Protein AF-0000000080279990 (afdb_homodimer)

Secondary structure (DSSP, 8-state):
--EEEEESS--SGGG-EEEE-------TTEEEEEEEEEEE-HHHHHHHHTSS--PSSEE--SEEEEEEEEE-TT--S--TT-EEEEES-S--SBSEEEEEGGG-EEPPTT--HHHHHHHHHHHHHHHHIIIIIS---TT-EEEESSTTBHHHHHHHHHHHHTT-EEEEEESSHHHHHHHHHHT-SEEEETTTS-HHHHHHHHTTTS-EEEEEESS-TTTHHHHHHTEEEEEEEEE---TT-PPPPB-HHHHHHTTS-EEE---GGGG--SHHHHHHHHHHHHHHHHHTSS---EEEEEEGGGHHHHHHHHHTT---BEEEEE-/--EEEEESS--SGGG-EEEE-------TTEEEEEEEEEEE-HHHHHHHHTSS--PSSEE--SEEEEEEEEE-TT--S--TT-EEEEES-S--SBSEEEEEGGG-EEPPTT--HHHHHHHHHHHHHHHHIIIIIS---TT-EEEESSTTBHHHHHHHHHHHHTT-EEEEEESSHHHHHHHHHHT-SEEEETTTS-HHHHHHHHTTTS-EEEEEESS-TTTHHHHHHTEEEEEEEEE---TT-PPPPB-HHHHHHTTS-EEE---GGGG--SHHHHHHHHHHHHHHHHHTSS---EEEEEEGGGHHHHHHHHHTT---BEEEEE-

Sequence (646 aa):
MPTAVQIRRTGGPEVLELAQVEVGEPGSGELLVDVAAAGVNYIDTYHREGIYPVDTPFILGMEGAGTVAAVGEDVTGFAVGDRVAWQGSLGSYAQRRLLPASIAVKIPDGVTEETAAATMLQGVTAHALIASTYEVKAGDDVLVHAAAGGMGLLLVQLAKARGARVIGTVSTDEKAELAKQAGADDVIRYDQVDFAKAVRELTGGKGVAVVYDGVGKSTVDGSLASLKIRGLLALYGAASGPVPPIDPQLLNRSGSVYLTRPTSAHYVLTREELEWRVNELFAAVQDGSLNIRIGGRYPLADARQAHEDLQGRRTTGKLLLIPMPTAVQIRRTGGPEVLELAQVEVGEPGSGELLVDVAAAGVNYIDTYHREGIYPVDTPFILGMEGAGTVAAVGEDVTGFAVGDRVAWQGSLGSYAQRRLLPASIAVKIPDGVTEETAAATMLQGVTAHALIASTYEVKAGDDVLVHAAAGGMGLLLVQLAKARGARVIGTVSTDEKAELAKQAGADDVIRYDQVDFAKAVRELTGGKGVAVVYDGVGKSTVDGSLASLKIRGLLALYGAASGPVPPIDPQLLNRSGSVYLTRPTSAHYVLTREELEWRVNELFAAVQDGSLNIRIGGRYPLADARQAHEDLQGRRTTGKLLLIP

pLDDT: mean 97.51, std 2.05, range [82.25, 98.94]

Foldseek 3Di:
DWKFWKAQDADALVRTDIDDDDADAEAAQKFKWQFFKFWDDPVQNCDRNCVPPDHPTFTAGFWTKGFTCDDYPPDPDDDGGFIKIFGGDGHNLIRMHMDGSLGIDTADPPADRHNRRLCAFLQLVLLCVCPPVPVQAAPFEEEEEQLQAANNLNNLLVSVVRRYAYEYEHQDPVSQVNSVVSPHPHYHNVVVDPVLVVLCVVVVNQAGQEYEDQQAQVCVVSRLSRHGAQHEYEHAHHLPHHHDDDDVVSCVVSRVYYYDHDHSCVQPVDSVSSCVSSVVRSVCVNVVSDDQDAFEEAESRCVSVVSVCVSVSNTGGIYMYGD/DWKFWKAQDADALVRTDIDDDDADAEAAQKFKWQFFKFWDDPVQNCDRNCVPPDHPTFTAGFWTKGFTCHDYPPDPDDDGGFIKIFGGDGHNLIRMHMDGSLGIDTADPPADRHNRRLCAFLLLVLLCVCPPVPVQAAPFEEEEEQLQAANNLNNLLVSVVRRYAYEYEHQDPVSQVNSVVSPHPHYDNVVVDPVLVVLCVVVVNQAGQEYEDQQAQVCVVSRLSRHGAQHEYEHAHHLVHHHDDDDVVSCVVSRVYYYDHDHSCVQPVDSVSSCVSSVVRSVCVNVVSDDQDAFEEAESRCVSVVSVCVSVSNTGGIYMYGD

Radius of gyration: 28.58 Å; Cα contacts (8 Å, |Δi|>4): 1643; chains: 2; bounding box: 53×86×63 Å

Solvent-accessible surface area (backbone atoms only — not comparable to full-atom values): 31725 Å² total; per-residue (Å²): 118,46,48,30,34,30,30,72,53,64,41,63,52,82,40,58,35,80,39,74,45,89,71,80,79,42,50,75,39,18,27,22,29,40,35,56,20,13,26,60,51,74,67,46,52,32,44,38,49,45,75,48,77,69,77,66,65,44,42,43,25,38,14,16,11,24,32,29,69,40,72,14,52,89,52,73,97,73,50,66,66,40,44,33,25,30,40,86,47,73,34,31,38,23,33,50,36,68,45,56,49,84,51,50,41,75,55,55,89,93,56,50,49,61,58,43,9,58,36,35,49,54,42,46,35,36,47,39,44,41,62,59,77,44,66,62,37,68,75,36,36,34,36,32,45,52,15,34,26,42,54,18,34,48,38,36,28,56,40,39,75,42,45,28,46,31,37,24,29,27,80,47,70,71,38,37,51,50,23,42,73,38,52,30,73,41,72,41,52,50,82,78,42,64,52,30,62,50,42,20,59,78,44,77,65,49,30,19,50,32,32,45,31,41,41,21,43,84,41,48,70,42,49,49,65,22,29,12,71,62,10,36,40,40,38,65,39,39,76,64,32,72,52,68,56,42,48,50,65,54,29,30,78,41,31,28,18,36,39,33,18,51,53,53,70,76,59,41,79,43,69,67,43,40,48,54,47,49,50,53,50,50,51,28,43,72,74,58,72,38,81,84,52,73,57,41,81,33,50,46,88,39,52,37,58,52,49,48,40,58,79,62,70,71,60,39,30,26,38,34,29,36,85,116,46,49,28,35,31,29,72,56,64,43,63,52,83,40,59,35,80,39,75,45,88,69,79,78,43,48,77,38,18,27,22,29,42,34,56,19,15,26,60,52,73,68,46,53,33,44,39,48,44,77,48,77,68,78,66,65,43,43,42,25,39,14,16,9,24,31,28,68,37,73,13,52,90,52,75,97,73,52,68,68,40,46,32,25,29,40,85,48,73,36,29,36,22,33,48,36,68,45,56,49,82,52,50,42,75,57,56,88,92,56,50,50,60,58,43,10,56,36,35,49,52,42,44,32,36,46,38,43,41,62,59,77,46,65,62,37,67,75,36,36,35,36,32,45,52,14,34,27,43,54,19,34,48,38,38,27,56,40,37,76,41,45,27,45,32,36,25,28,28,82,46,71,71,37,38,52,50,24,41,74,40,50,30,72,40,72,39,52,49,80,77,43,63,52,29,61,52,42,20,60,76,44,76,64,51,30,19,50,33,31,44,31,42,41,19,42,84,41,48,70,42,50,50,66,23,29,13,70,61,9,36,41,39,37,64,40,39,76,65,32,73,51,70,56,44,46,49,65,53,28,30,77,42,32,29,18,36,39,33,17,50,51,52,70,76,60,42,79,43,67,65,43,41,48,56,48,49,50,53,51,52,51,27,43,73,73,58,74,39,80,84,52,71,59,42,80,33,51,45,87,40,50,38,57,52,49,50,38,56,79,62,70,70,60,38,31,28,38,34,30,36,84

Organism: Amycolatopsis orientalis (NCBI:txid31958)

Structure (mmCIF, N/CA/C/O backbone):
data_AF-0000000080279990-model_v1
#
loop_
_entity.id
_entity.type
_entity.pdbx_description
1 polymer 'NADPH:quinone reductase'
#
loop_
_atom_site.group_PDB
_atom_site.id
_atom_site.type_symbol
_atom_site.label_atom_id
_atom_site.label_alt_id
_atom_site.label_comp_id
_atom_site.label_asym_id
_atom_site.label_entity_id
_atom_site.label_seq_id
_atom_site.pdbx_PDB_ins_code
_atom_site.Cartn_x
_atom_site.Cartn_y
_atom_site.Cartn_z
_atom_site.occupancy
_atom_site.B_iso_or_equiv
_atom_site.auth_seq_id
_atom_site.auth_comp_id
_atom_site.auth_asym_id
_atom_site.auth_atom_id
_atom_site.pdbx_PDB_model_num
ATOM 1 N N . MET A 1 1 ? -11.68 -46.031 -14.055 1 91 1 MET A N 1
ATOM 2 C CA . MET A 1 1 ? -11.805 -44.75 -13.359 1 91 1 MET A CA 1
ATOM 3 C C . MET A 1 1 ? -10.445 -44.062 -13.25 1 91 1 MET A C 1
ATOM 5 O O . MET A 1 1 ? -9.438 -44.688 -12.961 1 91 1 MET A O 1
ATOM 9 N N . PRO A 1 2 ? -10.5 -42.719 -13.5 1 95.25 2 PRO A N 1
ATOM 10 C CA . PRO A 1 2 ? -9.203 -42.031 -13.453 1 95.25 2 PRO A CA 1
ATOM 11 C C . PRO A 1 2 ? -8.641 -41.938 -12.031 1 95.25 2 PRO A C 1
ATOM 13 O O . PRO A 1 2 ? -9.406 -41.969 -11.062 1 95.25 2 PRO A O 1
ATOM 16 N N . THR A 1 3 ? -7.367 -41.875 -11.977 1 97.25 3 THR A N 1
ATOM 17 C CA . THR A 1 3 ? -6.664 -41.719 -10.711 1 97.25 3 THR A CA 1
ATOM 18 C C . THR A 1 3 ? -6.504 -40.25 -10.344 1 97.25 3 THR A C 1
ATOM 20 O O . THR A 1 3 ? -6.352 -39.406 -11.219 1 97.25 3 THR A O 1
ATOM 23 N N . ALA A 1 4 ? -6.598 -39.938 -9.031 1 98.31 4 ALA A N 1
ATOM 24 C CA . ALA A 1 4 ? -6.359 -38.625 -8.492 1 98.31 4 ALA A CA 1
ATOM 25 C C . ALA A 1 4 ? -5.691 -38.688 -7.121 1 98.31 4 ALA A C 1
ATOM 27 O O . ALA A 1 4 ? -5.645 -39.75 -6.5 1 98.31 4 ALA A O 1
ATOM 28 N N . VAL A 1 5 ? -5.09 -37.625 -6.727 1 98.38 5 VAL A N 1
ATOM 29 C CA . VAL A 1 5 ? -4.527 -37.5 -5.383 1 98.38 5 VAL A CA 1
ATOM 30 C C . VAL A 1 5 ? -5.492 -36.719 -4.488 1 98.38 5 VAL A C 1
ATOM 32 O O . VAL A 1 5 ? -5.746 -35.531 -4.719 1 98.38 5 VAL A O 1
ATOM 35 N N . GLN A 1 6 ? -5.984 -37.344 -3.467 1 97.19 6 GLN A N 1
ATOM 36 C CA . GLN A 1 6 ? -6.969 -36.719 -2.57 1 97.19 6 GLN A CA 1
ATOM 37 C C . GLN A 1 6 ? -6.492 -36.781 -1.122 1 97.19 6 GLN A C 1
ATOM 39 O O . GLN A 1 6 ? -5.59 -37.531 -0.781 1 97.19 6 GLN A O 1
ATOM 44 N N . ILE A 1 7 ? -7.008 -35.844 -0.363 1 97.38 7 ILE A N 1
ATOM 45 C CA . ILE A 1 7 ? -6.816 -35.969 1.08 1 97.38 7 ILE A CA 1
ATOM 46 C C . ILE A 1 7 ? -8.172 -36.125 1.77 1 97.38 7 ILE A C 1
ATOM 48 O O . ILE A 1 7 ? -9.172 -35.562 1.323 1 97.38 7 ILE A O 1
ATOM 52 N N . ARG A 1 8 ? -8.18 -36.844 2.846 1 97.25 8 ARG A N 1
ATOM 53 C CA . ARG A 1 8 ? -9.383 -37.094 3.639 1 97.25 8 ARG A CA 1
ATOM 54 C C . ARG A 1 8 ? -9.289 -36.375 4.988 1 97.25 8 ARG A C 1
ATOM 56 O O . ARG A 1 8 ? -10.289 -36.25 5.703 1 97.25 8 ARG A O 1
ATOM 63 N N . ARG A 1 9 ? -8.164 -35.969 5.309 1 97.5 9 ARG A N 1
ATOM 64 C CA . ARG A 1 9 ? -7.855 -35.156 6.48 1 97.5 9 ARG A CA 1
ATOM 65 C C . ARG A 1 9 ? -6.648 -34.25 6.227 1 97.5 9 ARG A C 1
ATOM 67 O O . ARG A 1 9 ? -5.82 -34.562 5.359 1 97.5 9 ARG A O 1
ATOM 74 N N . THR A 1 10 ? -6.598 -33.188 6.922 1 97.94 10 THR A N 1
ATOM 75 C CA . THR A 1 10 ? -5.449 -32.281 6.777 1 97.94 10 THR A CA 1
ATOM 76 C C . THR A 1 10 ? -4.23 -32.844 7.492 1 97.94 10 THR A C 1
ATOM 78 O O . THR A 1 10 ? -4.359 -33.688 8.383 1 97.94 10 THR A O 1
ATOM 81 N N . GLY A 1 11 ? -3.061 -32.5 7.098 1 97.31 11 GLY A N 1
ATOM 82 C CA . GLY A 1 11 ? -1.826 -32.969 7.703 1 97.31 11 GLY A CA 1
ATOM 83 C C . GLY A 1 11 ? -0.607 -32.719 6.828 1 97.31 11 GLY A C 1
ATOM 84 O O . GLY A 1 11 ? -0.616 -31.859 5.957 1 97.31 11 GLY A O 1
ATOM 85 N N . GLY A 1 12 ? 0.466 -33.438 7.168 1 97.25 12 GLY A N 1
ATOM 86 C CA . GLY A 1 12 ? 1.683 -33.406 6.375 1 97.25 12 GLY A CA 1
ATOM 87 C C . GLY A 1 12 ? 1.562 -34.125 5.055 1 97.25 12 GLY A C 1
ATOM 88 O O . GLY A 1 12 ? 0.461 -34.5 4.648 1 97.25 12 GLY A O 1
ATOM 89 N N . PRO A 1 13 ? 2.652 -34.281 4.328 1 97.75 13 PRO A N 1
ATOM 90 C CA . PRO A 1 13 ? 2.623 -34.938 3.018 1 97.75 13 PRO A CA 1
ATOM 91 C C . PRO A 1 13 ? 2.068 -36.375 3.076 1 97.75 13 PRO A C 1
ATOM 93 O O . PRO A 1 13 ? 1.616 -36.906 2.061 1 97.75 13 PRO A O 1
ATOM 96 N N . GLU A 1 14 ? 2.064 -36.969 4.234 1 97 14 GLU A N 1
ATOM 97 C CA . GLU A 1 14 ? 1.625 -38.344 4.402 1 97 14 GLU A CA 1
ATOM 98 C C . GLU A 1 14 ? 0.126 -38.469 4.152 1 97 14 GLU A C 1
ATOM 100 O O . GLU A 1 14 ? -0.376 -39.594 3.941 1 97 14 GLU A O 1
ATOM 105 N N . VAL A 1 15 ? -0.626 -37.375 4.137 1 98.19 15 VAL A N 1
ATOM 106 C CA . VAL A 1 15 ? -2.078 -37.469 4.016 1 98.19 15 VAL A CA 1
ATOM 107 C C . VAL A 1 15 ? -2.471 -37.531 2.543 1 98.19 15 VAL A C 1
ATOM 109 O O . VAL A 1 15 ? -3.643 -37.75 2.215 1 98.19 15 VAL A O 1
ATOM 112 N N . LEU A 1 16 ? -1.485 -37.344 1.606 1 98.19 16 LEU A N 1
ATOM 113 C CA . LEU A 1 16 ? -1.748 -37.438 0.176 1 98.19 16 LEU A CA 1
ATOM 114 C C . LEU A 1 16 ? -1.954 -38.906 -0.232 1 98.19 16 LEU A C 1
ATOM 116 O O . LEU A 1 16 ? -1.062 -39.719 -0.051 1 98.19 16 LEU A O 1
ATOM 120 N N . GLU A 1 17 ? -3.123 -39.156 -0.79 1 96.44 17 GLU A N 1
ATOM 121 C CA . GLU A 1 17 ? -3.469 -40.531 -1.136 1 96.44 17 GLU A CA 1
ATOM 122 C C . GLU A 1 17 ? -3.945 -40.625 -2.582 1 96.44 17 GLU A C 1
ATOM 124 O O . GLU A 1 17 ? -4.68 -39.781 -3.061 1 96.44 17 GLU A O 1
ATOM 129 N N . LEU A 1 18 ? -3.516 -41.688 -3.244 1 96.56 18 LEU A N 1
ATOM 130 C CA . LEU A 1 18 ? -4.066 -42 -4.555 1 96.56 18 LEU A CA 1
ATOM 131 C C . LEU A 1 18 ? -5.449 -42.656 -4.426 1 96.56 18 LEU A C 1
ATOM 133 O O . LEU A 1 18 ? -5.676 -43.469 -3.539 1 96.56 18 LEU A O 1
ATOM 137 N N . ALA A 1 19 ? -6.289 -42.188 -5.25 1 95.88 19 ALA A N 1
ATOM 138 C CA . ALA A 1 19 ? -7.637 -42.75 -5.246 1 95.88 19 ALA A CA 1
ATOM 139 C C . ALA A 1 19 ? -8.219 -42.781 -6.656 1 95.88 19 ALA A C 1
ATOM 141 O O . ALA A 1 19 ? -7.852 -41.969 -7.512 1 95.88 19 ALA A O 1
ATOM 142 N N . GLN A 1 20 ? -9.031 -43.781 -6.824 1 96.31 20 GLN A N 1
ATOM 143 C CA . GLN A 1 20 ? -9.875 -43.781 -8.016 1 96.31 20 GLN A CA 1
ATOM 144 C C . GLN A 1 20 ? -11.117 -42.906 -7.801 1 96.31 20 GLN A C 1
ATOM 146 O O . GLN A 1 20 ? -11.82 -43.062 -6.797 1 96.31 20 GLN A O 1
ATOM 151 N N . VAL A 1 21 ? -11.305 -41.969 -8.734 1 95.12 21 VAL A N 1
ATOM 152 C CA . VAL A 1 21 ? -12.398 -41.031 -8.508 1 95.12 21 VAL A CA 1
ATOM 153 C C . VAL A 1 21 ? -13.352 -41.062 -9.695 1 95.12 21 VAL A C 1
ATOM 155 O O . VAL A 1 21 ? -12.945 -41.375 -10.82 1 95.12 21 VAL A O 1
ATOM 158 N N . GLU A 1 22 ? -14.602 -40.75 -9.414 1 94.31 22 GLU A N 1
ATOM 159 C CA . GLU A 1 22 ? -15.594 -40.562 -10.469 1 94.31 22 GLU A CA 1
ATOM 160 C C . GLU A 1 22 ? -15.617 -39.094 -10.93 1 94.31 22 GLU A C 1
ATOM 162 O O . GLU A 1 22 ? -15.766 -38.188 -10.109 1 94.31 22 GLU A O 1
ATOM 167 N N . VAL A 1 23 ? -15.445 -38.656 -12.141 1 94.56 23 VAL A N 1
ATOM 168 C CA . VAL A 1 23 ? -15.391 -37.281 -12.625 1 94.56 23 VAL A CA 1
ATOM 169 C C . VAL A 1 23 ? -16.703 -36.938 -13.32 1 94.56 23 VAL A C 1
ATOM 171 O O . VAL A 1 23 ? -17.219 -35.812 -13.156 1 94.56 23 VAL A O 1
ATOM 174 N N . GLY A 1 24 ? -17.422 -37.812 -13.938 1 94.25 24 GLY A N 1
ATOM 175 C CA . GLY A 1 24 ? -18.672 -37.594 -14.633 1 94.25 24 GLY A CA 1
ATOM 176 C C . GLY A 1 24 ? -18.516 -36.75 -15.891 1 94.25 24 GLY A C 1
ATOM 177 O O . GLY A 1 24 ? -17.391 -36.5 -16.328 1 94.25 24 GLY A O 1
ATOM 178 N N . GLU A 1 25 ? -19.625 -36.438 -16.516 1 97 25 GLU A N 1
ATOM 179 C CA . GLU A 1 25 ? -19.672 -35.562 -17.703 1 97 25 GLU A CA 1
ATOM 180 C C . GLU A 1 25 ? -19.672 -34.094 -17.312 1 97 25 GLU A C 1
ATOM 182 O O . GLU A 1 25 ? -20.125 -33.719 -16.234 1 97 25 GLU A O 1
ATOM 187 N N . PRO A 1 26 ? -19.141 -33.219 -18.188 1 98.25 26 PRO A N 1
ATOM 188 C CA . PRO A 1 26 ? -19.156 -31.812 -17.859 1 98.25 26 PRO A CA 1
ATOM 189 C C . PRO A 1 26 ? -20.562 -31.203 -17.891 1 98.25 26 PRO A C 1
ATOM 191 O O . PRO A 1 26 ? -21.344 -31.484 -18.797 1 98.25 26 PRO A O 1
ATOM 194 N N . GLY A 1 27 ? -20.859 -30.453 -16.875 1 97.62 27 GLY A N 1
ATOM 195 C CA . GLY A 1 27 ? -22.094 -29.672 -16.859 1 97.62 27 GLY A CA 1
ATOM 196 C C . GLY A 1 27 ? -21.984 -28.375 -17.625 1 97.62 27 GLY A C 1
ATOM 197 O O . GLY A 1 27 ? -21 -28.141 -18.328 1 97.62 27 GLY A O 1
ATOM 198 N N . SER A 1 28 ? -23.078 -27.516 -17.5 1 97.69 28 SER A N 1
ATOM 199 C CA . SER A 1 28 ? -23.078 -26.219 -18.141 1 97.69 28 SER A CA 1
ATOM 200 C C . SER A 1 28 ? -21.875 -25.375 -17.734 1 97.69 28 SER A C 1
ATOM 202 O O . SER A 1 28 ? -21.562 -25.281 -16.547 1 97.69 28 SER A O 1
ATOM 204 N N . GLY A 1 29 ? -21.125 -24.875 -18.781 1 97.94 29 GLY A N 1
ATOM 205 C CA . GLY A 1 29 ? -20 -24 -18.531 1 97.94 29 GLY A CA 1
ATOM 206 C C . GLY A 1 29 ? -18.734 -24.734 -18.125 1 97.94 29 GLY A C 1
ATOM 207 O O . GLY A 1 29 ? -17.766 -24.109 -17.719 1 97.94 29 GLY A O 1
ATOM 208 N N . GLU A 1 30 ? -18.703 -26.078 -18.281 1 98.5 30 GLU A N 1
ATOM 209 C CA . GLU A 1 30 ? -17.562 -26.844 -17.797 1 98.5 30 GLU A CA 1
ATOM 210 C C . GLU A 1 30 ? -16.859 -27.562 -18.953 1 98.5 30 GLU A C 1
ATOM 212 O O . GLU A 1 30 ? -17.453 -27.797 -20 1 98.5 30 GLU A O 1
ATOM 217 N N . LEU A 1 31 ? -15.641 -27.875 -18.75 1 98.69 31 LEU A N 1
ATOM 218 C CA . LEU A 1 31 ? -14.828 -28.734 -19.609 1 98.69 31 LEU A CA 1
ATOM 219 C C . LEU A 1 31 ? -14.391 -29.984 -18.875 1 98.69 31 LEU A C 1
ATOM 221 O O . LEU A 1 31 ? -14.109 -29.938 -17.672 1 98.69 31 LEU A O 1
ATOM 225 N N . LEU A 1 32 ? -14.43 -31.031 -19.562 1 98.75 32 LEU A N 1
ATOM 226 C CA . LEU A 1 32 ? -13.711 -32.219 -19.125 1 98.75 32 LEU A CA 1
ATOM 227 C C . LEU A 1 32 ? -12.336 -32.312 -19.781 1 98.75 32 LEU A C 1
ATOM 229 O O . LEU A 1 32 ? -12.219 -32.188 -21 1 98.75 32 LEU A O 1
ATOM 233 N N . VAL A 1 33 ? -11.359 -32.438 -18.984 1 98.81 33 VAL A N 1
ATOM 234 C CA . VAL A 1 33 ? -10.008 -32.344 -19.531 1 98.81 33 VAL A CA 1
ATOM 235 C C . VAL A 1 33 ? -9.211 -33.594 -19.094 1 98.81 33 VAL A C 1
ATOM 237 O O . VAL A 1 33 ? -9.266 -34 -17.938 1 98.81 33 VAL A O 1
ATOM 240 N N . ASP A 1 34 ? -8.578 -34.219 -20.062 1 98.81 34 ASP A N 1
ATOM 241 C CA . ASP A 1 34 ? -7.523 -35.156 -19.75 1 98.81 34 ASP A CA 1
ATOM 242 C C . ASP A 1 34 ? -6.219 -34.469 -19.391 1 98.81 34 ASP A C 1
ATOM 244 O O . ASP A 1 34 ? -5.578 -33.844 -20.25 1 98.81 34 ASP A O 1
ATOM 248 N N . VAL A 1 35 ? -5.848 -34.562 -18.109 1 98.88 35 VAL A N 1
ATOM 249 C CA . VAL A 1 35 ? -4.73 -33.781 -17.594 1 98.88 35 VAL A CA 1
ATOM 250 C C . VAL A 1 35 ? -3.412 -34.375 -18.094 1 98.88 35 VAL A C 1
ATOM 252 O O . VAL A 1 35 ? -3.178 -35.562 -17.984 1 98.88 35 VAL A O 1
ATOM 255 N N . ALA A 1 36 ? -2.619 -33.531 -18.656 1 98.81 36 ALA A N 1
ATOM 256 C CA . ALA A 1 36 ? -1.297 -33.938 -19.125 1 98.81 36 ALA A CA 1
ATOM 257 C C . ALA A 1 36 ? -0.232 -33.656 -18.062 1 98.81 36 ALA A C 1
ATOM 259 O O . ALA A 1 36 ? 0.728 -34.406 -17.938 1 98.81 36 ALA A O 1
ATOM 260 N N . ALA A 1 37 ? -0.366 -32.594 -17.344 1 98.81 37 ALA A N 1
ATOM 261 C CA . ALA A 1 37 ? 0.553 -32.188 -16.297 1 98.81 37 ALA A CA 1
ATOM 262 C C . ALA A 1 37 ? -0.142 -31.266 -15.297 1 98.81 37 ALA A C 1
ATOM 264 O O . ALA A 1 37 ? -0.979 -30.438 -15.68 1 98.81 37 ALA A O 1
ATOM 265 N N . ALA A 1 38 ? 0.123 -31.438 -14.023 1 98.81 38 ALA A N 1
ATOM 266 C CA . ALA A 1 38 ? -0.352 -30.562 -12.953 1 98.81 38 ALA A CA 1
ATOM 267 C C . ALA A 1 38 ? 0.813 -29.875 -12.25 1 98.81 38 ALA A C 1
ATOM 269 O O . ALA A 1 38 ? 1.832 -30.516 -11.961 1 98.81 38 ALA A O 1
ATOM 270 N N . GLY A 1 39 ? 0.69 -28.609 -12.07 1 98.31 39 GLY A N 1
ATOM 271 C CA . GLY A 1 39 ? 1.725 -27.891 -11.336 1 98.31 39 GLY A CA 1
ATOM 272 C C . GLY A 1 39 ? 1.638 -28.094 -9.836 1 98.31 39 GLY A C 1
ATOM 273 O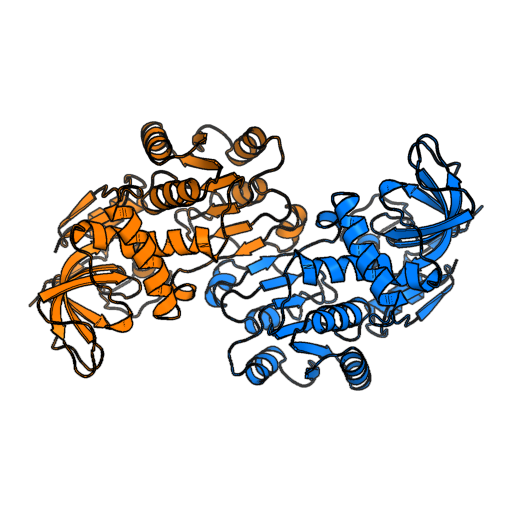 O . GLY A 1 39 ? 0.542 -28.188 -9.273 1 98.31 39 GLY A O 1
ATOM 274 N N . VAL A 1 40 ? 2.777 -28.203 -9.188 1 98 40 VAL A N 1
ATOM 275 C CA . VAL A 1 40 ? 2.863 -28.25 -7.73 1 98 40 VAL A CA 1
ATOM 276 C C . VAL A 1 40 ? 3.227 -26.875 -7.188 1 98 40 VAL A C 1
ATOM 278 O O . VAL A 1 40 ? 4.238 -26.281 -7.586 1 98 40 VAL A O 1
ATOM 281 N N . ASN A 1 41 ? 2.387 -26.312 -6.359 1 96.5 41 ASN A N 1
ATOM 282 C CA . ASN A 1 41 ? 2.572 -24.984 -5.793 1 96.5 41 ASN A CA 1
ATOM 283 C C . ASN A 1 41 ? 2.582 -25.016 -4.27 1 96.5 41 ASN A C 1
ATOM 285 O O . ASN A 1 41 ? 1.97 -25.906 -3.658 1 96.5 41 ASN A O 1
ATOM 289 N N . TYR A 1 42 ? 3.244 -24.094 -3.719 1 95.56 42 TYR A N 1
ATOM 290 C CA . TYR A 1 42 ? 3.266 -24.031 -2.262 1 95.56 42 TYR A CA 1
ATOM 291 C C . TYR A 1 42 ? 1.854 -23.891 -1.7 1 95.56 42 TYR A C 1
ATOM 293 O O . TYR A 1 42 ? 1.561 -24.391 -0.614 1 95.56 42 TYR A O 1
ATOM 301 N N . ILE A 1 43 ? 0.951 -23.203 -2.379 1 95.31 43 ILE A N 1
ATOM 302 C CA . ILE A 1 43 ? -0.421 -23.016 -1.916 1 95.31 43 ILE A CA 1
ATOM 303 C C . ILE A 1 43 ? -1.092 -24.391 -1.757 1 95.31 43 ILE A C 1
ATOM 305 O O . ILE A 1 43 ? -1.994 -24.547 -0.932 1 95.31 43 ILE A O 1
ATOM 309 N N . ASP A 1 44 ? -0.671 -25.391 -2.484 1 97.25 44 ASP A N 1
ATOM 310 C CA . ASP A 1 44 ? -1.195 -26.75 -2.318 1 97.25 44 ASP A CA 1
ATOM 311 C C . ASP A 1 44 ? -0.915 -27.281 -0.914 1 97.25 44 ASP A C 1
ATOM 313 O O . ASP A 1 44 ? -1.724 -28.016 -0.351 1 97.25 44 ASP A O 1
ATOM 317 N N . THR A 1 45 ? 0.219 -26.906 -0.391 1 96.44 45 THR A N 1
ATOM 318 C CA . THR A 1 45 ? 0.576 -27.344 0.955 1 96.44 45 THR A CA 1
ATOM 319 C C . THR A 1 45 ? -0.314 -26.672 1.996 1 96.44 45 THR A C 1
ATOM 321 O O . THR A 1 45 ? -0.647 -27.266 3.018 1 96.44 45 THR A O 1
ATOM 324 N N . TYR A 1 46 ? -0.7 -25.406 1.736 1 94.44 46 TYR A N 1
ATOM 325 C CA . TYR A 1 46 ? -1.607 -24.719 2.645 1 94.44 46 TYR A CA 1
ATOM 326 C C . TYR A 1 46 ? -2.967 -25.406 2.688 1 94.44 46 TYR A C 1
ATOM 328 O O . TYR A 1 46 ? -3.557 -25.562 3.758 1 94.44 46 TYR A O 1
ATOM 336 N N . HIS A 1 47 ? -3.43 -25.766 1.547 1 95.88 47 HIS A N 1
ATOM 337 C CA . HIS A 1 47 ? -4.68 -26.516 1.486 1 95.88 47 HIS A CA 1
ATOM 338 C C . HIS A 1 47 ? -4.559 -27.844 2.207 1 95.88 47 HIS A C 1
ATOM 340 O O . HIS A 1 47 ? -5.43 -28.203 3 1 95.88 47 HIS A O 1
ATOM 346 N N . ARG A 1 48 ? -3.5 -28.5 1.964 1 97.62 48 ARG A N 1
ATOM 347 C CA . ARG A 1 48 ? -3.266 -29.812 2.549 1 97.62 48 ARG A CA 1
ATOM 348 C C . ARG A 1 48 ? -3.203 -29.734 4.07 1 97.62 48 ARG A C 1
ATOM 350 O O . ARG A 1 48 ? -3.781 -30.578 4.766 1 97.62 48 ARG A O 1
ATOM 357 N N . GLU A 1 49 ? -2.564 -28.672 4.527 1 96.25 49 GLU A N 1
ATOM 358 C CA . GLU A 1 49 ? -2.324 -28.5 5.961 1 96.25 49 GLU A CA 1
ATOM 359 C C . GLU A 1 49 ? -3.539 -27.906 6.66 1 96.25 49 GLU A C 1
ATOM 361 O O . GLU A 1 49 ? -3.613 -27.906 7.891 1 96.25 49 GLU A O 1
ATOM 366 N N . GLY A 1 50 ? -4.461 -27.375 5.949 1 94.06 50 GLY A N 1
ATOM 367 C CA . GLY A 1 50 ? -5.66 -26.797 6.527 1 94.06 50 GLY A CA 1
ATOM 368 C C . GLY A 1 50 ? -5.508 -25.328 6.867 1 94.06 50 GLY A C 1
ATOM 369 O O . GLY A 1 50 ? -6.383 -24.734 7.5 1 94.06 50 GLY A O 1
ATOM 370 N N . ILE A 1 51 ? -4.418 -24.734 6.445 1 88.81 51 ILE A N 1
ATOM 371 C CA . ILE A 1 51 ? -4.23 -23.297 6.621 1 88.81 51 ILE A CA 1
ATOM 372 C C . ILE A 1 51 ? -5.266 -22.547 5.801 1 88.81 51 ILE A C 1
ATOM 374 O O . ILE A 1 51 ? -5.828 -21.547 6.266 1 88.81 51 ILE A O 1
ATOM 378 N N . TYR A 1 52 ? -5.512 -22.922 4.598 1 90.81 52 TYR A N 1
ATOM 379 C CA . TYR A 1 52 ? -6.66 -22.5 3.791 1 90.81 52 TYR A CA 1
ATOM 380 C C . TYR A 1 52 ? -7.754 -23.562 3.818 1 90.81 52 TYR A C 1
ATOM 382 O O . TYR A 1 52 ? -7.68 -24.562 3.096 1 90.81 52 TYR A O 1
ATOM 390 N N . PRO A 1 53 ? -8.711 -23.422 4.633 1 91.69 53 PRO A N 1
ATOM 391 C CA . PRO A 1 53 ? -9.68 -24.484 4.891 1 91.69 53 PRO A CA 1
ATOM 392 C C . PRO A 1 53 ? -10.484 -24.859 3.648 1 91.69 53 PRO A C 1
ATOM 394 O O . PRO A 1 53 ? -10.945 -23.984 2.916 1 91.69 53 PRO A O 1
ATOM 397 N N . VAL A 1 54 ? -10.547 -26.141 3.357 1 94.12 54 VAL A N 1
ATOM 398 C CA . VAL A 1 54 ? -11.352 -26.781 2.324 1 94.12 54 VAL A CA 1
ATOM 399 C C . VAL A 1 54 ? -12.023 -28.031 2.898 1 94.12 54 VAL A C 1
ATOM 401 O O . VAL A 1 54 ? -11.414 -28.766 3.666 1 94.12 54 VAL A O 1
ATOM 404 N N . ASP A 1 55 ? -13.219 -28.219 2.611 1 96.31 55 ASP A N 1
ATOM 405 C CA . ASP A 1 55 ? -13.914 -29.406 3.098 1 96.31 55 ASP A CA 1
ATOM 406 C C . ASP A 1 55 ? -13.297 -30.672 2.521 1 96.31 55 ASP A C 1
ATOM 408 O O . ASP A 1 55 ? -13.094 -30.781 1.312 1 96.31 55 ASP A O 1
ATOM 412 N N . THR A 1 56 ? -13.055 -31.656 3.359 1 95.62 56 THR A N 1
ATOM 413 C CA . THR A 1 56 ? -12.508 -32.938 2.924 1 95.62 56 THR A CA 1
ATOM 414 C C . THR A 1 56 ? -13.625 -33.969 2.717 1 95.62 56 THR A C 1
ATOM 416 O O . THR A 1 56 ? -14.672 -33.875 3.355 1 95.62 56 THR A O 1
ATOM 419 N N . PRO A 1 57 ? -13.445 -34.969 1.851 1 96.38 57 PRO A N 1
ATOM 420 C CA . PRO A 1 57 ? -12.25 -35.156 1.025 1 96.38 57 PRO A CA 1
ATOM 421 C C . PRO A 1 57 ? -12.211 -34.219 -0.181 1 96.38 57 PRO A C 1
ATOM 423 O O . PRO A 1 57 ? -13.258 -33.781 -0.665 1 96.38 57 PRO A O 1
ATOM 426 N N . PHE A 1 58 ? -11.062 -33.844 -0.657 1 96.88 58 PHE A N 1
ATOM 427 C CA . PHE A 1 58 ? -10.93 -33.094 -1.896 1 96.88 58 PHE A CA 1
ATOM 428 C C . PHE A 1 58 ? -9.625 -33.438 -2.605 1 96.88 58 PHE A C 1
ATOM 430 O O . PHE A 1 58 ? -8.727 -34 -2.006 1 96.88 58 PHE A O 1
ATOM 437 N N . ILE A 1 59 ? -9.609 -33.188 -3.926 1 98 59 ILE A N 1
ATOM 438 C CA . ILE A 1 59 ? -8.43 -33.406 -4.766 1 98 59 ILE A CA 1
ATOM 439 C C . ILE A 1 59 ? -7.605 -32.125 -4.824 1 98 59 ILE A C 1
ATOM 441 O O . ILE A 1 59 ? -8.148 -31.031 -5.02 1 98 59 ILE A O 1
ATOM 445 N N . LEU A 1 60 ? -6.281 -32.219 -4.648 1 97.94 60 LEU A N 1
ATOM 446 C CA . LEU A 1 60 ? -5.387 -31.078 -4.582 1 97.94 60 LEU A CA 1
ATOM 447 C C . LEU A 1 60 ? -5.008 -30.594 -5.984 1 97.94 60 LEU A C 1
ATOM 449 O O . LEU A 1 60 ? -5.336 -31.25 -6.977 1 97.94 60 LEU A O 1
ATOM 453 N N . GLY A 1 61 ? -4.336 -29.5 -5.961 1 98.12 61 GLY A N 1
ATOM 454 C CA . GLY A 1 61 ? -3.783 -28.953 -7.188 1 98.12 61 GLY A CA 1
ATOM 455 C C . GLY A 1 61 ? -4.594 -27.797 -7.746 1 98.12 61 GLY A C 1
ATOM 456 O O . GLY A 1 61 ? -5.793 -27.938 -7.992 1 98.12 61 GLY A O 1
ATOM 457 N N . MET A 1 62 ? -3.895 -26.719 -8.078 1 97.88 62 MET A N 1
ATOM 458 C CA . MET A 1 62 ? -4.59 -25.5 -8.461 1 97.88 62 MET A CA 1
ATOM 459 C C . MET A 1 62 ? -4.32 -25.141 -9.922 1 97.88 62 MET A C 1
ATOM 461 O O . MET A 1 62 ? -4.859 -24.156 -10.438 1 97.88 62 MET A O 1
ATOM 465 N N . GLU A 1 63 ? -3.471 -25.938 -10.594 1 97.88 63 GLU A N 1
ATOM 466 C CA . GLU A 1 63 ? -3.059 -25.594 -11.953 1 97.88 63 GLU A CA 1
ATOM 467 C C . GLU A 1 63 ? -2.746 -26.844 -12.773 1 97.88 63 GLU A C 1
ATOM 469 O O . GLU A 1 63 ? -2.445 -27.891 -12.219 1 97.88 63 GLU A O 1
ATOM 474 N N . GLY A 1 64 ? -2.885 -26.641 -14.062 1 98.62 64 GLY A N 1
ATOM 475 C CA . GLY A 1 64 ? -2.547 -27.75 -14.953 1 98.62 64 GLY A CA 1
ATOM 476 C C . GLY A 1 64 ? -2.758 -27.406 -16.422 1 98.62 64 GLY A C 1
ATOM 477 O O . GLY A 1 64 ? -3.023 -26.266 -16.766 1 98.62 64 GLY A O 1
ATOM 478 N N . ALA A 1 65 ? -2.514 -28.406 -17.234 1 98.88 65 ALA A N 1
ATOM 479 C CA . ALA A 1 65 ? -2.746 -28.391 -18.672 1 98.88 65 ALA A CA 1
ATOM 480 C C . ALA A 1 65 ? -3.143 -29.766 -19.188 1 98.88 65 ALA A C 1
ATOM 482 O O . ALA A 1 65 ? -2.82 -30.781 -18.578 1 98.88 65 ALA A O 1
ATOM 483 N N . GLY A 1 66 ? -3.828 -29.734 -20.25 1 98.81 66 GLY A N 1
ATOM 484 C CA . GLY A 1 66 ? -4.273 -30.984 -20.844 1 98.81 66 GLY A CA 1
ATOM 485 C C . GLY A 1 66 ? -5.09 -30.797 -22.109 1 98.81 66 GLY A C 1
ATOM 486 O O . GLY A 1 66 ? -4.977 -29.766 -22.766 1 98.81 66 GLY A O 1
ATOM 487 N N . THR A 1 67 ? -5.805 -31.844 -22.422 1 98.81 67 THR A N 1
ATOM 488 C CA . THR A 1 67 ? -6.605 -31.844 -23.641 1 98.81 67 THR A CA 1
ATOM 489 C C . THR A 1 67 ? -8.094 -31.969 -23.312 1 98.81 67 THR A C 1
ATOM 491 O O . THR A 1 67 ? -8.484 -32.812 -22.5 1 98.81 67 THR A O 1
ATOM 494 N N . VAL A 1 68 ? -8.875 -31.141 -23.969 1 98.88 68 VAL A N 1
ATOM 495 C CA . VAL A 1 68 ? -10.32 -31.172 -23.766 1 98.88 68 VAL A CA 1
ATOM 496 C C . VAL A 1 68 ? -10.883 -32.5 -24.266 1 98.88 68 VAL A C 1
ATOM 498 O O . VAL A 1 68 ? -10.727 -32.844 -25.453 1 98.88 68 VAL A O 1
ATOM 501 N N . ALA A 1 69 ? -11.508 -33.219 -23.406 1 98.75 69 ALA A N 1
ATOM 502 C CA . ALA A 1 69 ? -12.102 -34.531 -23.734 1 98.75 69 ALA A CA 1
ATOM 503 C C . ALA A 1 69 ? -13.594 -34.375 -24.047 1 98.75 69 ALA A C 1
ATOM 505 O O . ALA A 1 69 ? -14.148 -35.156 -24.828 1 98.75 69 ALA A O 1
ATOM 506 N N . ALA A 1 70 ? -14.242 -33.438 -23.375 1 98.62 70 ALA A N 1
ATOM 507 C CA . ALA A 1 70 ? -15.656 -33.125 -23.594 1 98.62 70 ALA A CA 1
ATOM 508 C C . ALA A 1 70 ? -15.977 -31.688 -23.219 1 98.62 70 ALA A C 1
ATOM 510 O O . ALA A 1 70 ? -15.266 -31.078 -22.422 1 98.62 70 ALA A O 1
ATOM 511 N N . VAL A 1 71 ? -17.016 -31.141 -23.828 1 98.56 71 VAL A N 1
ATOM 512 C CA . VAL A 1 71 ? -17.438 -29.766 -23.625 1 98.56 71 VAL A CA 1
ATOM 513 C C . VAL A 1 71 ? -18.891 -29.734 -23.141 1 98.56 71 VAL A C 1
ATOM 515 O O . VAL A 1 71 ? -19.75 -30.375 -23.734 1 98.56 71 VAL A O 1
ATOM 518 N N . GLY A 1 72 ? -19.062 -29.078 -22 1 98.06 72 GLY A N 1
ATOM 519 C CA . GLY A 1 72 ? -20.406 -28.953 -21.484 1 98.06 72 GLY A CA 1
ATOM 520 C C . GLY A 1 72 ? -21.266 -27.969 -22.266 1 98.06 72 GLY A C 1
ATOM 521 O O . GLY A 1 72 ? -20.766 -27.281 -23.156 1 98.06 72 GLY A O 1
ATOM 522 N N . GLU A 1 73 ? -22.562 -27.938 -21.828 1 96.44 73 GLU A N 1
ATOM 523 C CA . GLU A 1 73 ? -23.5 -27.016 -22.453 1 96.44 73 GLU A CA 1
ATOM 524 C C . GLU A 1 73 ? -23.078 -25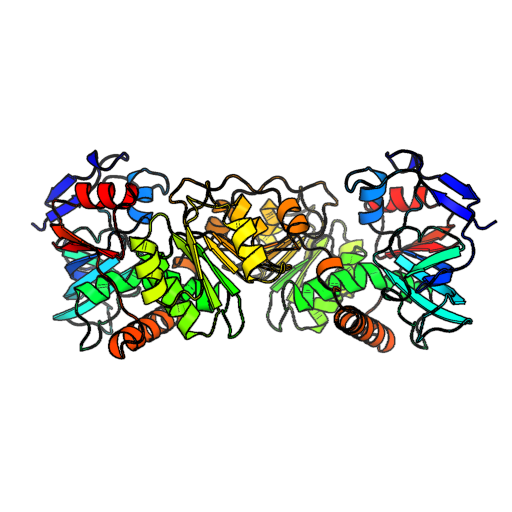.562 -22.25 1 96.44 73 GLU A C 1
ATOM 526 O O . GLU A 1 73 ? -22.438 -25.234 -21.25 1 96.44 73 GLU A O 1
ATOM 531 N N . ASP A 1 74 ? -23.266 -24.719 -23.172 1 94.88 74 ASP A N 1
ATOM 532 C CA . ASP A 1 74 ? -23.141 -23.266 -23.109 1 94.88 74 ASP A CA 1
ATOM 533 C C . ASP A 1 74 ? -21.672 -22.844 -23.109 1 94.88 74 ASP A C 1
ATOM 535 O O . ASP A 1 74 ? -21.359 -21.672 -22.891 1 94.88 74 ASP A O 1
ATOM 539 N N . VAL A 1 75 ? -20.781 -23.828 -23.219 1 97.19 75 VAL A N 1
ATOM 540 C CA . VAL A 1 75 ? -19.375 -23.469 -23.359 1 97.19 75 VAL A CA 1
ATOM 541 C C . VAL A 1 75 ? -19.078 -23.031 -24.781 1 97.19 75 VAL A C 1
ATOM 543 O O . VAL A 1 75 ? -19.469 -23.719 -25.734 1 97.19 75 VAL A O 1
ATOM 546 N N . THR A 1 76 ? -18.562 -21.875 -24.922 1 95.12 76 THR A N 1
ATOM 547 C CA . THR A 1 76 ? -18.125 -21.359 -26.219 1 95.12 76 THR A CA 1
ATOM 548 C C . THR A 1 76 ? -16.625 -21.156 -26.234 1 95.12 76 THR A C 1
ATOM 550 O O . THR A 1 76 ? -15.992 -21 -25.188 1 95.12 76 THR A O 1
ATOM 553 N N . GLY A 1 77 ? -15.953 -21.328 -27.375 1 95.69 77 GLY A N 1
ATOM 554 C CA . GLY A 1 77 ? -14.547 -20.984 -27.531 1 95.69 77 GLY A CA 1
ATOM 555 C C . GLY A 1 77 ? -13.625 -22.172 -27.359 1 95.69 77 GLY A C 1
ATOM 556 O O . GLY A 1 77 ? -12.406 -22.047 -27.5 1 95.69 77 GLY A O 1
ATOM 557 N N . PHE A 1 78 ? -14.18 -23.375 -26.953 1 98.44 78 PHE A N 1
ATOM 558 C CA . PHE A 1 78 ? -13.391 -24.578 -26.781 1 98.44 78 PHE A CA 1
ATOM 559 C C . PHE A 1 78 ? -14.031 -25.75 -27.516 1 98.44 78 PHE A C 1
ATOM 561 O O . PHE A 1 78 ? -15.258 -25.812 -27.672 1 98.44 78 PHE A O 1
ATOM 568 N N . ALA A 1 79 ? -13.195 -26.688 -27.953 1 98.31 79 ALA A N 1
ATOM 569 C CA . ALA A 1 79 ? -13.641 -27.906 -28.609 1 98.31 79 ALA A CA 1
ATOM 570 C C . ALA A 1 79 ? -12.844 -29.109 -28.141 1 98.31 79 ALA A C 1
ATOM 572 O O . ALA A 1 79 ? -11.742 -28.969 -27.609 1 98.31 79 ALA A O 1
ATOM 573 N N . VAL A 1 80 ? -13.461 -30.234 -28.312 1 98.56 80 VAL A N 1
ATOM 574 C CA . VAL A 1 80 ? -12.758 -31.484 -28.031 1 98.56 80 VAL A CA 1
ATOM 575 C C . VAL A 1 80 ? -11.445 -31.516 -28.812 1 98.56 80 VAL A C 1
ATOM 577 O O . VAL A 1 80 ? -11.414 -31.188 -30 1 98.56 80 VAL A O 1
ATOM 580 N N . GLY A 1 81 ? -10.422 -31.797 -28.125 1 98.56 81 GLY A N 1
ATOM 581 C CA . GLY A 1 81 ? -9.125 -31.859 -28.766 1 98.56 81 GLY A CA 1
ATOM 582 C C . GLY A 1 81 ? -8.273 -30.641 -28.516 1 98.56 81 GLY A C 1
ATOM 583 O O . GLY A 1 81 ? -7.055 -30.656 -28.719 1 98.56 81 GLY A O 1
ATOM 584 N N . ASP A 1 82 ? -8.875 -29.547 -28.062 1 98.69 82 ASP A N 1
ATOM 585 C CA . ASP A 1 82 ? -8.117 -28.344 -27.734 1 98.69 82 ASP A CA 1
ATOM 586 C C . ASP A 1 82 ? -7.152 -28.594 -26.578 1 98.69 82 ASP A C 1
ATOM 588 O O . ASP A 1 82 ? -7.508 -29.25 -25.594 1 98.69 82 ASP A O 1
ATOM 592 N N . ARG A 1 83 ? -5.918 -28.109 -26.688 1 98.81 83 ARG A N 1
ATOM 593 C CA . ARG A 1 83 ? -4.988 -28.062 -25.562 1 98.81 83 ARG A CA 1
ATOM 594 C C . ARG A 1 83 ? -5.242 -26.828 -24.688 1 98.81 83 ARG A C 1
ATOM 596 O O . ARG A 1 83 ? -5.223 -25.703 -25.188 1 98.81 83 ARG A O 1
ATOM 603 N N . VAL A 1 84 ? -5.508 -27.078 -23.391 1 98.88 84 VAL A N 1
ATOM 604 C CA . VAL A 1 84 ? -5.867 -25.969 -22.516 1 98.88 84 VAL A CA 1
ATOM 605 C C . VAL A 1 84 ? -5.008 -26 -21.266 1 98.88 84 VAL A C 1
ATOM 607 O O . VAL A 1 84 ? -4.48 -27.047 -20.891 1 98.88 84 VAL A O 1
ATOM 610 N N . ALA A 1 85 ? -4.77 -24.891 -20.688 1 98.88 85 ALA A N 1
ATOM 611 C CA . ALA A 1 85 ? -4.129 -24.703 -19.375 1 98.88 85 ALA A CA 1
ATOM 612 C C . ALA A 1 85 ? -5.02 -23.891 -18.453 1 98.88 85 ALA A C 1
ATOM 614 O O . ALA A 1 85 ? -5.93 -23.188 -18.891 1 98.88 85 ALA A O 1
ATOM 615 N N . TRP A 1 86 ? -4.844 -24.047 -17.156 1 98.75 86 TRP A N 1
ATOM 616 C CA . TRP A 1 86 ? -5.695 -23.359 -16.188 1 98.75 86 TRP A CA 1
ATOM 617 C C . TRP A 1 86 ? -4.953 -23.141 -14.875 1 98.75 86 TRP A C 1
ATOM 619 O O . TRP A 1 86 ? -3.9 -23.734 -14.633 1 98.75 86 TRP A O 1
ATOM 629 N N . GLN A 1 87 ? -5.406 -22.25 -14.047 1 98.44 87 GLN A N 1
ATOM 630 C CA . GLN A 1 87 ? -5.035 -22.031 -12.656 1 98.44 87 GLN A CA 1
ATOM 631 C C . GLN A 1 87 ? -6.23 -21.578 -11.828 1 98.44 87 GLN A C 1
ATOM 633 O O . GLN A 1 87 ? -7.246 -21.141 -12.383 1 98.44 87 GLN A O 1
ATOM 638 N N . GLY A 1 88 ? -6.133 -21.719 -10.555 1 96.5 88 GLY A N 1
ATOM 639 C CA . GLY A 1 88 ? -7.062 -21.062 -9.641 1 96.5 88 GLY A CA 1
ATOM 640 C C . GLY A 1 88 ? -8.25 -21.938 -9.281 1 96.5 88 GLY A C 1
ATOM 641 O O . GLY A 1 88 ? -9.297 -21.438 -8.875 1 96.5 88 GLY A O 1
ATOM 642 N N . SER A 1 89 ? -8.156 -23.234 -9.523 1 95.5 89 SER A N 1
ATOM 643 C CA . SER A 1 89 ? -9.227 -24.172 -9.188 1 95.5 89 SER A CA 1
ATOM 644 C C . SER A 1 89 ? -8.664 -25.5 -8.688 1 95.5 89 SER A C 1
ATOM 646 O O . SER A 1 89 ? -7.777 -26.078 -9.312 1 95.5 89 SER A O 1
ATOM 648 N N . LEU A 1 90 ? -9.195 -25.969 -7.582 1 96.75 90 LEU A N 1
ATOM 649 C CA . LEU A 1 90 ? -8.742 -27.203 -6.965 1 96.75 90 LEU A CA 1
ATOM 650 C C . LEU A 1 90 ? -9.078 -28.406 -7.844 1 96.75 90 LEU A C 1
ATOM 652 O O . LEU A 1 90 ? -10.102 -28.406 -8.531 1 96.75 90 LEU A O 1
ATOM 656 N N . GLY A 1 91 ? -8.164 -29.422 -7.848 1 97.69 91 GLY A N 1
ATOM 657 C CA . GLY A 1 91 ? -8.531 -30.688 -8.461 1 97.69 91 GLY A CA 1
ATOM 658 C C . GLY A 1 91 ? -7.574 -31.125 -9.555 1 97.69 91 GLY A C 1
ATOM 659 O O . GLY A 1 91 ? -7.82 -32.125 -10.242 1 97.69 91 GLY A O 1
ATOM 660 N N . SER A 1 92 ? -6.457 -30.484 -9.688 1 98.44 92 SER A N 1
ATOM 661 C CA . SER A 1 92 ? -5.602 -30.719 -10.844 1 98.44 92 SER A CA 1
ATOM 662 C C . SER A 1 92 ? -4.73 -31.953 -10.641 1 98.44 92 SER A C 1
ATOM 664 O O . SER A 1 92 ? -4.16 -32.469 -11.602 1 98.44 92 SER A O 1
ATOM 666 N N . TYR A 1 93 ? -4.543 -32.375 -9.367 1 98.69 93 TYR A N 1
ATOM 667 C CA . TYR A 1 93 ? -3.795 -33.594 -9.125 1 98.69 93 TYR A CA 1
ATOM 668 C C . TYR A 1 93 ? -4.602 -34.812 -9.555 1 98.69 93 TYR A C 1
ATOM 670 O O . TYR A 1 93 ? -4.961 -35.656 -8.719 1 98.69 93 TYR A O 1
ATOM 678 N N . ALA A 1 94 ? -4.879 -34.969 -10.875 1 98.62 94 ALA A N 1
ATOM 679 C CA . ALA A 1 94 ? -5.758 -36.031 -11.391 1 98.62 94 ALA A CA 1
ATOM 680 C C . ALA A 1 94 ? -5.43 -36.344 -12.844 1 98.62 94 ALA A C 1
ATOM 682 O O . ALA A 1 94 ? -4.793 -35.562 -13.539 1 98.62 94 ALA A O 1
ATOM 683 N N . GLN A 1 95 ? -5.805 -37.5 -13.258 1 98.69 95 GLN A N 1
ATOM 684 C CA . GLN A 1 95 ? -5.668 -37.906 -14.656 1 98.69 95 GLN A CA 1
ATOM 685 C C . GLN A 1 95 ? -6.707 -37.188 -15.531 1 98.69 95 GLN A C 1
ATOM 687 O O . GLN A 1 95 ? -6.473 -36.969 -16.719 1 98.69 95 GLN A O 1
ATOM 692 N N . ARG A 1 96 ? -7.883 -36.938 -14.969 1 98.38 96 ARG A N 1
ATOM 693 C CA . ARG A 1 96 ? -9.016 -36.281 -15.617 1 98.38 96 ARG A CA 1
ATOM 694 C C . ARG A 1 96 ? -9.781 -35.406 -14.633 1 98.38 96 ARG A C 1
ATOM 696 O O . ARG A 1 96 ? -9.945 -35.781 -13.469 1 98.38 96 ARG A O 1
ATOM 703 N N . ARG A 1 97 ? -10.234 -34.25 -15.078 1 97.81 97 ARG A N 1
ATOM 704 C CA . ARG A 1 97 ? -10.977 -33.406 -14.156 1 97.81 97 ARG A CA 1
ATOM 705 C C . ARG A 1 97 ? -11.977 -32.531 -14.906 1 97.81 97 ARG A C 1
ATOM 707 O O . ARG A 1 97 ? -11.828 -32.312 -16.109 1 97.81 97 ARG A O 1
ATOM 714 N N . LEU A 1 98 ? -12.992 -32.125 -14.188 1 98.19 98 LEU A N 1
ATOM 715 C CA . LEU A 1 98 ? -13.898 -31.078 -14.617 1 98.19 98 LEU A CA 1
ATOM 716 C C . LEU A 1 98 ? -13.383 -29.719 -14.188 1 98.19 98 LEU A C 1
ATOM 718 O O . LEU A 1 98 ? -12.859 -29.562 -13.086 1 98.19 98 LEU A O 1
ATOM 722 N N . LEU A 1 99 ? -13.406 -28.703 -15.016 1 96.88 99 LEU A N 1
ATOM 723 C CA . LEU A 1 99 ? -13.094 -27.344 -14.602 1 96.88 99 LEU A CA 1
ATOM 724 C C . LEU A 1 99 ? -13.977 -26.344 -15.336 1 96.88 99 LEU A C 1
ATOM 726 O O . LEU A 1 99 ? -14.445 -26.609 -16.438 1 96.88 99 LEU A O 1
ATOM 730 N N . PRO A 1 100 ? -14.211 -25.188 -14.711 1 97.31 100 PRO A N 1
ATOM 731 C CA . PRO A 1 100 ? -14.945 -24.125 -15.414 1 97.31 100 PRO A CA 1
ATOM 732 C C . PRO A 1 100 ? -14.227 -23.641 -16.672 1 97.31 100 PRO A C 1
ATOM 734 O O . PRO A 1 100 ? -13.023 -23.391 -16.641 1 97.31 100 PRO A O 1
ATOM 737 N N . ALA A 1 101 ? -14.977 -23.516 -17.75 1 98.06 101 ALA A N 1
ATOM 738 C CA . ALA A 1 101 ? -14.414 -23 -18.984 1 98.06 101 ALA A CA 1
ATOM 739 C C . ALA A 1 101 ? -13.867 -21.594 -18.797 1 98.06 101 ALA A C 1
ATOM 741 O O . ALA A 1 101 ? -12.93 -21.188 -19.484 1 98.06 101 ALA A O 1
ATOM 742 N N . SER A 1 102 ? -14.367 -20.875 -17.797 1 97.19 102 SER A N 1
ATOM 743 C CA . SER A 1 102 ? -14.039 -19.484 -17.578 1 97.19 102 SER A CA 1
ATOM 744 C C . SER A 1 102 ? -12.594 -19.312 -17.125 1 97.19 102 SER A C 1
ATOM 746 O O . SER A 1 102 ? -12.023 -18.219 -17.234 1 97.19 102 SER A O 1
ATOM 748 N N . ILE A 1 103 ? -11.938 -20.359 -16.641 1 97.69 103 ILE A N 1
ATOM 749 C CA . ILE A 1 103 ? -10.57 -20.203 -16.156 1 97.69 103 ILE A CA 1
ATOM 750 C C . ILE A 1 103 ? -9.602 -20.891 -17.109 1 97.69 103 ILE A C 1
ATOM 752 O O . ILE A 1 103 ? -8.391 -20.859 -16.906 1 97.69 103 ILE A O 1
ATOM 756 N N . ALA A 1 104 ? -10.109 -21.531 -18.141 1 98.44 104 ALA A N 1
ATOM 757 C CA . ALA A 1 104 ? -9.281 -22.25 -19.109 1 98.44 104 ALA A CA 1
ATOM 758 C C . ALA A 1 104 ? -8.766 -21.297 -20.188 1 98.44 104 ALA A C 1
ATOM 760 O O . ALA A 1 104 ? -9.469 -20.375 -20.609 1 98.44 104 ALA A O 1
ATOM 761 N N . VAL A 1 105 ? -7.547 -21.531 -20.641 1 98.69 105 VAL A N 1
ATOM 762 C CA . VAL A 1 105 ? -6.977 -20.812 -21.781 1 98.69 105 VAL A CA 1
ATOM 763 C C . VAL A 1 105 ? -6.395 -21.812 -22.781 1 98.69 105 VAL A C 1
ATOM 765 O O . VAL A 1 105 ? -5.883 -22.859 -22.391 1 98.69 105 VAL A O 1
ATOM 768 N N . LYS A 1 106 ? -6.461 -21.5 -24.031 1 98.56 106 LYS A N 1
ATOM 769 C CA . LYS A 1 106 ? -5.852 -22.359 -25.047 1 98.56 106 LYS A CA 1
ATOM 770 C C . LYS A 1 106 ? -4.332 -22.219 -25.031 1 98.56 106 LYS A C 1
ATOM 772 O O . LYS A 1 106 ? -3.803 -21.125 -24.875 1 98.56 106 LYS A O 1
ATOM 777 N N . ILE A 1 107 ? -3.666 -23.281 -25.125 1 98.62 107 ILE A N 1
ATOM 778 C CA . ILE A 1 107 ? -2.209 -23.297 -25.219 1 98.62 107 ILE A CA 1
ATOM 779 C C . ILE A 1 107 ? -1.774 -22.953 -26.641 1 98.62 107 ILE A C 1
ATOM 781 O O . ILE A 1 107 ? -2.197 -23.609 -27.594 1 98.62 107 ILE A O 1
ATOM 785 N N . PRO A 1 108 ? -0.969 -21.938 -26.812 1 98.25 108 PRO A N 1
ATOM 786 C CA . PRO A 1 108 ? -0.515 -21.594 -28.172 1 98.25 108 PRO A CA 1
ATOM 787 C C . PRO A 1 108 ? 0.321 -22.703 -28.812 1 98.25 108 PRO A C 1
ATOM 789 O O . PRO A 1 108 ? 0.918 -23.516 -28.094 1 98.25 108 PRO A O 1
ATOM 792 N N . ASP A 1 109 ? 0.37 -22.609 -30.125 1 96.44 109 ASP A N 1
ATOM 793 C CA . ASP A 1 109 ? 1.243 -23.516 -30.859 1 96.44 109 ASP A CA 1
ATOM 794 C C . ASP A 1 109 ? 2.699 -23.344 -30.438 1 96.44 109 ASP A C 1
ATOM 796 O O . ASP A 1 109 ? 3.15 -22.219 -30.203 1 96.44 109 ASP A O 1
ATOM 800 N N . GLY A 1 110 ? 3.357 -24.391 -30.266 1 96.25 110 GLY A N 1
ATOM 801 C CA . GLY A 1 110 ? 4.77 -24.312 -29.938 1 96.25 110 GLY A CA 1
ATOM 802 C C . GLY A 1 110 ? 5.027 -24.406 -28.438 1 96.25 110 GLY A C 1
ATOM 803 O O . GLY A 1 110 ? 6.168 -24.594 -28.016 1 96.25 110 GLY A O 1
ATOM 804 N N . VAL A 1 111 ? 3.992 -24.25 -27.641 1 98.12 111 VAL A N 1
ATOM 805 C CA . VAL A 1 111 ? 4.133 -24.406 -26.188 1 98.12 111 VAL A CA 1
ATOM 806 C C . VAL A 1 111 ? 3.652 -25.797 -25.766 1 98.12 111 VAL A C 1
ATOM 808 O O . VAL A 1 111 ? 2.525 -26.188 -26.078 1 98.12 111 VAL A O 1
ATOM 811 N N . THR A 1 112 ? 4.492 -26.516 -25.109 1 98.31 112 THR A N 1
ATOM 812 C CA . THR A 1 112 ? 4.113 -27.859 -24.672 1 98.31 112 THR A CA 1
ATOM 813 C C . THR A 1 112 ? 3.121 -27.781 -23.516 1 98.31 112 THR A C 1
ATOM 815 O O . THR A 1 112 ? 3.023 -26.75 -22.828 1 98.31 112 THR A O 1
ATOM 818 N N . GLU A 1 113 ? 2.402 -28.812 -23.281 1 98.38 113 GLU A N 1
ATOM 819 C CA . GLU A 1 113 ? 1.471 -28.859 -22.172 1 98.38 113 GLU A CA 1
ATOM 820 C C . GLU A 1 113 ? 2.203 -28.75 -20.828 1 98.38 113 GLU A C 1
ATOM 822 O O . GLU A 1 113 ? 1.705 -28.109 -19.906 1 98.38 113 GLU A O 1
ATOM 827 N N . GLU A 1 114 ? 3.398 -29.344 -20.766 1 98.44 114 GLU A N 1
ATOM 828 C CA . GLU A 1 114 ? 4.18 -29.234 -19.531 1 98.44 114 GLU A CA 1
ATOM 829 C C . GLU A 1 114 ? 4.578 -27.797 -19.25 1 98.44 114 GLU A C 1
ATOM 831 O O . GLU A 1 114 ? 4.422 -27.312 -18.141 1 98.44 114 GLU A O 1
ATOM 836 N N . THR A 1 115 ? 5.02 -27.094 -20.281 1 98.5 115 THR A N 1
ATOM 837 C CA . THR A 1 115 ? 5.395 -25.703 -20.125 1 98.5 115 THR A CA 1
ATOM 838 C C . THR A 1 115 ? 4.184 -24.844 -19.75 1 98.5 115 THR A C 1
ATOM 840 O O . THR A 1 115 ? 4.27 -23.984 -18.875 1 98.5 115 THR A O 1
ATOM 843 N N . ALA A 1 116 ? 3.076 -25.141 -20.391 1 98.75 116 ALA A N 1
ATOM 844 C CA . ALA A 1 116 ? 1.854 -24.406 -20.094 1 98.75 116 ALA A CA 1
ATOM 845 C C . ALA A 1 116 ? 1.41 -24.609 -18.656 1 98.75 116 ALA A C 1
ATOM 847 O O . ALA A 1 116 ? 1.1 -23.656 -17.938 1 98.75 116 ALA A O 1
ATOM 848 N N . ALA A 1 117 ? 1.44 -25.875 -18.188 1 98.56 117 ALA A N 1
ATOM 849 C CA . ALA A 1 117 ? 1.073 -26.188 -16.812 1 98.56 117 ALA A CA 1
ATOM 850 C C . ALA A 1 117 ? 1.994 -25.484 -15.828 1 98.56 117 ALA A C 1
ATOM 852 O O . ALA A 1 117 ? 1.55 -25.031 -14.766 1 98.56 117 ALA A O 1
ATOM 853 N N . ALA A 1 118 ? 3.268 -25.375 -16.219 1 98.25 118 ALA A N 1
ATOM 854 C CA . ALA A 1 118 ? 4.281 -24.781 -15.352 1 98.25 118 ALA A CA 1
ATOM 855 C C . ALA A 1 118 ? 4.184 -23.25 -15.359 1 98.25 118 ALA A C 1
ATOM 857 O O . ALA A 1 118 ? 4.793 -22.594 -14.516 1 98.25 118 ALA A O 1
ATOM 858 N N . THR A 1 119 ? 3.373 -22.656 -16.234 1 98.19 119 THR A N 1
ATOM 859 C CA . THR A 1 119 ? 3.359 -21.219 -16.453 1 98.19 119 THR A CA 1
ATOM 860 C C . THR A 1 119 ? 2.191 -20.562 -15.711 1 98.19 119 THR A C 1
ATOM 862 O O . THR A 1 119 ? 2.297 -19.438 -15.25 1 98.19 119 THR A O 1
ATOM 865 N N . MET A 1 120 ? 1.106 -21.234 -15.555 1 98.12 120 MET A N 1
ATOM 866 C CA . MET A 1 120 ? -0.193 -20.625 -15.289 1 98.12 120 MET A CA 1
ATOM 867 C C . MET A 1 120 ? -0.219 -19.984 -13.906 1 98.12 120 MET A C 1
ATOM 869 O O . MET A 1 120 ? -0.17 -18.75 -13.789 1 98.12 120 MET A O 1
ATOM 873 N N . LEU A 1 121 ? -0.194 -20.734 -12.836 1 98.25 121 LEU A N 1
ATOM 874 C CA . LEU A 1 121 ? -0.422 -20.156 -11.523 1 98.25 121 LEU A CA 1
ATOM 875 C C . LEU A 1 121 ? 0.742 -19.25 -11.117 1 98.25 121 LEU A C 1
ATOM 877 O O . LEU A 1 121 ? 0.542 -18.078 -10.789 1 98.25 121 LEU A O 1
ATOM 881 N N . GLN A 1 122 ? 1.96 -19.75 -11.18 1 98.12 122 GLN A N 1
ATOM 882 C CA . GLN A 1 122 ? 3.117 -18.953 -10.789 1 98.12 122 GLN A CA 1
ATOM 883 C C . GLN A 1 122 ? 3.34 -17.812 -11.766 1 98.12 122 GLN A C 1
ATOM 885 O O . GLN A 1 122 ? 3.693 -16.703 -11.359 1 98.12 122 GLN A O 1
ATOM 890 N N . GLY A 1 123 ? 3.107 -18.094 -13.07 1 98.56 123 GLY A N 1
ATOM 891 C CA . GLY A 1 123 ? 3.252 -17.047 -14.07 1 98.56 123 GLY A CA 1
ATOM 892 C C . GLY A 1 123 ? 2.262 -15.906 -13.883 1 98.56 123 GLY A C 1
ATOM 893 O O . GLY A 1 123 ? 2.648 -14.734 -13.875 1 98.56 123 GLY A O 1
ATOM 894 N N . VAL A 1 124 ? 1.013 -16.297 -13.719 1 98.75 124 VAL A N 1
ATOM 895 C CA . VAL A 1 124 ? -0.035 -15.297 -13.531 1 98.75 124 VAL A CA 1
ATOM 896 C C . VAL A 1 124 ? 0.226 -14.508 -12.25 1 98.75 124 VAL A C 1
ATOM 898 O O . VAL A 1 124 ? 0.073 -13.281 -12.227 1 98.75 124 VAL A O 1
ATOM 901 N N . THR A 1 125 ? 0.652 -15.18 -11.219 1 98.56 125 THR A N 1
ATOM 902 C CA . THR A 1 125 ? 0.987 -14.516 -9.961 1 98.56 125 THR A CA 1
ATOM 903 C C . THR A 1 125 ? 2.145 -13.539 -10.164 1 98.56 125 THR A C 1
ATOM 905 O O . THR A 1 125 ? 2.057 -12.375 -9.773 1 98.56 125 THR A O 1
ATOM 908 N N . ALA A 1 126 ? 3.207 -13.984 -10.773 1 98.75 126 ALA A N 1
ATOM 909 C CA . ALA A 1 126 ? 4.379 -13.141 -11.008 1 98.75 126 ALA A CA 1
ATOM 910 C C . ALA A 1 126 ? 4.02 -11.922 -11.859 1 98.75 126 ALA A C 1
ATOM 912 O O . ALA A 1 126 ? 4.43 -10.805 -11.555 1 98.75 126 ALA A O 1
ATOM 913 N N . HIS A 1 127 ? 3.268 -12.211 -12.914 1 98.81 127 HIS A N 1
ATOM 914 C CA . HIS A 1 127 ? 2.832 -11.133 -13.789 1 98.81 127 HIS A CA 1
ATOM 915 C C . HIS A 1 127 ? 2 -10.102 -13.023 1 98.81 127 HIS A C 1
ATOM 917 O O . HIS A 1 127 ? 2.209 -8.898 -13.172 1 98.81 127 HIS A O 1
ATOM 923 N N . ALA A 1 128 ? 1.032 -10.609 -12.219 1 98.81 128 ALA A N 1
ATOM 924 C CA . ALA A 1 128 ? 0.187 -9.719 -11.422 1 98.81 128 ALA A CA 1
ATOM 925 C C . ALA A 1 128 ? 1.027 -8.859 -10.484 1 98.81 128 ALA A C 1
ATOM 927 O O . ALA A 1 128 ? 0.761 -7.664 -10.32 1 98.81 128 ALA A O 1
ATOM 928 N N . LEU A 1 129 ? 2.043 -9.391 -9.891 1 98.88 129 LEU A N 1
ATOM 929 C CA . LEU A 1 129 ? 2.889 -8.688 -8.93 1 98.88 129 LEU A CA 1
ATOM 930 C C . LEU A 1 129 ? 3.676 -7.574 -9.609 1 98.88 129 LEU A C 1
ATOM 932 O O . LEU A 1 129 ? 3.701 -6.441 -9.125 1 98.88 129 LEU A O 1
ATOM 936 N N . ILE A 1 130 ? 4.25 -7.805 -10.82 1 98.62 130 ILE A N 1
ATOM 937 C CA . ILE A 1 130 ? 5.184 -6.863 -11.43 1 98.62 130 ILE A CA 1
ATOM 938 C C . ILE A 1 130 ? 4.422 -5.855 -12.281 1 98.62 130 ILE A C 1
ATOM 940 O O . ILE A 1 130 ? 4.914 -4.754 -12.539 1 98.62 130 ILE A O 1
ATOM 944 N N . ALA A 1 131 ? 3.166 -6.223 -12.68 1 98.56 131 ALA A N 1
ATOM 945 C CA . ALA A 1 131 ? 2.477 -5.371 -13.648 1 98.56 131 ALA A CA 1
ATOM 946 C C . ALA A 1 131 ? 1.328 -4.613 -12.984 1 98.56 131 ALA A C 1
ATOM 948 O O . ALA A 1 131 ? 0.823 -3.633 -13.539 1 98.56 131 ALA A O 1
ATOM 949 N N . SER A 1 132 ? 0.872 -5.102 -11.82 1 98.69 132 SER A N 1
ATOM 950 C CA . SER A 1 132 ? -0.333 -4.5 -11.258 1 98.69 132 SER A CA 1
ATOM 951 C C . SER A 1 132 ? -0.146 -4.164 -9.781 1 98.69 132 SER A C 1
ATOM 953 O O . SER A 1 132 ? -0.368 -3.023 -9.367 1 98.69 132 SER A O 1
ATOM 955 N N . THR A 1 133 ? 0.287 -5.148 -8.93 1 98.75 133 THR A N 1
ATOM 956 C CA . THR A 1 133 ? 0.507 -4.863 -7.516 1 98.75 133 THR A CA 1
ATOM 957 C C . THR A 1 133 ? 1.489 -3.707 -7.344 1 98.75 133 THR A C 1
ATOM 959 O O . THR A 1 133 ? 1.219 -2.762 -6.602 1 98.75 133 THR A O 1
ATOM 962 N N . TYR A 1 134 ? 2.592 -3.838 -7.988 1 98.81 134 TYR A N 1
ATOM 963 C CA . TYR A 1 134 ? 3.545 -2.756 -8.203 1 98.81 134 TYR A CA 1
ATOM 964 C C . TYR A 1 134 ? 3.996 -2.707 -9.656 1 98.81 134 TYR A C 1
ATOM 966 O O . TYR A 1 134 ? 4.668 -3.623 -10.133 1 98.81 134 TYR A O 1
ATOM 974 N N . GLU A 1 135 ? 3.57 -1.659 -10.398 1 98.56 135 GLU A N 1
ATOM 975 C CA . GLU A 1 135 ? 3.963 -1.545 -11.805 1 98.56 135 GLU A CA 1
ATOM 976 C C . GLU A 1 135 ? 5.449 -1.217 -11.938 1 98.56 135 GLU A C 1
ATOM 978 O O . GLU A 1 135 ? 5.832 -0.045 -11.938 1 98.56 135 GLU A O 1
ATOM 983 N N . VAL A 1 136 ? 6.246 -2.271 -12.047 1 98.69 136 VAL A N 1
ATOM 984 C CA . VAL A 1 136 ? 7.695 -2.143 -12.156 1 98.69 136 VAL A CA 1
ATOM 985 C C . VAL A 1 136 ? 8.055 -1.342 -13.398 1 98.69 136 VAL A C 1
ATOM 987 O O . VAL A 1 136 ? 7.473 -1.548 -14.469 1 98.69 136 VAL A O 1
ATOM 990 N N . LYS A 1 137 ? 8.953 -0.407 -13.234 1 98 137 LYS A N 1
ATOM 991 C CA . LYS A 1 137 ? 9.438 0.432 -14.328 1 98 137 LYS A CA 1
ATOM 992 C C . LYS A 1 137 ? 10.961 0.419 -14.406 1 98 137 LYS A C 1
ATOM 994 O O . LYS A 1 137 ? 11.633 -0.017 -13.469 1 98 137 LYS A O 1
ATOM 999 N N . ALA A 1 138 ? 11.406 0.893 -15.609 1 98.06 138 ALA A N 1
ATOM 1000 C CA . ALA A 1 138 ? 12.852 1.045 -15.758 1 98.06 138 ALA A CA 1
ATOM 1001 C C . ALA A 1 138 ? 13.43 1.934 -14.664 1 98.06 138 ALA A C 1
ATOM 1003 O O . ALA A 1 138 ? 12.875 2.996 -14.359 1 98.06 138 ALA A O 1
ATOM 1004 N N . GLY A 1 139 ? 14.453 1.434 -14.008 1 95.06 139 GLY A N 1
ATOM 1005 C CA . GLY A 1 139 ? 15.109 2.209 -12.969 1 95.06 139 GLY A CA 1
ATOM 1006 C C . GLY A 1 139 ? 14.727 1.767 -11.562 1 95.06 139 GLY A C 1
ATOM 1007 O O . GLY A 1 139 ? 15.398 2.127 -10.594 1 95.06 139 GLY A O 1
ATOM 1008 N N . ASP A 1 140 ? 13.688 1.006 -11.406 1 98.5 140 ASP A N 1
ATOM 1009 C CA . ASP A 1 140 ? 13.305 0.482 -10.102 1 98.5 140 ASP A CA 1
ATOM 1010 C C . ASP A 1 140 ? 14.32 -0.542 -9.602 1 98.5 140 ASP A C 1
ATOM 1012 O O . ASP A 1 140 ? 14.75 -1.421 -10.352 1 98.5 140 ASP A O 1
ATOM 1016 N N . ASP A 1 141 ? 14.773 -0.4 -8.375 1 98.88 141 ASP A N 1
ATOM 1017 C CA . ASP A 1 141 ? 15.422 -1.502 -7.668 1 98.88 141 ASP A CA 1
ATOM 1018 C C . ASP A 1 141 ? 14.383 -2.418 -7.02 1 98.88 141 ASP A C 1
ATOM 1020 O O . ASP A 1 141 ? 13.531 -1.957 -6.258 1 98.88 141 ASP A O 1
ATOM 1024 N N . VAL A 1 142 ? 14.516 -3.689 -7.289 1 98.88 142 VAL A N 1
ATOM 1025 C CA . VAL A 1 142 ? 13.547 -4.68 -6.836 1 98.88 142 VAL A CA 1
ATOM 1026 C C . VAL A 1 142 ? 14.258 -5.781 -6.059 1 98.88 142 VAL A C 1
ATOM 1028 O O . VAL A 1 142 ? 15.312 -6.262 -6.477 1 98.88 142 VAL A O 1
ATOM 1031 N N . LEU A 1 143 ? 13.703 -6.133 -4.895 1 98.94 143 LEU A N 1
ATOM 1032 C CA . LEU A 1 143 ? 14.211 -7.273 -4.137 1 98.94 143 LEU A CA 1
ATOM 1033 C C . LEU A 1 143 ? 13.281 -8.477 -4.273 1 98.94 143 LEU A C 1
ATOM 1035 O O . LEU A 1 143 ? 12.078 -8.375 -4.008 1 98.94 143 LEU A O 1
ATOM 1039 N N . VAL A 1 144 ? 13.797 -9.586 -4.711 1 98.94 144 VAL A N 1
ATOM 1040 C CA . VAL A 1 144 ? 13.062 -10.836 -4.859 1 98.94 144 VAL A CA 1
ATOM 1041 C C . VAL A 1 144 ? 13.633 -11.891 -3.914 1 98.94 144 VAL A C 1
ATOM 1043 O O . VAL A 1 144 ? 14.781 -12.312 -4.066 1 98.94 144 VAL A O 1
ATOM 1046 N N . HIS A 1 145 ? 12.836 -12.297 -2.967 1 98.62 145 HIS A N 1
ATOM 1047 C CA . HIS A 1 145 ? 13.266 -13.383 -2.1 1 98.62 145 HIS A CA 1
ATOM 1048 C C . HIS A 1 145 ? 13.117 -14.734 -2.795 1 98.62 145 HIS A C 1
ATOM 1050 O O . HIS A 1 145 ? 12.242 -14.906 -3.641 1 98.62 145 HIS A O 1
ATOM 1056 N N . ALA A 1 146 ? 13.992 -15.742 -2.377 1 97.25 146 ALA A N 1
ATOM 1057 C CA . ALA A 1 146 ? 13.977 -17.078 -2.961 1 97.25 146 ALA A CA 1
ATOM 1058 C C . ALA A 1 146 ? 14.023 -17.016 -4.484 1 97.25 146 ALA A C 1
ATOM 1060 O O . ALA A 1 146 ? 13.195 -17.625 -5.164 1 97.25 146 ALA A O 1
ATOM 1061 N N . ALA A 1 147 ? 15.078 -16.312 -5 1 97.94 147 ALA A N 1
ATOM 1062 C CA . ALA A 1 147 ? 15.141 -15.875 -6.391 1 97.94 147 ALA A CA 1
ATOM 1063 C C . ALA A 1 147 ? 15.367 -17.047 -7.332 1 97.94 147 ALA A C 1
ATOM 1065 O O . ALA A 1 147 ? 15.203 -16.922 -8.547 1 97.94 147 ALA A O 1
ATOM 1066 N N . ALA A 1 148 ? 15.703 -18.219 -6.781 1 95.88 148 ALA A N 1
ATOM 1067 C CA . ALA A 1 148 ? 16 -19.359 -7.641 1 95.88 148 ALA A CA 1
ATOM 1068 C C . ALA A 1 148 ? 14.859 -20.359 -7.637 1 95.88 148 ALA A C 1
ATOM 1070 O O . ALA A 1 148 ? 14.906 -21.375 -8.336 1 95.88 148 ALA A O 1
ATOM 1071 N N . GLY A 1 149 ? 13.844 -20.062 -6.863 1 93.81 149 GLY A N 1
ATOM 1072 C CA . GLY A 1 149 ? 12.688 -20.938 -6.844 1 93.81 149 GLY A CA 1
ATOM 1073 C C . GLY A 1 149 ? 11.789 -20.766 -8.055 1 93.81 149 GLY A C 1
ATOM 1074 O O . GLY A 1 149 ? 12.117 -20.016 -8.977 1 93.81 149 GLY A O 1
ATOM 1075 N N . GLY A 1 150 ? 10.695 -21.578 -8.078 1 92.56 150 GLY A N 1
ATOM 1076 C CA . GLY A 1 150 ? 9.75 -21.516 -9.18 1 92.56 150 GLY A CA 1
ATOM 1077 C C . GLY A 1 150 ? 9.195 -20.125 -9.406 1 92.56 150 GLY A C 1
ATOM 1078 O O . GLY A 1 150 ? 9.211 -19.625 -10.531 1 92.56 150 GLY A O 1
ATOM 1079 N N . MET A 1 151 ? 8.758 -19.516 -8.359 1 95.5 151 MET A N 1
ATOM 1080 C CA . MET A 1 151 ? 8.234 -18.156 -8.414 1 95.5 151 MET A CA 1
ATOM 1081 C C . MET A 1 151 ? 9.352 -17.141 -8.609 1 95.5 151 MET A C 1
ATOM 1083 O O . MET A 1 151 ? 9.234 -16.219 -9.43 1 95.5 151 MET A O 1
ATOM 1087 N N . GLY A 1 152 ? 10.414 -17.312 -7.879 1 97.5 152 GLY A N 1
ATOM 1088 C CA . GLY A 1 152 ? 11.523 -16.375 -7.891 1 97.5 152 GLY A CA 1
ATOM 1089 C C . GLY A 1 152 ? 12.133 -16.188 -9.273 1 97.5 152 GLY A C 1
ATOM 1090 O O . GLY A 1 152 ? 12.367 -15.055 -9.703 1 97.5 152 GLY A O 1
ATOM 1091 N N . LEU A 1 153 ? 12.375 -17.266 -9.953 1 98.19 153 LEU A N 1
ATOM 1092 C CA . LEU A 1 153 ? 12.961 -17.203 -11.289 1 98.19 153 LEU A CA 1
ATOM 1093 C C . LEU A 1 153 ? 12.062 -16.422 -12.242 1 98.19 153 LEU A C 1
ATOM 1095 O O . LEU A 1 153 ? 12.555 -15.656 -13.07 1 98.19 153 LEU A O 1
ATOM 1099 N N . LEU A 1 154 ? 10.75 -16.625 -12.117 1 98.44 154 LEU A N 1
ATOM 1100 C CA . LEU A 1 154 ? 9.805 -15.914 -12.969 1 98.44 154 LEU A CA 1
ATOM 1101 C C . LEU A 1 154 ? 9.797 -14.422 -12.641 1 98.44 154 LEU A C 1
ATOM 1103 O O . LEU A 1 154 ? 9.828 -13.586 -13.547 1 98.44 154 LEU A O 1
ATOM 1107 N N . LEU A 1 155 ? 9.789 -14.055 -11.391 1 98.69 155 LEU A N 1
ATOM 1108 C CA . LEU A 1 155 ? 9.781 -12.656 -10.961 1 98.69 155 LEU A CA 1
ATOM 1109 C C . LEU A 1 155 ? 11.031 -11.938 -11.453 1 98.69 155 LEU A C 1
ATOM 1111 O O . LEU A 1 155 ? 10.945 -10.805 -11.938 1 98.69 155 LEU A O 1
ATOM 1115 N N . VAL A 1 156 ? 12.195 -12.617 -11.328 1 98.81 156 VAL A N 1
ATOM 1116 C CA . VAL A 1 156 ? 13.453 -12.016 -11.758 1 98.81 156 VAL A CA 1
ATOM 1117 C C . VAL A 1 156 ? 13.398 -11.711 -13.25 1 98.81 156 VAL A C 1
ATOM 1119 O O . VAL A 1 156 ? 13.656 -10.578 -13.672 1 98.81 156 VAL A O 1
ATOM 1122 N N . GLN A 1 157 ? 12.992 -12.688 -14.031 1 98.88 157 GLN A N 1
ATOM 1123 C CA . GLN A 1 157 ? 12.969 -12.523 -15.484 1 98.88 157 GLN A CA 1
ATOM 1124 C C . GLN A 1 157 ? 11.984 -11.438 -15.898 1 98.88 157 GLN A C 1
ATOM 1126 O O . GLN A 1 157 ? 12.312 -10.578 -16.719 1 98.88 157 GLN A O 1
ATOM 1131 N N . LEU A 1 158 ? 10.789 -11.469 -15.312 1 98.81 158 LEU A N 1
ATOM 1132 C CA . LEU A 1 158 ? 9.734 -10.539 -15.703 1 98.81 158 LEU A CA 1
ATOM 1133 C C . LEU A 1 158 ? 10.07 -9.117 -15.266 1 98.81 158 LEU A C 1
ATOM 1135 O O . LEU A 1 158 ? 9.805 -8.156 -15.984 1 98.81 158 LEU A O 1
ATOM 1139 N N . ALA A 1 159 ? 10.633 -8.945 -14.062 1 98.75 159 ALA A N 1
ATOM 1140 C CA . ALA A 1 159 ? 11.062 -7.625 -13.602 1 98.75 159 ALA A CA 1
ATOM 1141 C C . ALA A 1 159 ? 12.172 -7.07 -14.484 1 98.75 159 ALA A C 1
ATOM 1143 O O . ALA A 1 159 ? 12.172 -5.887 -14.836 1 98.75 159 ALA A O 1
ATOM 1144 N N . LYS A 1 160 ? 13.117 -7.957 -14.875 1 98.56 160 LYS A N 1
ATOM 1145 C CA . LYS A 1 160 ? 14.203 -7.551 -15.758 1 98.56 160 LYS A CA 1
ATOM 1146 C C . LYS A 1 160 ? 13.68 -7.109 -17.109 1 98.56 160 LYS A C 1
ATOM 1148 O O . LYS A 1 160 ? 14.148 -6.117 -17.672 1 98.56 160 LYS A O 1
ATOM 1153 N N . ALA A 1 161 ? 12.75 -7.824 -17.594 1 98.12 161 ALA A N 1
ATOM 1154 C CA . ALA A 1 161 ? 12.164 -7.508 -18.891 1 98.12 161 ALA A CA 1
ATOM 1155 C C . ALA A 1 161 ? 11.523 -6.125 -18.875 1 98.12 161 ALA A C 1
ATOM 1157 O O . ALA A 1 161 ? 11.391 -5.488 -19.922 1 98.12 161 ALA A O 1
ATOM 1158 N N . ARG A 1 162 ? 11.188 -5.621 -17.734 1 97.88 162 ARG A N 1
ATOM 1159 C CA . ARG A 1 162 ? 10.562 -4.309 -17.594 1 97.88 162 ARG A CA 1
ATOM 1160 C C . ARG A 1 162 ? 11.609 -3.236 -17.297 1 97.88 162 ARG A C 1
ATOM 1162 O O . ARG A 1 162 ? 11.258 -2.076 -17.047 1 97.88 162 ARG A O 1
ATOM 1169 N N . GLY A 1 163 ? 12.883 -3.656 -17.188 1 98.06 163 GLY A N 1
ATOM 1170 C CA . GLY A 1 163 ? 13.977 -2.707 -17.078 1 98.06 163 GLY A CA 1
ATOM 1171 C C . GLY A 1 163 ? 14.445 -2.486 -15.656 1 98.06 163 GLY A C 1
ATOM 1172 O O . GLY A 1 163 ? 15.289 -1.626 -15.398 1 98.06 163 GLY A O 1
ATOM 1173 N N . ALA A 1 164 ? 13.961 -3.234 -14.719 1 98.62 164 ALA A N 1
ATOM 1174 C CA . ALA A 1 164 ? 14.328 -3.055 -13.32 1 98.62 164 ALA A CA 1
ATOM 1175 C C . ALA A 1 164 ? 15.727 -3.6 -13.039 1 98.62 164 ALA A C 1
ATOM 1177 O O . ALA A 1 164 ? 16.234 -4.445 -13.789 1 98.62 164 ALA A O 1
ATOM 1178 N N . ARG A 1 165 ? 16.391 -3.057 -12.047 1 98.75 165 ARG A N 1
ATOM 1179 C CA . ARG A 1 165 ? 17.516 -3.715 -11.398 1 98.75 165 ARG A CA 1
ATOM 1180 C C . ARG A 1 165 ? 17.047 -4.691 -10.328 1 98.75 165 ARG A C 1
ATOM 1182 O O . ARG A 1 165 ? 16.375 -4.293 -9.375 1 98.75 165 ARG A O 1
ATOM 1189 N N . VAL A 1 166 ? 17.375 -5.953 -10.469 1 98.94 166 VAL A N 1
ATOM 1190 C CA . VAL A 1 166 ? 16.828 -6.984 -9.594 1 98.94 166 VAL A CA 1
ATOM 1191 C C . VAL A 1 166 ? 17.906 -7.492 -8.641 1 98.94 166 VAL A C 1
ATOM 1193 O O . VAL A 1 166 ? 18.984 -7.898 -9.078 1 98.94 166 VAL A O 1
ATOM 1196 N N . ILE A 1 167 ? 17.641 -7.41 -7.375 1 98.94 167 ILE A N 1
ATOM 1197 C CA . ILE A 1 167 ? 18.422 -8.031 -6.312 1 98.94 167 ILE A CA 1
ATOM 1198 C C . ILE A 1 167 ? 17.703 -9.281 -5.809 1 98.94 167 ILE A C 1
ATOM 1200 O O . ILE A 1 167 ? 16.562 -9.211 -5.359 1 98.94 167 ILE A O 1
ATOM 1204 N N . GLY A 1 168 ? 18.344 -10.461 -5.934 1 98.88 168 GLY A N 1
ATOM 1205 C CA . GLY A 1 168 ? 17.766 -11.711 -5.469 1 98.88 168 GLY A CA 1
ATOM 1206 C C . GLY A 1 168 ? 18.453 -12.273 -4.246 1 98.88 168 GLY A C 1
ATOM 1207 O O . GLY A 1 168 ? 19.672 -12.117 -4.082 1 98.88 168 GLY A O 1
ATOM 1208 N N . THR A 1 169 ? 17.672 -12.883 -3.361 1 98.75 169 THR A N 1
ATOM 1209 C CA . THR A 1 169 ? 18.281 -13.625 -2.264 1 98.75 169 THR A CA 1
ATOM 1210 C C . THR A 1 169 ? 18.203 -15.125 -2.518 1 98.75 169 THR A C 1
ATOM 1212 O O . THR A 1 169 ? 17.219 -15.617 -3.066 1 98.75 169 THR A O 1
ATOM 1215 N N . VAL A 1 170 ? 19.266 -15.836 -2.16 1 97.88 170 VAL A N 1
ATOM 1216 C CA . VAL A 1 170 ? 19.328 -17.281 -2.326 1 97.88 170 VAL A CA 1
ATOM 1217 C C . VAL A 1 170 ? 20.062 -17.906 -1.138 1 97.88 170 VAL A C 1
ATOM 1219 O O . VAL A 1 170 ? 20.625 -17.188 -0.305 1 97.88 170 VAL A O 1
ATOM 1222 N N . SER A 1 171 ? 20.031 -19.219 -1.123 1 95.69 171 SER A N 1
ATOM 1223 C CA . SER A 1 171 ? 20.594 -19.906 0.036 1 95.69 171 SER A CA 1
ATOM 1224 C C . SER A 1 171 ? 21.875 -20.641 -0.329 1 95.69 171 SER A C 1
ATOM 1226 O O . SER A 1 171 ? 22.609 -21.109 0.552 1 95.69 171 SER A O 1
ATOM 1228 N N . THR A 1 172 ? 22.203 -20.875 -1.643 1 96.81 172 THR A N 1
ATOM 1229 C CA . THR A 1 172 ? 23.391 -21.594 -2.074 1 96.81 172 THR A CA 1
ATOM 1230 C C . THR A 1 172 ? 24.031 -20.922 -3.287 1 96.81 172 THR A C 1
ATOM 1232 O O . THR A 1 172 ? 23.391 -20.094 -3.951 1 96.81 172 THR A O 1
ATOM 1235 N N . ASP A 1 173 ? 25.234 -21.344 -3.547 1 97.19 173 ASP A N 1
ATOM 1236 C CA . ASP A 1 173 ? 25.953 -20.797 -4.703 1 97.19 173 ASP A CA 1
ATOM 1237 C C . ASP A 1 173 ? 25.312 -21.281 -6.008 1 97.19 173 ASP A C 1
ATOM 1239 O O . ASP A 1 173 ? 25.266 -20.531 -6.988 1 97.19 173 ASP A O 1
ATOM 1243 N N . GLU A 1 174 ? 24.891 -22.5 -5.984 1 96.88 174 GLU A N 1
ATOM 1244 C CA . GLU A 1 174 ? 24.219 -23.047 -7.16 1 96.88 174 GLU A CA 1
ATOM 1245 C C . GLU A 1 174 ? 22.953 -22.25 -7.488 1 96.88 174 GLU A C 1
ATOM 1247 O O . GLU A 1 174 ? 22.703 -21.938 -8.648 1 96.88 174 GLU A O 1
ATOM 1252 N N . LYS A 1 175 ? 22.234 -21.891 -6.508 1 96.88 175 LYS A N 1
ATOM 1253 C CA . LYS A 1 175 ? 21.016 -21.094 -6.688 1 96.88 175 LYS A CA 1
ATOM 1254 C C . LYS A 1 175 ? 21.344 -19.672 -7.117 1 96.88 175 LYS A C 1
ATOM 1256 O O . LYS A 1 175 ? 20.594 -19.062 -7.875 1 96.88 175 LYS A O 1
ATOM 1261 N N . ALA A 1 176 ? 22.469 -19.188 -6.613 1 98.06 176 ALA A N 1
ATOM 1262 C CA . ALA A 1 176 ? 22.922 -17.859 -7.027 1 98.06 176 ALA A CA 1
ATOM 1263 C C . ALA A 1 176 ? 23.156 -17.812 -8.531 1 98.06 176 ALA A C 1
ATOM 1265 O O . ALA A 1 176 ? 22.75 -16.859 -9.203 1 98.06 176 ALA A O 1
ATOM 1266 N N . GLU A 1 177 ? 23.781 -18.844 -8.984 1 98 177 GLU A N 1
ATOM 1267 C CA . GLU A 1 177 ? 24.062 -18.922 -10.422 1 98 177 GLU A CA 1
ATOM 1268 C C . GLU A 1 177 ? 22.766 -18.953 -11.234 1 98 177 GLU A C 1
ATOM 1270 O O . GLU A 1 177 ? 22.672 -18.328 -12.281 1 98 177 GLU A O 1
ATOM 1275 N N . LEU A 1 178 ? 21.812 -19.688 -10.75 1 97.06 178 LEU A N 1
ATOM 1276 C CA . LEU A 1 178 ? 20.531 -19.766 -11.422 1 97.06 178 LEU A CA 1
ATOM 1277 C C . LEU A 1 178 ? 19.828 -18.406 -11.469 1 97.06 178 LEU A C 1
ATOM 1279 O O . LEU A 1 178 ? 19.297 -18.016 -12.5 1 97.06 178 LEU A O 1
ATOM 1283 N N . ALA A 1 179 ? 19.859 -17.688 -10.352 1 98.31 179 ALA A N 1
ATOM 1284 C CA . ALA A 1 179 ? 19.234 -16.375 -10.281 1 98.31 179 ALA A CA 1
ATOM 1285 C C . ALA A 1 179 ? 19.906 -15.391 -11.234 1 98.31 179 ALA A C 1
ATOM 1287 O O . ALA A 1 179 ? 19.25 -14.609 -11.906 1 98.31 179 ALA A O 1
ATOM 1288 N N . LYS A 1 180 ? 21.219 -15.484 -11.297 1 98.56 180 LYS A N 1
ATOM 1289 C CA . LYS A 1 180 ? 21.984 -14.625 -12.203 1 98.56 180 LYS A CA 1
ATOM 1290 C C . LYS A 1 180 ? 21.641 -14.938 -13.656 1 98.56 180 LYS A C 1
ATOM 1292 O O . LYS A 1 180 ? 21.453 -14.031 -14.469 1 98.56 180 LYS A O 1
ATOM 1297 N N . GLN A 1 181 ? 21.547 -16.234 -13.922 1 97.81 181 GLN A N 1
ATOM 1298 C CA . GLN A 1 181 ? 21.188 -16.656 -15.273 1 97.81 181 GLN A CA 1
ATOM 1299 C C . GLN A 1 181 ? 19.797 -16.156 -15.656 1 97.81 181 GLN A C 1
ATOM 1301 O O . GLN A 1 181 ? 19.547 -15.852 -16.828 1 97.81 181 GLN A O 1
ATOM 1306 N N . ALA A 1 182 ? 18.969 -16.031 -14.648 1 98.06 182 ALA A N 1
ATOM 1307 C CA . ALA A 1 182 ? 17.609 -15.547 -14.883 1 98.06 182 ALA A CA 1
ATOM 1308 C C . ALA A 1 182 ? 17.578 -14.031 -15.102 1 98.06 182 ALA A C 1
ATOM 1310 O O . ALA A 1 182 ? 16.578 -13.477 -15.547 1 98.06 182 ALA A O 1
ATOM 1311 N N . GLY A 1 183 ? 18.656 -13.305 -14.742 1 98.44 183 GLY A N 1
ATOM 1312 C CA . GLY A 1 183 ? 18.766 -11.891 -15.047 1 98.44 183 GLY A CA 1
ATOM 1313 C C . GLY A 1 183 ? 19.016 -11.031 -13.82 1 98.44 183 GLY A C 1
ATOM 1314 O O . GLY A 1 183 ? 19.141 -9.812 -13.93 1 98.44 183 GLY A O 1
ATOM 1315 N N . ALA A 1 184 ? 19.125 -11.641 -12.641 1 98.75 184 ALA A N 1
ATOM 1316 C CA . ALA A 1 184 ? 19.375 -10.852 -11.438 1 98.75 184 ALA A CA 1
ATOM 1317 C C . ALA A 1 184 ? 20.688 -10.062 -11.562 1 98.75 184 ALA A C 1
ATOM 1319 O O . ALA A 1 184 ? 21.703 -10.602 -11.984 1 98.75 184 ALA A O 1
ATOM 1320 N N . ASP A 1 185 ? 20.641 -8.812 -11.234 1 98.88 185 ASP A N 1
ATOM 1321 C CA . ASP A 1 185 ? 21.828 -7.957 -11.297 1 98.88 185 ASP A CA 1
ATOM 1322 C C . ASP A 1 185 ? 22.75 -8.211 -10.109 1 98.88 185 ASP A C 1
ATOM 1324 O O . ASP A 1 185 ? 23.969 -8.18 -10.242 1 98.88 185 ASP A O 1
ATOM 1328 N N . ASP A 1 186 ? 22.141 -8.398 -8.977 1 98.81 186 ASP A N 1
ATOM 1329 C CA . ASP A 1 186 ? 22.844 -8.75 -7.75 1 98.81 186 ASP A CA 1
ATOM 1330 C C . ASP A 1 186 ? 22.172 -9.922 -7.047 1 98.81 186 ASP A C 1
ATOM 1332 O O . ASP A 1 186 ? 20.953 -10.07 -7.113 1 98.81 186 ASP A O 1
ATOM 1336 N N . VAL A 1 187 ? 22.969 -10.781 -6.473 1 98.81 187 VAL A N 1
ATOM 1337 C CA . VAL A 1 187 ? 22.453 -11.914 -5.723 1 98.81 187 VAL A CA 1
ATOM 1338 C C . VAL A 1 187 ? 23.062 -11.945 -4.328 1 98.81 187 VAL A C 1
ATOM 1340 O O . VAL A 1 187 ? 24.281 -11.82 -4.18 1 98.81 187 VAL A O 1
ATOM 1343 N N . ILE A 1 188 ? 22.25 -12.055 -3.324 1 98.81 188 ILE A N 1
ATOM 1344 C CA . ILE A 1 188 ? 22.672 -12.055 -1.932 1 98.81 188 ILE A CA 1
ATOM 1345 C C . ILE A 1 188 ? 22.516 -13.453 -1.342 1 98.81 188 ILE A C 1
ATOM 1347 O O . ILE A 1 188 ? 21.422 -14.031 -1.402 1 98.81 188 ILE A O 1
ATOM 1351 N N . ARG A 1 189 ? 23.625 -14.008 -0.837 1 98.31 189 ARG A N 1
ATOM 1352 C CA . ARG A 1 189 ? 23.578 -15.195 0.017 1 98.31 189 ARG A CA 1
ATOM 1353 C C . ARG A 1 189 ? 23.109 -14.836 1.421 1 98.31 189 ARG A C 1
ATOM 1355 O O . ARG A 1 189 ? 23.906 -14.469 2.281 1 98.31 189 ARG A O 1
ATOM 1362 N N . TYR A 1 190 ? 21.781 -15.047 1.601 1 96.19 190 TYR A N 1
ATOM 1363 C CA . TYR A 1 190 ? 21.203 -14.531 2.836 1 96.19 190 TYR A CA 1
ATOM 1364 C C . TYR A 1 190 ? 21.672 -15.344 4.039 1 96.19 190 TYR A C 1
ATOM 1366 O O . TYR A 1 190 ? 21.484 -14.938 5.184 1 96.19 190 TYR A O 1
ATOM 1374 N N . ASP A 1 191 ? 22.266 -16.547 3.791 1 94.69 191 ASP A N 1
ATOM 1375 C CA . ASP A 1 191 ? 22.797 -17.391 4.859 1 94.69 191 ASP A CA 1
ATOM 1376 C C . ASP A 1 191 ? 24.156 -16.891 5.32 1 94.69 191 ASP A C 1
ATOM 1378 O O . ASP A 1 191 ? 24.656 -17.312 6.375 1 94.69 191 ASP A O 1
ATOM 1382 N N . GLN A 1 192 ? 24.719 -15.992 4.566 1 96.94 192 GLN A N 1
ATOM 1383 C CA . GLN A 1 192 ? 26.094 -15.547 4.844 1 96.94 192 GLN A CA 1
ATOM 1384 C C . GLN A 1 192 ? 26.109 -14.125 5.379 1 96.94 192 GLN A C 1
ATOM 1386 O O . GLN A 1 192 ? 27.016 -13.742 6.129 1 96.94 192 GLN A O 1
ATOM 1391 N N . VAL A 1 193 ? 25.156 -13.32 4.969 1 97.69 193 VAL A N 1
ATOM 1392 C CA . VAL A 1 193 ? 25.125 -11.922 5.391 1 97.69 193 VAL A CA 1
ATOM 1393 C C . VAL A 1 193 ? 23.703 -11.508 5.695 1 97.69 193 VAL A C 1
ATOM 1395 O O . VAL A 1 193 ? 22.75 -12.188 5.293 1 97.69 193 VAL A O 1
ATOM 1398 N N . ASP A 1 194 ? 23.547 -10.406 6.422 1 98.25 194 ASP A N 1
ATOM 1399 C CA . ASP A 1 194 ? 22.25 -9.773 6.609 1 98.25 194 ASP A CA 1
ATOM 1400 C C . ASP A 1 194 ? 21.75 -9.141 5.312 1 98.25 194 ASP A C 1
ATOM 1402 O O . ASP A 1 194 ? 22.312 -8.148 4.848 1 98.25 194 ASP A O 1
ATOM 1406 N N . PHE A 1 195 ? 20.766 -9.664 4.719 1 98.62 195 PHE A N 1
ATOM 1407 C CA . PHE A 1 195 ? 20.391 -9.25 3.375 1 98.62 195 PHE A CA 1
ATOM 1408 C C . PHE A 1 195 ? 19.875 -7.812 3.373 1 98.62 195 PHE A C 1
ATOM 1410 O O . PHE A 1 195 ? 20 -7.109 2.369 1 98.62 195 PHE A O 1
ATOM 1417 N N . ALA A 1 196 ? 19.25 -7.363 4.484 1 98.81 196 ALA A N 1
ATOM 1418 C CA . ALA A 1 196 ? 18.75 -5.988 4.527 1 98.81 196 ALA A CA 1
ATOM 1419 C C . ALA A 1 196 ? 19.906 -4.992 4.441 1 98.81 196 ALA A C 1
ATOM 1421 O O . ALA A 1 196 ? 19.828 -4.004 3.709 1 98.81 196 ALA A O 1
ATOM 1422 N N . LYS A 1 197 ? 20.938 -5.199 5.203 1 98.62 197 LYS A N 1
ATOM 1423 C CA . LYS A 1 197 ? 22.141 -4.355 5.145 1 98.62 197 LYS A CA 1
ATOM 1424 C C . LYS A 1 197 ? 22.766 -4.387 3.754 1 98.62 197 LYS A C 1
ATOM 1426 O O . LYS A 1 197 ? 23.156 -3.35 3.227 1 98.62 197 LYS A O 1
ATOM 1431 N N . ALA A 1 198 ? 22.859 -5.629 3.168 1 98.81 198 ALA A N 1
ATOM 1432 C CA . ALA A 1 198 ? 23.422 -5.781 1.831 1 98.81 198 ALA A CA 1
ATOM 1433 C C . ALA A 1 198 ? 22.625 -4.992 0.801 1 98.81 198 ALA A C 1
ATOM 1435 O O . ALA A 1 198 ? 23.188 -4.34 -0.074 1 98.81 198 ALA A O 1
ATOM 1436 N N . VAL A 1 199 ? 21.297 -5.035 0.898 1 98.88 199 VAL A N 1
ATOM 1437 C CA . VAL A 1 199 ? 20.438 -4.305 -0.016 1 98.88 199 VAL A CA 1
ATOM 1438 C C . VAL A 1 199 ? 20.703 -2.805 0.104 1 98.88 199 VAL A C 1
ATOM 1440 O O . VAL A 1 199 ? 20.812 -2.105 -0.905 1 98.88 199 VAL A O 1
ATOM 1443 N N . ARG A 1 200 ? 20.766 -2.262 1.353 1 98.75 200 ARG A N 1
ATOM 1444 C CA . ARG A 1 200 ? 21.047 -0.847 1.578 1 98.75 200 ARG A CA 1
ATOM 1445 C C . ARG A 1 200 ? 22.375 -0.447 0.961 1 98.75 200 ARG A C 1
ATOM 1447 O O . ARG A 1 200 ? 22.484 0.594 0.308 1 98.75 200 ARG A O 1
ATOM 1454 N N . GLU A 1 201 ? 23.344 -1.312 1.094 1 98.62 201 GLU A N 1
ATOM 1455 C CA . GLU A 1 201 ? 24.641 -1.039 0.511 1 98.62 201 GLU A CA 1
ATOM 1456 C C . GLU A 1 201 ? 24.578 -1.012 -1.013 1 98.62 201 GLU A C 1
ATOM 1458 O O . GLU A 1 201 ? 25.109 -0.094 -1.646 1 98.62 201 GLU A O 1
ATOM 1463 N N . LEU A 1 202 ? 23.922 -1.975 -1.591 1 98.69 202 LEU A N 1
ATOM 1464 C CA . LEU A 1 202 ? 23.828 -2.105 -3.041 1 98.69 202 LEU A CA 1
ATOM 1465 C C . LEU A 1 202 ? 23.062 -0.938 -3.646 1 98.69 202 LEU A C 1
ATOM 1467 O O . LEU A 1 202 ? 23.203 -0.639 -4.832 1 98.69 202 LEU A O 1
ATOM 1471 N N . THR A 1 203 ? 22.219 -0.267 -2.812 1 98.62 203 THR A N 1
ATOM 1472 C CA . THR A 1 203 ? 21.359 0.788 -3.334 1 98.62 203 THR A CA 1
ATOM 1473 C C . THR A 1 203 ? 21.812 2.156 -2.842 1 98.62 203 THR A C 1
ATOM 1475 O O . THR A 1 203 ? 21.031 3.113 -2.832 1 98.62 203 THR A O 1
ATOM 1478 N N . GLY A 1 204 ? 23.031 2.244 -2.357 1 98.19 204 GLY A N 1
ATOM 1479 C CA . GLY A 1 204 ? 23.562 3.514 -1.898 1 98.19 204 GLY A CA 1
ATOM 1480 C C . GLY A 1 204 ? 22.828 4.074 -0.697 1 98.19 204 GLY A C 1
ATOM 1481 O O . GLY A 1 204 ? 22.672 5.289 -0.571 1 98.19 204 GLY A O 1
ATOM 1482 N N . GLY A 1 205 ? 22.234 3.191 0.079 1 98.31 205 GLY A N 1
ATOM 1483 C CA . GLY A 1 205 ? 21.547 3.584 1.302 1 98.31 205 GLY A CA 1
ATOM 1484 C C . GLY A 1 205 ? 20.078 3.889 1.092 1 98.31 205 GLY A C 1
ATOM 1485 O O . GLY A 1 205 ? 19.328 4.031 2.057 1 98.31 205 GLY A O 1
ATOM 1486 N N . LYS A 1 206 ? 19.516 3.938 -0.057 1 98.06 206 LYS A N 1
ATOM 1487 C CA . LYS A 1 206 ? 18.172 4.387 -0.37 1 98.06 206 LYS A CA 1
ATOM 1488 C C . LYS A 1 206 ? 17.156 3.281 -0.107 1 98.06 206 LYS A C 1
ATOM 1490 O O . LYS A 1 206 ? 16.047 3.551 0.37 1 98.06 206 LYS A O 1
ATOM 1495 N N . GLY A 1 207 ? 17.484 1.985 -0.468 1 98.81 207 GLY A N 1
ATOM 1496 C CA . GLY A 1 207 ? 16.562 0.873 -0.42 1 98.81 207 GLY A CA 1
ATOM 1497 C C . GLY A 1 207 ? 15.875 0.607 -1.751 1 98.81 207 GLY A C 1
ATOM 1498 O O . GLY A 1 207 ? 16.125 1.306 -2.734 1 98.81 207 GLY A O 1
ATOM 1499 N N . VAL A 1 208 ? 15.078 -0.417 -1.771 1 98.94 208 VAL A N 1
ATOM 1500 C CA . VAL A 1 208 ? 14.453 -0.852 -3.016 1 98.94 208 VAL A CA 1
ATOM 1501 C C . VAL A 1 208 ? 13.023 -0.315 -3.088 1 98.94 208 VAL A C 1
ATOM 1503 O O . VAL A 1 208 ? 12.414 -0.004 -2.061 1 98.94 208 VAL A O 1
ATOM 1506 N N . ALA A 1 209 ? 12.5 -0.215 -4.301 1 98.94 209 ALA A N 1
ATOM 1507 C CA . ALA A 1 209 ? 11.156 0.309 -4.555 1 98.94 209 ALA A CA 1
ATOM 1508 C C . ALA A 1 209 ? 10.086 -0.694 -4.133 1 98.94 209 ALA A C 1
ATOM 1510 O O . ALA A 1 209 ? 9 -0.306 -3.703 1 98.94 209 ALA A O 1
ATOM 1511 N N . VAL A 1 210 ? 10.43 -1.973 -4.258 1 98.94 210 VAL A N 1
ATOM 1512 C CA . VAL A 1 210 ? 9.469 -3.014 -3.92 1 98.94 210 VAL A CA 1
ATOM 1513 C C . VAL A 1 210 ? 10.203 -4.281 -3.486 1 98.94 210 VAL A C 1
ATOM 1515 O O . VAL A 1 210 ? 11.266 -4.602 -4.023 1 98.94 210 VAL A O 1
ATOM 1518 N N . VAL A 1 211 ? 9.68 -4.93 -2.486 1 98.94 211 VAL A N 1
ATOM 1519 C CA . VAL A 1 211 ? 10.102 -6.266 -2.072 1 98.94 211 VAL A CA 1
ATOM 1520 C C . VAL A 1 211 ? 9 -7.273 -2.385 1 98.94 211 VAL A C 1
ATOM 1522 O O . VAL A 1 211 ? 7.852 -7.102 -1.958 1 98.94 211 VAL A O 1
ATOM 1525 N N . TYR A 1 212 ? 9.312 -8.227 -3.211 1 98.94 212 TYR A N 1
ATOM 1526 C CA . TYR A 1 212 ? 8.453 -9.383 -3.406 1 98.94 212 TYR A CA 1
ATOM 1527 C C . TYR A 1 212 ? 8.852 -10.523 -2.48 1 98.94 212 TYR A C 1
ATOM 1529 O O . TYR A 1 212 ? 9.883 -11.172 -2.689 1 98.94 212 TYR A O 1
ATOM 1537 N N . ASP A 1 213 ? 7.992 -10.797 -1.479 1 98.75 213 ASP A N 1
ATOM 1538 C CA . ASP A 1 213 ? 8.359 -11.688 -0.381 1 98.75 213 ASP A CA 1
ATOM 1539 C C . ASP A 1 213 ? 7.406 -12.875 -0.289 1 98.75 213 ASP A C 1
ATOM 1541 O O . ASP A 1 213 ? 6.316 -12.766 0.277 1 98.75 213 ASP A O 1
ATOM 1545 N N . GLY A 1 214 ? 7.855 -13.977 -0.775 1 97.56 214 GLY A N 1
ATOM 1546 C CA . GLY A 1 214 ? 7.102 -15.219 -0.652 1 97.56 214 GLY A CA 1
ATOM 1547 C C . GLY A 1 214 ? 7.559 -16.078 0.51 1 97.56 214 GLY A C 1
ATOM 1548 O O . GLY A 1 214 ? 7.039 -17.172 0.717 1 97.56 214 GLY A O 1
ATOM 1549 N N . VAL A 1 215 ? 8.531 -15.586 1.272 1 97 215 VAL A N 1
ATOM 1550 C CA . VAL A 1 215 ? 9.148 -16.344 2.359 1 97 215 VAL A CA 1
ATOM 1551 C C . VAL A 1 215 ? 8.43 -16.031 3.672 1 97 215 VAL A C 1
ATOM 1553 O O . VAL A 1 215 ? 8.078 -16.953 4.418 1 97 215 VAL A O 1
ATOM 1556 N N . GLY A 1 216 ? 8.188 -14.734 3.988 1 96.81 216 GLY A N 1
ATOM 1557 C CA . GLY A 1 216 ? 7.273 -14.336 5.051 1 96.81 216 GLY A CA 1
ATOM 1558 C C . GLY A 1 216 ? 7.961 -14.156 6.391 1 96.81 216 GLY A C 1
ATOM 1559 O O . GLY A 1 216 ? 8.805 -13.273 6.551 1 96.81 216 GLY A O 1
ATOM 1560 N N . LYS A 1 217 ? 7.727 -15.102 7.352 1 97.5 217 LYS A N 1
ATOM 1561 C CA . LYS A 1 217 ? 8.047 -14.969 8.773 1 97.5 217 LYS A CA 1
ATOM 1562 C C . LYS A 1 217 ? 9.523 -14.633 8.969 1 97.5 217 LYS A C 1
ATOM 1564 O O . LYS A 1 217 ? 9.867 -13.711 9.719 1 97.5 217 LYS A O 1
ATOM 1569 N N . SER A 1 218 ? 10.438 -15.289 8.305 1 97.81 218 SER A N 1
ATOM 1570 C CA . SER A 1 218 ? 11.867 -15.148 8.547 1 97.81 218 SER A CA 1
ATOM 1571 C C . SER A 1 218 ? 12.43 -13.922 7.832 1 97.81 218 SER A C 1
ATOM 1573 O O . SER A 1 218 ? 13.547 -13.492 8.109 1 97.81 218 SER A O 1
ATOM 1575 N N . THR A 1 219 ? 11.641 -13.266 6.945 1 98.44 219 THR A N 1
ATOM 1576 C CA . THR A 1 219 ? 12.234 -12.227 6.105 1 98.44 219 THR A CA 1
ATOM 1577 C C . THR A 1 219 ? 11.547 -10.891 6.328 1 98.44 219 THR A C 1
ATOM 1579 O O . THR A 1 219 ? 12.062 -9.844 5.934 1 98.44 219 THR A O 1
ATOM 1582 N N . VAL A 1 220 ? 10.398 -10.844 6.98 1 98.69 220 VAL A N 1
ATOM 1583 C CA . VAL A 1 220 ? 9.508 -9.688 6.949 1 98.69 220 VAL A CA 1
ATOM 1584 C C . VAL A 1 220 ? 10.219 -8.469 7.527 1 98.69 220 VAL A C 1
ATOM 1586 O O . VAL A 1 220 ? 10.133 -7.367 6.98 1 98.69 220 VAL A O 1
ATOM 1589 N N . ASP A 1 221 ? 10.906 -8.586 8.625 1 98.38 221 ASP A N 1
ATOM 1590 C CA . ASP A 1 221 ? 11.594 -7.449 9.227 1 98.38 221 ASP A CA 1
ATOM 1591 C C . ASP A 1 221 ? 12.664 -6.895 8.297 1 98.38 221 ASP A C 1
ATOM 1593 O O . ASP A 1 221 ? 12.758 -5.68 8.094 1 98.38 221 ASP A O 1
ATOM 1597 N N . GLY A 1 222 ? 13.477 -7.797 7.754 1 98.69 222 GLY A N 1
ATOM 1598 C CA . GLY A 1 222 ? 14.484 -7.375 6.797 1 98.69 222 GLY A CA 1
ATOM 1599 C C . GLY A 1 222 ? 13.898 -6.801 5.52 1 98.69 222 GLY A C 1
ATOM 1600 O O . GLY A 1 222 ? 14.469 -5.887 4.922 1 98.69 222 GLY A O 1
ATOM 1601 N N . SER A 1 223 ? 12.742 -7.371 5.051 1 98.88 223 SER A N 1
ATOM 1602 C CA . SER A 1 223 ? 12.047 -6.848 3.877 1 98.88 223 SER A CA 1
ATOM 1603 C C . SER A 1 223 ? 11.641 -5.395 4.082 1 98.88 223 SER A C 1
ATOM 1605 O O . SER A 1 223 ? 11.867 -4.551 3.211 1 98.88 223 SER A O 1
ATOM 1607 N N . LEU A 1 224 ? 11.109 -5.078 5.258 1 98.81 224 LEU A N 1
ATOM 1608 C CA . LEU A 1 224 ? 10.734 -3.707 5.578 1 98.81 224 LEU A CA 1
ATOM 1609 C C . LEU A 1 224 ? 11.961 -2.801 5.617 1 98.81 224 LEU A C 1
ATOM 1611 O O . LEU A 1 224 ? 11.938 -1.695 5.07 1 98.81 224 LEU A O 1
ATOM 1615 N N . ALA A 1 225 ? 13.008 -3.283 6.184 1 98.75 225 ALA A N 1
ATOM 1616 C CA . ALA A 1 225 ? 14.234 -2.504 6.355 1 98.75 225 ALA A CA 1
ATOM 1617 C C . ALA A 1 225 ? 14.922 -2.266 5.016 1 98.75 225 ALA A C 1
ATOM 1619 O O . ALA A 1 225 ? 15.82 -1.421 4.91 1 98.75 225 ALA A O 1
ATOM 1620 N N . SER A 1 226 ? 14.508 -3.033 3.975 1 98.94 226 SER A N 1
ATOM 1621 C CA . SER A 1 226 ? 15.156 -2.963 2.67 1 98.94 226 SER A CA 1
ATOM 1622 C C . SER A 1 226 ? 14.469 -1.952 1.76 1 98.94 226 SER A C 1
ATOM 1624 O O . SER A 1 226 ? 14.969 -1.64 0.677 1 98.94 226 SER A O 1
ATOM 1626 N N . LEU A 1 227 ? 13.336 -1.413 2.182 1 98.94 227 LEU A N 1
ATOM 1627 C CA . LEU A 1 227 ? 12.523 -0.56 1.321 1 98.94 227 LEU A CA 1
ATOM 1628 C C . LEU A 1 227 ? 13.031 0.878 1.348 1 98.94 227 LEU A C 1
ATOM 1630 O O . LEU A 1 227 ? 13.492 1.359 2.385 1 98.94 227 LEU A O 1
ATOM 1634 N N . LYS A 1 228 ? 12.977 1.533 0.245 1 98.88 228 LYS A N 1
ATOM 1635 C CA . LYS A 1 228 ? 13.141 2.984 0.227 1 98.88 228 LYS A CA 1
ATOM 1636 C C . LYS A 1 228 ? 11.898 3.682 0.781 1 98.88 228 LYS A C 1
ATOM 1638 O O . LYS A 1 228 ? 10.852 3.055 0.958 1 98.88 228 LYS A O 1
ATOM 1643 N N . ILE A 1 229 ? 12.008 4.934 1.064 1 98.81 229 ILE A N 1
ATOM 1644 C CA . ILE A 1 229 ? 10.844 5.727 1.447 1 98.81 229 ILE A CA 1
ATOM 1645 C C . ILE A 1 229 ? 9.742 5.578 0.396 1 98.81 229 ILE A C 1
ATOM 1647 O O . ILE A 1 229 ? 10.016 5.625 -0.806 1 98.81 229 ILE A O 1
ATOM 1651 N N . ARG A 1 230 ? 8.5 5.285 0.84 1 98.81 230 ARG A N 1
ATOM 1652 C CA . ARG A 1 230 ? 7.309 5.141 0.011 1 98.81 230 ARG A CA 1
ATOM 1653 C C . ARG A 1 230 ? 7.348 3.838 -0.779 1 98.81 230 ARG A C 1
ATOM 1655 O O . ARG A 1 230 ? 6.594 3.664 -1.739 1 98.81 230 ARG A O 1
ATOM 1662 N N . GLY A 1 231 ? 8.289 2.889 -0.422 1 98.94 231 GLY A N 1
ATOM 1663 C CA . GLY A 1 231 ? 8.367 1.6 -1.094 1 98.94 231 GLY A CA 1
ATOM 1664 C C . GLY A 1 231 ? 7.219 0.674 -0.737 1 98.94 231 GLY A C 1
ATOM 1665 O O . GLY A 1 231 ? 6.398 0.997 0.123 1 98.94 231 GLY A O 1
ATOM 1666 N N . LEU A 1 232 ? 7.16 -0.529 -1.399 1 98.94 232 LEU A N 1
ATOM 1667 C CA . LEU A 1 232 ? 6.066 -1.476 -1.208 1 98.94 232 LEU A CA 1
ATOM 1668 C C . LEU A 1 232 ? 6.602 -2.848 -0.81 1 98.94 232 LEU A C 1
ATOM 1670 O O . LEU A 1 232 ? 7.543 -3.355 -1.422 1 98.94 232 LEU A O 1
ATOM 1674 N N . LEU A 1 233 ? 6.055 -3.365 0.231 1 98.94 233 LEU A N 1
ATOM 1675 C CA . LEU A 1 233 ? 6.238 -4.773 0.57 1 98.94 233 LEU A CA 1
ATOM 1676 C C . LEU A 1 233 ? 5.047 -5.602 0.101 1 98.94 233 LEU A C 1
ATOM 1678 O O . LEU A 1 233 ? 3.938 -5.449 0.618 1 98.94 233 LEU A O 1
ATOM 1682 N N . ALA A 1 234 ? 5.242 -6.418 -0.876 1 98.94 234 ALA A N 1
ATOM 1683 C CA . ALA A 1 234 ? 4.234 -7.363 -1.345 1 98.94 234 ALA A CA 1
ATOM 1684 C C . ALA A 1 234 ? 4.477 -8.758 -0.766 1 98.94 234 ALA A C 1
ATOM 1686 O O . ALA A 1 234 ? 5.371 -9.477 -1.218 1 98.94 234 ALA A O 1
ATOM 1687 N N . LEU A 1 235 ? 3.699 -9.109 0.237 1 98.75 235 LEU A N 1
ATOM 1688 C CA . LEU A 1 235 ? 3.721 -10.445 0.82 1 98.75 235 LEU A CA 1
ATOM 1689 C C . LEU A 1 235 ? 2.814 -11.391 0.04 1 98.75 235 LEU A C 1
ATOM 1691 O O . LEU A 1 235 ? 1.589 -11.273 0.094 1 98.75 235 LEU A O 1
ATOM 1695 N N . TYR A 1 236 ? 3.408 -12.344 -0.692 1 97.94 236 TYR A N 1
ATOM 1696 C CA . TYR A 1 236 ? 2.543 -13.156 -1.538 1 97.94 236 TYR A CA 1
ATOM 1697 C C . TYR A 1 236 ? 2.666 -14.633 -1.184 1 97.94 236 TYR A C 1
ATOM 1699 O O . TYR A 1 236 ? 2.018 -15.484 -1.798 1 97.94 236 TYR A O 1
ATOM 1707 N N . GLY A 1 237 ? 3.51 -14.914 -0.199 1 95.25 237 GLY A N 1
ATOM 1708 C CA . GLY A 1 237 ? 3.689 -16.25 0.332 1 95.25 237 GLY A CA 1
ATOM 1709 C C . GLY A 1 237 ? 4.145 -16.266 1.778 1 95.25 237 GLY A C 1
ATOM 1710 O O . GLY A 1 237 ? 4.246 -15.219 2.412 1 95.25 237 GLY A O 1
ATOM 1711 N N . ALA A 1 238 ? 4.371 -17.5 2.322 1 94.5 238 ALA A N 1
ATOM 1712 C CA . ALA A 1 238 ? 4.758 -17.688 3.715 1 94.5 238 ALA A CA 1
ATOM 1713 C C . ALA A 1 238 ? 5.508 -19.016 3.893 1 94.5 238 ALA A C 1
ATOM 1715 O O . ALA A 1 238 ? 5.203 -19.797 4.797 1 94.5 238 ALA A O 1
ATOM 1716 N N . ALA A 1 239 ? 6.469 -19.188 3.033 1 93.06 239 ALA A N 1
ATOM 1717 C CA . ALA A 1 239 ? 7.18 -20.469 2.988 1 93.06 239 ALA A CA 1
ATOM 1718 C C . ALA A 1 239 ? 7.883 -20.75 4.312 1 93.06 239 ALA A C 1
ATOM 1720 O O . ALA A 1 239 ? 8.102 -21.906 4.676 1 93.06 239 ALA A O 1
ATOM 1721 N N . SER A 1 240 ? 8.242 -19.703 5.066 1 94.81 240 SER A N 1
ATOM 1722 C CA . SER A 1 240 ? 8.906 -19.891 6.355 1 94.81 240 SER A CA 1
ATOM 1723 C C . SER A 1 240 ? 7.91 -19.766 7.504 1 94.81 240 SER A C 1
ATOM 1725 O O . SER A 1 240 ? 8.312 -19.719 8.672 1 94.81 240 SER A O 1
ATOM 1727 N N . GLY A 1 241 ? 6.625 -19.641 7.133 1 93.12 241 GLY A N 1
ATOM 1728 C CA . GLY A 1 241 ? 5.574 -19.438 8.117 1 93.12 241 GLY A CA 1
ATOM 1729 C C . GLY A 1 241 ? 4.852 -18.109 7.949 1 93.12 241 GLY A C 1
ATOM 1730 O O . GLY A 1 241 ? 5.352 -17.203 7.277 1 93.12 241 GLY A O 1
ATOM 1731 N N . PRO A 1 242 ? 3.686 -18 8.555 1 93.81 242 PRO A N 1
ATOM 1732 C CA . PRO A 1 242 ? 2.895 -16.781 8.422 1 93.81 242 PRO A CA 1
ATOM 1733 C C . PRO A 1 242 ? 3.582 -15.562 9.047 1 93.81 242 PRO A C 1
ATOM 1735 O O . PRO A 1 242 ? 4.219 -15.68 10.094 1 93.81 242 PRO A O 1
ATOM 1738 N N . VAL A 1 243 ? 3.523 -14.484 8.398 1 97.44 243 VAL A N 1
ATOM 1739 C CA . VAL A 1 243 ? 3.998 -13.219 8.938 1 97.44 243 VAL A CA 1
ATOM 1740 C C . VAL A 1 243 ? 3.129 -12.812 10.133 1 97.44 243 VAL A C 1
ATOM 1742 O O . VAL A 1 243 ? 1.899 -12.812 10.039 1 97.44 243 VAL A O 1
ATOM 1745 N N . PRO A 1 244 ? 3.729 -12.508 11.25 1 97.62 244 PRO A N 1
ATOM 1746 C CA . PRO A 1 244 ? 2.934 -12.016 12.375 1 97.62 244 PRO A CA 1
ATOM 1747 C C . PRO A 1 244 ? 2.273 -10.672 12.094 1 97.62 244 PRO A C 1
ATOM 1749 O O . PRO A 1 244 ? 2.646 -9.984 11.141 1 97.62 244 PRO A O 1
ATOM 1752 N N . PRO A 1 245 ? 1.269 -10.352 12.914 1 98.44 245 PRO A N 1
ATOM 1753 C CA . PRO A 1 245 ? 0.63 -9.047 12.727 1 98.44 245 PRO A CA 1
ATOM 1754 C C . PRO A 1 245 ? 1.628 -7.887 12.766 1 98.44 245 PRO A C 1
ATOM 1756 O O . PRO A 1 245 ? 2.574 -7.91 13.555 1 98.44 245 PRO A O 1
ATOM 1759 N N . ILE A 1 246 ? 1.401 -6.902 11.977 1 98.5 246 ILE A N 1
ATOM 1760 C CA . ILE A 1 246 ? 2.32 -5.781 11.812 1 98.5 246 ILE A CA 1
ATOM 1761 C C . ILE A 1 246 ? 1.698 -4.512 12.383 1 98.5 246 ILE A C 1
ATOM 1763 O O . ILE A 1 246 ? 0.555 -4.176 12.07 1 98.5 246 ILE A O 1
ATOM 1767 N N . ASP A 1 247 ? 2.426 -3.904 13.258 1 97.81 247 ASP A N 1
ATOM 1768 C CA . ASP A 1 247 ? 2.047 -2.588 13.766 1 97.81 247 ASP A CA 1
ATOM 1769 C C . ASP A 1 247 ? 2.068 -1.544 12.648 1 97.81 247 ASP A C 1
ATOM 1771 O O . ASP A 1 247 ? 3.119 -1.277 12.062 1 97.81 247 ASP A O 1
ATOM 1775 N N . PRO A 1 248 ? 0.937 -0.894 12.359 1 97.75 248 PRO A N 1
ATOM 1776 C CA . PRO A 1 248 ? 0.926 0.104 11.289 1 97.75 248 PRO A CA 1
ATOM 1777 C C . PRO A 1 248 ? 1.981 1.19 11.484 1 97.75 248 PRO A C 1
ATOM 1779 O O . PRO A 1 248 ? 2.486 1.749 10.5 1 97.75 248 PRO A O 1
ATOM 1782 N N . GLN A 1 249 ? 2.404 1.458 12.68 1 96.25 249 GLN A N 1
ATOM 1783 C CA . GLN A 1 249 ? 3.42 2.475 12.93 1 96.25 249 GLN A CA 1
ATOM 1784 C C . GLN A 1 249 ? 4.773 2.053 12.367 1 96.25 249 GLN A C 1
ATOM 1786 O O . GLN A 1 249 ? 5.641 2.896 12.125 1 96.25 249 GLN A O 1
ATOM 1791 N N . LEU A 1 250 ? 4.957 0.771 12.242 1 97.62 250 LEU A N 1
ATOM 1792 C CA . LEU A 1 250 ? 6.184 0.29 11.617 1 97.62 250 LEU A CA 1
ATOM 1793 C C . LEU A 1 250 ? 6.277 0.752 10.172 1 97.62 250 LEU A C 1
ATOM 1795 O O . LEU A 1 250 ? 7.367 1.042 9.672 1 97.62 250 LEU A O 1
ATOM 1799 N N . LEU A 1 251 ? 5.117 0.836 9.461 1 98.62 251 LEU A N 1
ATOM 1800 C CA . LEU A 1 251 ? 5.105 1.31 8.086 1 98.62 251 LEU A CA 1
ATOM 1801 C C . LEU A 1 251 ? 5.547 2.768 8.008 1 98.62 251 LEU A C 1
ATOM 1803 O O . LEU A 1 251 ? 6.246 3.16 7.07 1 98.62 251 LEU A O 1
ATOM 1807 N N . ASN A 1 252 ? 5.105 3.525 8.984 1 97.44 252 ASN A N 1
ATOM 1808 C CA . ASN A 1 252 ? 5.531 4.918 9.094 1 97.44 252 ASN A CA 1
ATOM 1809 C C . ASN A 1 252 ? 7.035 5.027 9.32 1 97.44 252 ASN A C 1
ATOM 1811 O O . ASN A 1 252 ? 7.746 5.664 8.539 1 97.44 252 ASN A O 1
ATOM 1815 N N . ARG A 1 253 ? 7.574 4.352 10.32 1 96.31 253 ARG A N 1
ATOM 1816 C CA . ARG A 1 253 ? 8.977 4.434 10.703 1 96.31 253 ARG A CA 1
ATOM 1817 C C . ARG A 1 253 ? 9.883 3.887 9.602 1 96.31 253 ARG A C 1
ATOM 1819 O O . ARG A 1 253 ? 11.047 4.27 9.5 1 96.31 253 ARG A O 1
ATOM 1826 N N . SER A 1 254 ? 9.289 3.012 8.766 1 98.12 254 SER A N 1
ATOM 1827 C CA . SER A 1 254 ? 10.047 2.412 7.672 1 98.12 254 SER A CA 1
ATOM 1828 C C . SER A 1 254 ? 10.039 3.305 6.434 1 98.12 254 SER A C 1
ATOM 1830 O O . SER A 1 254 ? 10.594 2.943 5.395 1 98.12 254 SER A O 1
ATOM 1832 N N . GLY A 1 255 ? 9.484 4.477 6.531 1 98.5 255 GLY A N 1
ATOM 1833 C CA . GLY A 1 255 ? 9.539 5.406 5.414 1 98.5 255 GLY A CA 1
ATOM 1834 C C . GLY A 1 255 ? 8.211 5.566 4.703 1 98.5 255 GLY A C 1
ATOM 1835 O O . GLY A 1 255 ? 8.172 5.75 3.486 1 98.5 255 GLY A O 1
ATOM 1836 N N . SER A 1 256 ? 7.055 5.441 5.512 1 98.81 256 SER A N 1
ATOM 1837 C CA . SER A 1 256 ? 5.727 5.523 4.906 1 98.81 256 SER A CA 1
ATOM 1838 C C . SER A 1 256 ? 5.562 4.496 3.791 1 98.81 256 SER A C 1
ATOM 1840 O O . SER A 1 256 ? 5.129 4.832 2.688 1 98.81 256 SER A O 1
ATOM 1842 N N . VAL A 1 257 ? 5.965 3.26 4.082 1 98.94 257 VAL A N 1
ATOM 1843 C CA . VAL A 1 257 ? 5.934 2.209 3.072 1 98.94 257 VAL A CA 1
ATOM 1844 C C . VAL A 1 257 ? 4.523 1.626 2.975 1 98.94 257 VAL A C 1
ATOM 1846 O O . VAL A 1 257 ? 3.678 1.885 3.834 1 98.94 257 VAL A O 1
ATOM 1849 N N . TYR A 1 258 ? 4.25 0.909 1.898 1 98.94 258 TYR A N 1
ATOM 1850 C CA . TYR A 1 258 ? 2.986 0.218 1.662 1 98.94 258 TYR A CA 1
ATOM 1851 C C . TYR A 1 258 ? 3.127 -1.277 1.92 1 98.94 258 TYR A C 1
ATOM 1853 O O . TYR A 1 258 ? 4.188 -1.859 1.673 1 98.94 258 TYR A O 1
ATOM 1861 N N . LEU A 1 259 ? 2.109 -1.824 2.457 1 98.94 259 LEU A N 1
ATOM 1862 C CA . LEU A 1 259 ? 2.025 -3.262 2.695 1 98.94 259 LEU A CA 1
ATOM 1863 C C . LEU A 1 259 ? 0.812 -3.859 1.995 1 98.94 259 LEU A C 1
ATOM 1865 O O . LEU A 1 259 ? -0.277 -3.281 2.027 1 98.94 259 LEU A O 1
ATOM 1869 N N . THR A 1 260 ? 0.981 -4.961 1.292 1 98.94 260 THR A N 1
ATOM 1870 C CA . THR A 1 260 ? -0.144 -5.73 0.777 1 98.94 260 THR A CA 1
ATOM 1871 C C . THR A 1 260 ? 0.148 -7.227 0.849 1 98.94 260 THR A C 1
ATOM 1873 O O . THR A 1 260 ? 1.297 -7.633 1.035 1 98.94 260 THR A O 1
ATOM 1876 N N . ARG A 1 261 ? -0.88 -7.988 0.863 1 98.62 261 ARG A N 1
ATOM 1877 C CA . ARG A 1 261 ? -0.853 -9.445 0.767 1 98.62 261 ARG A CA 1
ATOM 1878 C C . ARG A 1 261 ? -1.788 -9.938 -0.332 1 98.62 261 ARG A C 1
ATOM 1880 O O . ARG A 1 261 ? -2.896 -10.398 -0.051 1 98.62 261 ARG A O 1
ATOM 1887 N N . PRO A 1 262 ? -1.276 -9.883 -1.555 1 98.44 262 PRO A N 1
ATOM 1888 C CA . PRO A 1 262 ? -2.143 -10.148 -2.707 1 98.44 262 PRO A CA 1
ATOM 1889 C C . PRO A 1 262 ? -2.301 -11.633 -3 1 98.44 262 PRO A C 1
ATOM 1891 O O . PRO A 1 262 ? -1.47 -12.445 -2.578 1 98.44 262 PRO A O 1
ATOM 1894 N N . THR A 1 263 ? -3.361 -11.977 -3.598 1 96.81 263 THR A N 1
ATOM 1895 C CA . THR A 1 263 ? -3.576 -13.242 -4.277 1 96.81 263 THR A CA 1
ATOM 1896 C C . THR A 1 263 ? -3.875 -13.023 -5.758 1 96.81 263 THR A C 1
ATOM 1898 O O . THR A 1 263 ? -4.48 -12.016 -6.129 1 96.81 263 THR A O 1
ATOM 1901 N N . SER A 1 264 ? -3.402 -13.945 -6.559 1 96.56 264 SER A N 1
ATOM 1902 C CA . SER A 1 264 ? -3.59 -13.797 -8 1 96.56 264 SER A CA 1
ATOM 1903 C C . SER A 1 264 ? -5.07 -13.766 -8.367 1 96.56 264 SER A C 1
ATOM 1905 O O . SER A 1 264 ? -5.457 -13.141 -9.352 1 96.56 264 SER A O 1
ATOM 1907 N N . ALA A 1 265 ? -5.961 -14.367 -7.539 1 96.94 265 ALA A N 1
ATOM 1908 C CA . ALA A 1 265 ? -7.398 -14.406 -7.801 1 96.94 265 ALA A CA 1
ATOM 1909 C C . ALA A 1 265 ? -7.973 -13 -7.938 1 96.94 265 ALA A C 1
ATOM 1911 O O . ALA A 1 265 ? -8.883 -12.766 -8.734 1 96.94 265 ALA A O 1
ATOM 1912 N N . HIS A 1 266 ? -7.434 -12.047 -7.219 1 98.62 266 HIS A N 1
ATOM 1913 C CA . HIS A 1 266 ? -7.93 -10.672 -7.238 1 98.62 266 HIS A CA 1
ATOM 1914 C C . HIS A 1 266 ? -7.367 -9.898 -8.422 1 98.62 266 HIS A C 1
ATOM 1916 O O . HIS A 1 266 ? -7.684 -8.727 -8.617 1 98.62 266 HIS A O 1
ATOM 1922 N N . TYR A 1 267 ? -6.539 -10.57 -9.219 1 98.56 267 TYR A N 1
ATOM 1923 C CA . TYR A 1 267 ? -5.914 -9.906 -10.359 1 98.56 267 TYR A CA 1
ATOM 1924 C C . TYR A 1 267 ? -6.277 -10.609 -11.664 1 98.56 267 TYR A C 1
ATOM 1926 O O . TYR A 1 267 ? -5.617 -10.406 -12.688 1 98.56 267 TYR A O 1
ATOM 1934 N N . VAL A 1 268 ? -7.238 -11.508 -11.578 1 98.31 268 VAL A N 1
ATOM 1935 C CA . VAL A 1 268 ? -7.879 -12.133 -12.727 1 98.31 268 VAL A CA 1
ATOM 1936 C C . VAL A 1 268 ? -9.391 -12.148 -12.531 1 98.31 268 VAL A C 1
ATOM 1938 O O . VAL A 1 268 ? -10.039 -13.18 -12.734 1 98.31 268 VAL A O 1
ATOM 1941 N N . LEU A 1 269 ? -9.93 -11.047 -12.195 1 97.5 269 LEU A N 1
ATOM 1942 C CA . LEU A 1 269 ? -11.352 -10.922 -11.867 1 97.5 269 LEU A CA 1
ATOM 1943 C C . LEU A 1 269 ? -12.203 -11.023 -13.125 1 97.5 269 LEU A C 1
ATOM 1945 O O . LEU A 1 269 ? -13.383 -11.375 -13.055 1 97.5 269 LEU A O 1
ATOM 1949 N N . THR A 1 270 ? -11.656 -10.633 -14.273 1 97.62 270 THR A N 1
ATOM 1950 C CA . THR A 1 270 ? -12.367 -10.68 -15.547 1 97.62 270 THR A CA 1
ATOM 1951 C C . THR A 1 270 ? -11.617 -11.539 -16.562 1 97.62 270 THR A C 1
ATOM 1953 O O . THR A 1 270 ? -10.414 -11.781 -16.406 1 97.62 270 THR A O 1
ATOM 1956 N N . ARG A 1 271 ? -12.312 -12.039 -17.547 1 97.25 271 ARG A N 1
ATOM 1957 C CA . ARG A 1 271 ? -11.695 -12.773 -18.641 1 97.25 271 ARG A CA 1
ATOM 1958 C C . ARG A 1 271 ? -10.602 -11.938 -19.312 1 97.25 271 ARG A C 1
ATOM 1960 O O . ARG A 1 271 ? -9.555 -12.461 -19.688 1 97.25 271 ARG A O 1
ATOM 1967 N N . GLU A 1 272 ? -10.859 -10.633 -19.375 1 98.12 272 GLU A N 1
ATOM 1968 C CA . GLU A 1 272 ? -9.898 -9.727 -20 1 98.12 272 GLU A CA 1
ATOM 1969 C C . GLU A 1 272 ? -8.594 -9.672 -19.203 1 98.12 272 GLU A C 1
ATOM 1971 O O . GLU A 1 272 ? -7.508 -9.672 -19.781 1 98.12 272 GLU A O 1
ATOM 1976 N N . GLU A 1 273 ? -8.68 -9.641 -17.891 1 98.38 273 GLU A N 1
ATOM 1977 C CA . GLU A 1 273 ? -7.488 -9.633 -17.047 1 98.38 273 GLU A CA 1
ATOM 1978 C C . GLU A 1 273 ? -6.711 -10.938 -17.188 1 98.38 273 GLU A C 1
ATOM 1980 O O . GLU A 1 273 ? -5.48 -10.93 -17.266 1 98.38 273 GLU A O 1
ATOM 1985 N N . LEU A 1 274 ? -7.438 -12.039 -17.172 1 98.5 274 LEU A N 1
ATOM 1986 C CA . LEU A 1 274 ? -6.789 -13.336 -17.344 1 98.5 274 LEU A CA 1
ATOM 1987 C C . LEU A 1 274 ? -6.066 -13.422 -18.672 1 98.5 274 LEU A C 1
ATOM 1989 O O . LEU A 1 274 ? -4.883 -13.766 -18.719 1 98.5 274 LEU A O 1
ATOM 1993 N N . GLU A 1 275 ? -6.742 -13.062 -19.734 1 98.19 275 GLU A N 1
ATOM 1994 C CA . GLU A 1 275 ? -6.188 -13.172 -21.078 1 98.19 275 GLU A CA 1
ATOM 1995 C C . GLU A 1 275 ? -5.02 -12.211 -21.266 1 98.19 275 GLU A C 1
ATOM 1997 O O . GLU A 1 275 ? -4.039 -12.539 -21.938 1 98.19 275 GLU A O 1
ATOM 2002 N N . TRP A 1 276 ? -5.09 -11 -20.703 1 98.62 276 TRP A N 1
ATOM 2003 C CA . TRP A 1 276 ? -3.988 -10.047 -20.75 1 98.62 276 TRP A CA 1
ATOM 2004 C C . TRP A 1 276 ? -2.709 -10.656 -20.203 1 98.62 276 TRP A C 1
ATOM 2006 O O . TRP A 1 276 ? -1.665 -10.641 -20.859 1 98.62 276 TRP A O 1
ATOM 2016 N N . ARG A 1 277 ? -2.838 -11.242 -19.047 1 98.62 277 ARG A N 1
ATOM 2017 C CA . ARG A 1 277 ? -1.676 -11.781 -18.344 1 98.62 277 ARG A CA 1
ATOM 2018 C C . ARG A 1 277 ? -1.145 -13.031 -19.047 1 98.62 277 ARG A C 1
ATOM 2020 O O . ARG A 1 277 ? 0.055 -13.141 -19.297 1 98.62 277 ARG A O 1
ATOM 2027 N N . VAL A 1 278 ? -2.012 -13.93 -19.359 1 98.56 278 VAL A N 1
ATOM 2028 C CA . VAL A 1 278 ? -1.601 -15.211 -19.922 1 98.56 278 VAL A CA 1
ATOM 2029 C C . VAL A 1 278 ? -1.043 -15 -21.328 1 98.56 278 VAL A C 1
ATOM 2031 O O . VAL A 1 278 ? -0.074 -15.656 -21.719 1 98.56 278 VAL A O 1
ATOM 2034 N N . ASN A 1 279 ? -1.661 -14.078 -22.094 1 98.56 279 ASN A N 1
ATOM 2035 C CA . ASN A 1 279 ? -1.157 -13.812 -23.438 1 98.56 279 ASN A CA 1
ATOM 2036 C C . ASN A 1 279 ? 0.256 -13.234 -23.406 1 98.56 279 ASN A C 1
ATOM 2038 O O . ASN A 1 279 ? 1.108 -13.625 -24.203 1 98.56 279 ASN A O 1
ATOM 2042 N N . GLU A 1 280 ? 0.529 -12.375 -22.484 1 98.62 280 GLU A N 1
ATOM 2043 C CA . GLU A 1 280 ? 1.88 -11.836 -22.359 1 98.62 280 GLU A CA 1
ATOM 2044 C C . GLU A 1 280 ? 2.867 -12.914 -21.922 1 98.62 280 GLU A C 1
ATOM 2046 O O . GLU A 1 280 ? 3.992 -12.969 -22.422 1 98.62 280 GLU A O 1
ATOM 2051 N N . LEU A 1 281 ? 2.426 -13.758 -21.031 1 98.81 281 LEU A N 1
ATOM 2052 C CA . LEU A 1 281 ? 3.289 -14.828 -20.547 1 98.81 281 LEU A CA 1
ATOM 2053 C C . LEU A 1 281 ? 3.619 -15.812 -21.672 1 98.81 281 LEU A C 1
ATOM 2055 O O . LEU A 1 281 ? 4.789 -16.125 -21.906 1 98.81 281 LEU A O 1
ATOM 2059 N N . PHE A 1 282 ? 2.604 -16.266 -22.406 1 98.75 282 PHE A N 1
ATOM 2060 C CA . PHE A 1 282 ? 2.832 -17.25 -23.453 1 98.75 282 PHE A CA 1
ATOM 2061 C C . PHE A 1 282 ? 3.607 -16.625 -24.609 1 98.75 282 PHE A C 1
ATOM 2063 O O . PHE A 1 282 ? 4.414 -17.312 -25.25 1 98.75 282 PHE A O 1
ATOM 2070 N N . ALA A 1 283 ? 3.367 -15.344 -24.906 1 98.62 283 ALA A N 1
ATOM 2071 C CA . ALA A 1 283 ? 4.16 -14.664 -25.938 1 98.62 283 ALA A CA 1
ATOM 2072 C C . ALA A 1 283 ? 5.637 -14.641 -25.547 1 98.62 283 ALA A C 1
ATOM 2074 O O . ALA A 1 283 ? 6.504 -14.898 -26.391 1 98.62 283 ALA A O 1
ATOM 2075 N N . ALA A 1 284 ? 5.879 -14.375 -24.328 1 98.62 284 ALA A N 1
ATOM 2076 C CA . ALA A 1 284 ? 7.258 -14.32 -23.844 1 98.62 284 ALA A CA 1
ATOM 2077 C C . ALA A 1 284 ? 7.898 -15.711 -23.875 1 98.62 284 ALA A C 1
ATOM 2079 O O . ALA A 1 284 ? 9.078 -15.844 -24.188 1 98.62 284 ALA A O 1
ATOM 2080 N N . VAL A 1 285 ? 7.152 -16.719 -23.531 1 98.38 285 VAL A N 1
ATOM 2081 C CA . VAL A 1 285 ? 7.648 -18.094 -23.594 1 98.38 285 VAL A CA 1
ATOM 2082 C C . VAL A 1 285 ? 7.973 -18.453 -25.047 1 98.38 285 VAL A C 1
ATOM 2084 O O . VAL A 1 285 ? 9.039 -19.016 -25.328 1 98.38 285 VAL A O 1
ATOM 2087 N N . GLN A 1 286 ? 7.09 -18.062 -25.938 1 97.94 286 GLN A N 1
ATOM 2088 C CA . GLN A 1 286 ? 7.238 -18.406 -27.344 1 97.94 286 GLN A CA 1
ATOM 2089 C C . GLN A 1 286 ? 8.453 -17.719 -27.953 1 97.94 286 GLN A C 1
ATOM 2091 O O . GLN A 1 286 ? 9.18 -18.312 -28.75 1 97.94 286 GLN A O 1
ATOM 2096 N N . ASP A 1 287 ? 8.719 -16.453 -27.562 1 97.19 287 ASP A N 1
ATOM 2097 C CA . ASP A 1 287 ? 9.812 -15.719 -28.188 1 97.19 287 ASP A CA 1
ATOM 2098 C C . ASP A 1 287 ? 11.117 -15.898 -27.422 1 97.19 287 ASP A C 1
ATOM 2100 O O . ASP A 1 287 ? 12.156 -15.359 -27.797 1 97.19 287 ASP A O 1
ATOM 2104 N N . GLY A 1 288 ? 11.047 -16.594 -26.266 1 96.56 288 GLY A N 1
ATOM 2105 C CA . GLY A 1 288 ? 12.242 -16.984 -25.531 1 96.56 288 GLY A CA 1
ATOM 2106 C C . GLY A 1 288 ? 12.648 -15.984 -24.469 1 96.56 288 GLY A C 1
ATOM 2107 O O . GLY A 1 288 ? 13.617 -16.203 -23.734 1 96.56 288 GLY A O 1
ATOM 2108 N N . SER A 1 289 ? 11.898 -14.977 -24.297 1 97.5 289 SER A N 1
ATOM 2109 C CA . SER A 1 289 ? 12.25 -13.953 -23.328 1 97.5 289 SER A CA 1
ATOM 2110 C C . SER A 1 289 ? 11.836 -14.367 -21.922 1 97.5 289 SER A C 1
ATOM 2112 O O . SER A 1 289 ? 12.258 -13.75 -20.938 1 97.5 289 SER A O 1
ATOM 2114 N N . LEU A 1 290 ? 11.047 -15.414 -21.844 1 98.31 290 LEU A N 1
ATOM 2115 C CA . LEU A 1 290 ? 10.719 -16.031 -20.578 1 98.31 290 LEU A CA 1
ATOM 2116 C C . LEU A 1 290 ? 10.992 -17.531 -20.609 1 98.31 290 LEU A C 1
ATOM 2118 O O . LEU A 1 290 ? 10.398 -18.25 -21.422 1 98.31 290 LEU A O 1
ATOM 2122 N N . ASN A 1 291 ? 11.875 -17.891 -19.781 1 97.94 291 ASN A N 1
ATOM 2123 C CA . ASN A 1 291 ? 12.211 -19.297 -19.656 1 97.94 291 ASN A CA 1
ATOM 2124 C C . ASN A 1 291 ? 11.539 -19.938 -18.453 1 97.94 291 ASN A C 1
ATOM 2126 O O . ASN A 1 291 ? 11.734 -19.5 -17.312 1 97.94 291 ASN A O 1
ATOM 2130 N N . ILE A 1 292 ? 10.727 -20.922 -18.703 1 97.88 292 ILE A N 1
ATOM 2131 C CA . ILE A 1 292 ? 10.078 -21.688 -17.641 1 97.88 292 ILE A CA 1
ATOM 2132 C C . ILE A 1 292 ? 10.93 -22.891 -17.266 1 97.88 292 ILE A C 1
ATOM 2134 O O . ILE A 1 292 ? 11.008 -23.859 -18.016 1 97.88 292 ILE A O 1
ATOM 2138 N N . ARG A 1 293 ? 11.516 -22.844 -16.141 1 96.69 293 ARG A N 1
ATOM 2139 C CA . ARG A 1 293 ? 12.344 -23.953 -15.672 1 96.69 293 ARG A CA 1
ATOM 2140 C C . ARG A 1 293 ? 11.5 -25 -14.938 1 96.69 293 ARG A C 1
ATOM 2142 O O . ARG A 1 293 ? 10.828 -24.672 -13.961 1 96.69 293 ARG A O 1
ATOM 2149 N N . ILE A 1 294 ? 11.5 -26.141 -15.477 1 97.31 294 ILE A N 1
ATOM 2150 C CA . ILE A 1 294 ? 10.883 -27.266 -14.781 1 97.31 294 ILE A CA 1
ATOM 2151 C C . ILE A 1 294 ? 11.945 -28.062 -14.031 1 97.31 294 ILE A C 1
ATOM 2153 O O . ILE A 1 294 ? 12.75 -28.766 -14.641 1 97.31 294 ILE A O 1
ATOM 2157 N N . GLY A 1 295 ? 11.961 -27.922 -12.711 1 94.94 295 GLY A N 1
ATOM 2158 C CA . GLY A 1 295 ? 13.016 -28.469 -11.883 1 94.94 295 GLY A CA 1
ATOM 2159 C C . GLY A 1 295 ? 12.758 -29.906 -11.469 1 94.94 295 GLY A C 1
ATOM 2160 O O . GLY A 1 295 ? 13.656 -30.594 -10.977 1 94.94 295 GLY A O 1
ATOM 2161 N N . GLY A 1 296 ? 11.516 -30.344 -11.711 1 96.56 296 GLY A N 1
ATOM 2162 C CA . GLY A 1 296 ? 11.172 -31.703 -11.32 1 96.56 296 GLY A CA 1
ATOM 2163 C C . GLY A 1 296 ? 9.883 -32.219 -11.953 1 96.56 296 GLY A C 1
ATOM 2164 O O . GLY A 1 296 ? 8.922 -31.438 -12.102 1 96.56 296 GLY A O 1
ATOM 2165 N N . ARG A 1 297 ? 9.891 -33.438 -12.383 1 98.19 297 ARG A N 1
ATOM 2166 C CA . ARG A 1 297 ? 8.727 -34.188 -12.852 1 98.19 297 ARG A CA 1
ATOM 2167 C C . ARG A 1 297 ? 8.5 -35.438 -12.008 1 98.19 297 ARG A C 1
ATOM 2169 O O . ARG A 1 297 ? 9.422 -36.219 -11.797 1 98.19 297 ARG A O 1
ATOM 2176 N N . TYR A 1 298 ? 7.355 -35.531 -11.453 1 98.38 298 TYR A N 1
ATOM 2177 C CA . TYR A 1 298 ? 6.98 -36.688 -10.633 1 98.38 298 TYR A CA 1
ATOM 2178 C C . TYR A 1 298 ? 5.742 -37.375 -11.195 1 98.38 298 TYR A C 1
ATOM 2180 O O . TYR A 1 298 ? 4.816 -36.688 -11.672 1 98.38 298 TYR A O 1
ATOM 2188 N N . PRO A 1 299 ? 5.75 -38.719 -11.109 1 98.44 299 PRO A N 1
ATOM 2189 C CA . PRO A 1 299 ? 4.449 -39.375 -11.352 1 98.44 299 PRO A CA 1
ATOM 2190 C C . PRO A 1 299 ? 3.371 -38.875 -10.383 1 98.44 299 PRO A C 1
ATOM 2192 O O . PRO A 1 299 ? 3.668 -38.531 -9.234 1 98.44 299 PRO A O 1
ATOM 2195 N N . LEU A 1 300 ? 2.174 -38.812 -10.875 1 98.25 300 LEU A N 1
ATOM 2196 C CA . LEU A 1 300 ? 1.037 -38.406 -10.047 1 98.25 300 LEU A CA 1
ATOM 2197 C C . LEU A 1 300 ? 1.056 -39.156 -8.711 1 98.25 300 LEU A C 1
ATOM 2199 O O . LEU A 1 300 ? 0.781 -38.562 -7.664 1 98.25 300 LEU A O 1
ATOM 2203 N N . ALA A 1 301 ? 1.484 -40.375 -8.703 1 97.31 301 ALA A N 1
ATOM 2204 C CA . ALA A 1 301 ? 1.504 -41.25 -7.531 1 97.31 301 ALA A CA 1
ATOM 2205 C C . ALA A 1 301 ? 2.549 -40.781 -6.523 1 97.31 301 ALA A C 1
ATOM 2207 O O . ALA A 1 301 ? 2.52 -41.188 -5.355 1 97.31 301 ALA A O 1
ATOM 2208 N N . ASP A 1 302 ? 3.461 -39.938 -6.945 1 98 302 ASP A N 1
ATOM 2209 C CA . ASP A 1 302 ? 4.547 -39.5 -6.082 1 98 302 ASP A CA 1
ATOM 2210 C C . ASP A 1 302 ? 4.312 -38.062 -5.625 1 98 302 ASP A C 1
ATOM 2212 O O . ASP A 1 302 ? 5.27 -37.312 -5.398 1 98 302 ASP A O 1
ATOM 2216 N N . ALA A 1 303 ? 3.037 -37.656 -5.57 1 98.38 303 ALA A N 1
ATOM 2217 C CA . ALA A 1 303 ? 2.691 -36.312 -5.109 1 98.38 303 ALA A CA 1
ATOM 2218 C C . ALA A 1 303 ? 3.279 -36.031 -3.729 1 98.38 303 ALA A C 1
ATOM 2220 O O . ALA A 1 303 ? 3.701 -34.906 -3.439 1 98.38 303 ALA A O 1
ATOM 2221 N N . ARG A 1 304 ? 3.312 -37.062 -2.869 1 98 304 ARG A N 1
ATOM 2222 C CA . ARG A 1 304 ? 3.895 -36.906 -1.538 1 98 304 ARG A CA 1
ATOM 2223 C C . ARG A 1 304 ? 5.348 -36.438 -1.622 1 98 304 ARG A C 1
ATOM 2225 O O . ARG A 1 304 ? 5.742 -35.5 -0.955 1 98 304 ARG A O 1
ATOM 2232 N N . GLN A 1 305 ? 6.098 -37.094 -2.398 1 97.56 305 GLN A N 1
ATOM 2233 C CA . GLN A 1 305 ? 7.508 -36.75 -2.564 1 97.56 305 GLN A CA 1
ATOM 2234 C C . GLN A 1 305 ? 7.672 -35.344 -3.096 1 97.56 305 GLN A C 1
ATOM 2236 O O . GLN A 1 305 ? 8.555 -34.594 -2.654 1 97.56 305 GLN A O 1
ATOM 2241 N N . ALA A 1 306 ? 6.832 -35 -4.074 1 97.62 306 ALA A N 1
ATOM 2242 C CA . ALA A 1 306 ? 6.898 -33.625 -4.625 1 97.62 306 ALA A CA 1
ATOM 2243 C C . ALA A 1 306 ? 6.691 -32.594 -3.537 1 97.62 306 ALA A C 1
ATOM 2245 O O . ALA A 1 306 ? 7.418 -31.594 -3.482 1 97.62 306 ALA A O 1
ATOM 2246 N N . HIS A 1 307 ? 5.68 -32.812 -2.645 1 98 307 HIS A N 1
ATOM 2247 C CA . HIS A 1 307 ? 5.414 -31.875 -1.553 1 98 307 HIS A CA 1
ATOM 2248 C C . HIS A 1 307 ? 6.586 -31.828 -0.577 1 98 307 HIS A C 1
ATOM 2250 O O . HIS A 1 307 ? 6.953 -30.75 -0.104 1 98 307 HIS A O 1
ATOM 2256 N N . GLU A 1 308 ? 7.195 -32.969 -0.25 1 97.5 308 GLU A N 1
ATOM 2257 C CA . GLU A 1 308 ? 8.344 -33.031 0.651 1 97.5 308 GLU A CA 1
ATOM 2258 C C . GLU A 1 308 ? 9.531 -32.281 0.078 1 97.5 308 GLU A C 1
ATOM 2260 O O . GLU A 1 308 ? 10.195 -31.516 0.792 1 97.5 308 GLU A O 1
ATOM 2265 N N . ASP A 1 309 ? 9.75 -32.5 -1.189 1 95.56 309 ASP A N 1
ATOM 2266 C CA . ASP A 1 309 ? 10.867 -31.828 -1.836 1 95.56 309 ASP A CA 1
ATOM 2267 C C . ASP A 1 309 ? 10.641 -30.312 -1.887 1 95.56 309 ASP A C 1
ATOM 2269 O O . ASP A 1 309 ? 11.578 -29.531 -1.677 1 95.56 309 ASP A O 1
ATOM 2273 N N . LEU A 1 310 ? 9.383 -29.906 -2.184 1 94.56 310 LEU A N 1
ATOM 2274 C CA . LEU A 1 310 ? 9.039 -28.484 -2.244 1 94.56 310 LEU A CA 1
ATOM 2275 C C . LEU A 1 310 ? 9.242 -27.812 -0.888 1 94.56 310 LEU A C 1
ATOM 2277 O O . LEU A 1 310 ? 9.938 -26.797 -0.79 1 94.56 310 LEU A O 1
ATOM 2281 N N . GLN A 1 311 ? 8.766 -28.375 0.201 1 93.69 311 GLN A N 1
ATOM 2282 C CA . GLN A 1 311 ? 8.797 -27.781 1.533 1 93.69 311 GLN A CA 1
ATOM 2283 C C . GLN A 1 311 ? 10.18 -27.906 2.16 1 93.69 311 GLN A C 1
ATOM 2285 O O . GLN A 1 311 ? 10.516 -27.172 3.094 1 93.69 311 GLN A O 1
ATOM 2290 N N . GLY A 1 312 ? 10.953 -28.875 1.572 1 91 312 GLY A N 1
ATOM 2291 C CA . GLY A 1 312 ? 12.312 -29.047 2.053 1 91 312 GLY A CA 1
ATOM 2292 C C . GLY A 1 312 ? 13.305 -28.094 1.415 1 91 312 GLY A C 1
ATOM 2293 O O . GLY A 1 312 ? 14.5 -28.156 1.704 1 91 312 GLY A O 1
ATOM 2294 N N . ARG A 1 313 ? 12.984 -27.266 0.5 1 84.44 313 ARG A N 1
ATOM 2295 C CA . ARG A 1 313 ? 13.789 -26.25 -0.172 1 84.44 313 ARG A CA 1
ATOM 2296 C C . ARG A 1 313 ? 14.891 -26.891 -1.013 1 84.44 313 ARG A C 1
ATOM 2298 O O . ARG A 1 313 ? 16 -26.359 -1.091 1 84.44 313 ARG A O 1
ATOM 2305 N N . ARG A 1 314 ? 14.516 -27.938 -1.52 1 82.25 314 ARG A N 1
ATOM 2306 C CA . ARG A 1 314 ? 15.5 -28.703 -2.271 1 82.25 314 ARG A CA 1
ATOM 2307 C C . ARG A 1 314 ? 15.297 -28.531 -3.773 1 82.25 314 ARG A C 1
ATOM 2309 O O . ARG A 1 314 ? 15.977 -29.172 -4.574 1 82.25 314 ARG A O 1
ATOM 2316 N N . THR A 1 315 ? 14.406 -27.797 -4.098 1 87 315 THR A N 1
ATOM 2317 C CA . THR A 1 315 ? 14.031 -27.75 -5.508 1 87 315 THR A CA 1
ATOM 2318 C C . THR A 1 315 ? 14.328 -26.375 -6.094 1 87 315 THR A C 1
ATOM 2320 O O . THR A 1 315 ? 14.539 -25.406 -5.359 1 87 315 THR A O 1
ATOM 2323 N N . THR A 1 316 ? 14.508 -26.328 -7.383 1 91.31 316 THR A N 1
ATOM 2324 C CA . THR A 1 316 ? 14.586 -25.109 -8.195 1 91.31 316 THR A CA 1
ATOM 2325 C C . THR A 1 316 ? 13.547 -25.156 -9.32 1 91.31 316 THR A C 1
ATOM 2327 O O . THR A 1 316 ? 13.188 -26.234 -9.797 1 91.31 316 THR A O 1
ATOM 2330 N N . GLY A 1 317 ? 13.078 -24.062 -9.664 1 94.25 317 GLY A N 1
ATOM 2331 C CA . GLY A 1 317 ? 12.094 -24 -10.727 1 94.25 317 GLY A CA 1
ATOM 2332 C C . GLY A 1 317 ? 10.758 -24.609 -10.344 1 94.25 317 GLY A C 1
ATOM 2333 O O . GLY A 1 317 ? 10.43 -24.703 -9.156 1 94.25 317 GLY A O 1
ATOM 2334 N N . LYS A 1 318 ? 9.953 -24.922 -11.281 1 97 318 LYS A N 1
ATOM 2335 C CA . LYS A 1 318 ? 8.609 -25.453 -11.109 1 97 318 LYS A CA 1
ATOM 2336 C C . LYS A 1 318 ? 8.641 -26.984 -11 1 97 318 LYS A C 1
ATOM 2338 O O . LYS A 1 318 ? 9.43 -27.641 -11.68 1 97 318 LYS A O 1
ATOM 2343 N N . LEU A 1 319 ? 7.773 -27.547 -10.156 1 97.69 319 LEU A N 1
ATOM 2344 C CA . LEU A 1 319 ? 7.559 -28.984 -10.086 1 97.69 319 LEU A CA 1
ATOM 2345 C C . LEU A 1 319 ? 6.246 -29.375 -10.75 1 97.69 319 LEU A C 1
ATOM 2347 O O . LEU A 1 319 ? 5.242 -28.672 -10.617 1 97.69 319 LEU A O 1
ATOM 2351 N N . LEU A 1 320 ? 6.25 -30.484 -11.445 1 98.69 320 LEU A N 1
ATOM 2352 C CA . LEU A 1 320 ? 5.062 -31 -12.117 1 98.69 320 LEU A CA 1
ATOM 2353 C C . LEU A 1 320 ? 4.73 -32.406 -11.648 1 98.69 320 LEU A C 1
ATOM 2355 O O . LEU A 1 320 ? 5.633 -33.188 -11.305 1 98.69 320 LEU A O 1
ATOM 2359 N N . LEU A 1 321 ? 3.479 -32.688 -11.539 1 98.81 321 LEU A N 1
ATOM 2360 C CA . LEU A 1 321 ? 2.971 -34.062 -11.469 1 98.81 321 LEU A CA 1
ATOM 2361 C C . LEU A 1 321 ? 2.479 -34.531 -12.828 1 98.81 321 LEU A C 1
ATOM 2363 O O . LEU A 1 321 ? 1.66 -33.844 -13.469 1 98.81 321 LEU A O 1
ATOM 2367 N N . ILE A 1 322 ? 2.971 -35.625 -13.266 1 98.62 322 ILE A N 1
ATOM 2368 C CA . ILE A 1 322 ? 2.586 -36.188 -14.547 1 98.62 322 ILE A CA 1
ATOM 2369 C C . ILE A 1 322 ? 1.637 -37.375 -14.32 1 98.62 322 ILE A C 1
ATOM 2371 O O . ILE A 1 322 ? 2.033 -38.406 -13.766 1 98.62 322 ILE A O 1
ATOM 2375 N N . PRO A 1 323 ? 0.388 -37.156 -14.75 1 96.88 323 PRO A N 1
ATOM 2376 C CA . PRO A 1 323 ? -0.594 -38.219 -14.523 1 96.88 323 PRO A CA 1
ATOM 2377 C C . PRO A 1 323 ? -0.256 -39.5 -15.266 1 96.88 323 PRO A C 1
ATOM 2379 O O . PRO A 1 323 ? 0.383 -39.469 -16.328 1 96.88 323 PRO A O 1
ATOM 2382 N N . MET B 1 1 ? 11.477 39.312 26.578 1 91.19 1 MET B N 1
ATOM 2383 C CA . MET B 1 1 ? 11.586 37.969 26.047 1 91.19 1 MET B CA 1
ATOM 2384 C C . MET B 1 1 ? 10.242 37.469 25.531 1 91.19 1 MET B C 1
ATOM 2386 O O . MET B 1 1 ? 9.211 37.688 26.172 1 91.19 1 MET B O 1
ATOM 2390 N N . PRO B 1 2 ? 10.32 36.781 24.344 1 95.31 2 PRO B N 1
ATOM 2391 C CA . PRO B 1 2 ? 9.031 36.344 23.797 1 95.31 2 PRO B CA 1
ATOM 2392 C C . PRO B 1 2 ? 8.414 35.188 24.594 1 95.31 2 PRO B C 1
ATOM 2394 O O . PRO B 1 2 ? 9.133 34.469 25.266 1 95.31 2 PRO B O 1
ATOM 2397 N N . THR B 1 3 ? 7.148 35.156 24.547 1 97.31 3 THR B N 1
ATOM 2398 C CA . THR B 1 3 ? 6.395 34.094 25.203 1 97.31 3 THR B CA 1
ATOM 2399 C C . THR B 1 3 ? 6.25 32.875 24.297 1 97.31 3 THR B C 1
ATOM 2401 O O . THR B 1 3 ? 6.148 33 23.078 1 97.31 3 THR B O 1
ATOM 2404 N N . ALA B 1 4 ? 6.293 31.672 24.922 1 98.31 4 ALA B N 1
ATOM 2405 C CA . ALA B 1 4 ? 6.059 30.406 24.234 1 98.31 4 ALA B CA 1
ATOM 2406 C C . ALA B 1 4 ? 5.332 29.422 25.141 1 98.31 4 ALA B C 1
ATOM 2408 O O . ALA B 1 4 ? 5.238 29.625 26.344 1 98.31 4 ALA B O 1
ATOM 2409 N N . VAL B 1 5 ? 4.746 28.438 24.531 1 98.38 5 VAL B N 1
ATOM 2410 C CA . VAL B 1 5 ? 4.133 27.344 25.281 1 98.38 5 VAL B CA 1
ATOM 2411 C C . VAL B 1 5 ? 5.07 26.141 25.281 1 98.38 5 VAL B C 1
ATOM 2413 O O . VAL B 1 5 ? 5.352 25.547 24.234 1 98.38 5 VAL B O 1
ATOM 2416 N N . GLN B 1 6 ? 5.508 25.734 26.422 1 97.19 6 GLN B N 1
ATOM 2417 C CA . GLN B 1 6 ? 6.461 24.641 26.578 1 97.19 6 GLN B CA 1
ATOM 2418 C C . GLN B 1 6 ? 5.926 23.562 27.516 1 97.19 6 GLN B C 1
ATOM 2420 O O . GLN B 1 6 ? 5 23.812 28.281 1 97.19 6 GLN B O 1
ATOM 2425 N N . ILE B 1 7 ? 6.422 22.391 27.297 1 97.38 7 ILE B N 1
ATOM 242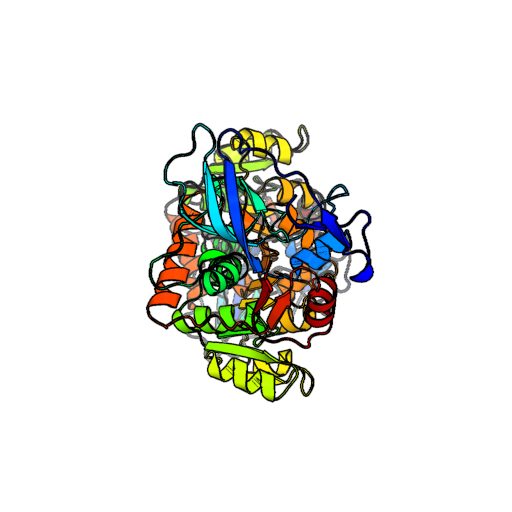6 C CA . ILE B 1 7 ? 6.172 21.344 28.297 1 97.38 7 ILE B CA 1
ATOM 2427 C C . ILE B 1 7 ? 7.488 20.891 28.906 1 97.38 7 ILE B C 1
ATOM 2429 O O . ILE B 1 7 ? 8.523 20.859 28.234 1 97.38 7 ILE B O 1
ATOM 2433 N N . ARG B 1 8 ? 7.441 20.531 30.172 1 97.25 8 ARG B N 1
ATOM 2434 C CA . ARG B 1 8 ? 8.609 20.047 30.906 1 97.25 8 ARG B CA 1
ATOM 2435 C C . ARG B 1 8 ? 8.477 18.562 31.203 1 97.25 8 ARG B C 1
ATOM 2437 O O . ARG B 1 8 ? 9.445 17.906 31.609 1 97.25 8 ARG B O 1
ATOM 2444 N N . ARG B 1 9 ? 7.352 18.062 31.062 1 97.5 9 ARG B N 1
ATOM 2445 C CA . ARG B 1 9 ? 7.012 16.656 31.172 1 97.5 9 ARG B CA 1
ATOM 2446 C C . ARG B 1 9 ? 5.832 16.297 30.281 1 97.5 9 ARG B C 1
ATOM 2448 O O . ARG B 1 9 ? 5.031 17.172 29.922 1 97.5 9 ARG B O 1
ATOM 2455 N N . THR B 1 10 ? 5.77 15.055 29.875 1 97.88 10 THR B N 1
ATOM 2456 C CA . THR B 1 10 ? 4.648 14.617 29.047 1 97.88 10 THR B CA 1
ATOM 2457 C C . THR B 1 10 ? 3.389 14.453 29.891 1 97.88 10 THR B C 1
ATOM 2459 O O . THR B 1 10 ? 3.469 14.297 31.109 1 97.88 10 THR B O 1
ATOM 2462 N N . GLY B 1 11 ? 2.244 14.562 29.312 1 97.25 11 GLY B N 1
ATOM 2463 C CA . GLY B 1 11 ? 0.979 14.422 30.016 1 97.25 11 GLY B CA 1
ATOM 2464 C C . GLY B 1 11 ? -0.199 14.977 29.25 1 97.25 11 GLY B C 1
ATOM 2465 O O . GLY B 1 11 ? -0.14 15.094 28.016 1 97.25 11 GLY B O 1
ATOM 2466 N N . GLY B 1 12 ? -1.293 15.188 29.969 1 97.19 12 GLY B N 1
ATOM 2467 C CA . GLY B 1 12 ? -2.477 15.789 29.375 1 97.19 12 GLY B CA 1
ATOM 2468 C C . GLY B 1 12 ? -2.316 17.281 29.109 1 97.19 12 GLY B C 1
ATOM 2469 O O . GLY B 1 12 ? -1.208 17.812 29.188 1 97.19 12 GLY B O 1
ATOM 2470 N N . PRO B 1 13 ? -3.379 17.953 28.719 1 97.69 13 PRO B N 1
ATOM 2471 C CA . PRO B 1 13 ? -3.312 19.375 28.391 1 97.69 13 PRO B CA 1
ATOM 2472 C C . PRO B 1 13 ? -2.783 20.219 29.531 1 97.69 13 PRO B C 1
ATOM 2474 O O . PRO B 1 13 ? -2.303 21.344 29.312 1 97.69 13 PRO B O 1
ATOM 2477 N N . GLU B 1 14 ? -2.836 19.719 30.734 1 96.88 14 GLU B N 1
ATOM 2478 C CA . GLU B 1 14 ? -2.43 20.469 31.922 1 96.88 14 GLU B CA 1
ATOM 2479 C C . GLU B 1 14 ? -0.923 20.719 31.938 1 96.88 14 GLU B C 1
ATOM 2481 O O . GLU B 1 14 ? -0.434 21.578 32.656 1 96.88 14 GLU B O 1
ATOM 2486 N N . VAL B 1 15 ? -0.155 20 31.094 1 98.19 15 VAL B N 1
ATOM 2487 C CA . VAL B 1 15 ? 1.299 20.125 31.156 1 98.19 15 VAL B CA 1
ATOM 2488 C C . VAL B 1 15 ? 1.752 21.297 30.281 1 98.19 15 VAL B C 1
ATOM 2490 O O . VAL B 1 15 ? 2.934 21.656 30.266 1 98.19 15 VAL B O 1
ATOM 2493 N N . LEU B 1 16 ? 0.815 21.906 29.5 1 98.19 16 LEU B N 1
ATOM 2494 C CA . LEU B 1 16 ? 1.138 23.062 28.672 1 98.19 16 LEU B CA 1
ATOM 2495 C C . LEU B 1 16 ? 1.336 24.312 29.547 1 98.19 16 LEU B C 1
ATOM 2497 O O . LEU B 1 16 ? 0.425 24.719 30.281 1 98.19 16 LEU B O 1
ATOM 2501 N N . GLU B 1 17 ? 2.529 24.891 29.438 1 96.5 17 GLU B N 1
ATOM 2502 C CA . GLU B 1 17 ? 2.865 26.016 30.297 1 96.5 17 GLU B CA 1
ATOM 2503 C C . GLU B 1 17 ? 3.396 27.188 29.469 1 96.5 17 GLU B C 1
ATOM 2505 O O . GLU B 1 17 ? 4.164 27 28.516 1 96.5 17 GLU B O 1
ATOM 2510 N N . LEU B 1 18 ? 2.971 28.375 29.844 1 96.62 18 LEU B N 1
ATOM 2511 C CA . LEU B 1 18 ? 3.568 29.578 29.281 1 96.62 18 LEU B CA 1
ATOM 2512 C C . LEU B 1 18 ? 4.934 29.859 29.891 1 96.62 18 LEU B C 1
ATOM 2514 O O . LEU B 1 18 ? 5.113 29.703 31.109 1 96.62 18 LEU B O 1
ATOM 2518 N N . ALA B 1 19 ? 5.809 30.188 29.031 1 95.94 19 ALA B N 1
ATOM 2519 C CA . ALA B 1 19 ? 7.145 30.516 29.516 1 95.94 19 ALA B CA 1
ATOM 2520 C C . ALA B 1 19 ? 7.777 31.625 28.688 1 95.94 19 ALA B C 1
ATOM 2522 O O . ALA B 1 19 ? 7.441 31.797 27.5 1 95.94 19 ALA B O 1
ATOM 2523 N N . GLN B 1 20 ? 8.578 32.375 29.375 1 96.44 20 GLN B N 1
ATOM 2524 C CA . GLN B 1 20 ? 9.461 33.281 28.641 1 96.44 20 GLN B CA 1
ATOM 2525 C C . GLN B 1 20 ? 10.711 32.531 28.156 1 96.44 20 GLN B C 1
ATOM 2527 O O . GLN B 1 20 ? 11.375 31.859 28.938 1 96.44 20 GLN B O 1
ATOM 2532 N N . VAL B 1 21 ? 10.953 32.656 26.859 1 95.25 21 VAL B N 1
ATOM 2533 C CA . VAL B 1 21 ? 12.047 31.875 26.328 1 95.25 21 VAL B CA 1
ATOM 2534 C C . VAL B 1 21 ? 13.055 32.781 25.609 1 95.25 21 VAL B C 1
ATOM 2536 O O . VAL B 1 21 ? 12.695 33.844 25.125 1 95.25 21 VAL B O 1
ATOM 2539 N N . GLU B 1 22 ? 14.297 32.344 25.609 1 94.38 22 GLU B N 1
ATOM 2540 C CA . GLU B 1 22 ? 15.328 33 24.812 1 94.38 22 GLU B CA 1
ATOM 2541 C C . GLU B 1 22 ? 15.398 32.406 23.406 1 94.38 22 GLU B C 1
ATOM 2543 O O . GLU B 1 22 ? 15.555 31.203 23.25 1 94.38 22 GLU B O 1
ATOM 2548 N N . VAL B 1 23 ? 15.273 33.094 22.312 1 94.75 23 VAL B N 1
ATOM 2549 C CA . VAL B 1 23 ? 15.258 32.562 20.938 1 94.75 23 VAL B CA 1
ATOM 2550 C C . VAL B 1 23 ? 16.609 32.844 20.281 1 94.75 23 VAL B C 1
ATOM 2552 O O . VAL B 1 23 ? 17.125 32 19.547 1 94.75 23 VAL B O 1
ATOM 2555 N N . GLY B 1 24 ? 17.312 33.906 20.594 1 94.25 24 GLY B N 1
ATOM 2556 C CA . GLY B 1 24 ? 18.594 34.25 20.016 1 94.25 24 GLY B CA 1
ATOM 2557 C C . GLY B 1 24 ? 18.5 34.688 18.562 1 94.25 24 GLY B C 1
ATOM 2558 O O . GLY B 1 24 ? 17.406 34.906 18.047 1 94.25 24 GLY B O 1
ATOM 2559 N N . GLU B 1 25 ? 19.672 34.938 17.969 1 96.94 25 GLU B N 1
ATOM 2560 C CA . GLU B 1 25 ? 19.781 35.312 16.547 1 96.94 25 GLU B CA 1
ATOM 2561 C C . GLU B 1 25 ? 19.797 34.062 15.656 1 96.94 25 GLU B C 1
ATOM 2563 O O . GLU B 1 25 ? 20.219 33 16.078 1 96.94 25 GLU B O 1
ATOM 2568 N N . PRO B 1 26 ? 19.312 34.188 14.406 1 98.25 26 PRO B N 1
ATOM 2569 C CA . PRO B 1 26 ? 19.344 33.031 13.516 1 98.25 26 PRO B CA 1
ATOM 2570 C C . PRO B 1 26 ? 20.75 32.656 13.086 1 98.25 26 PRO B C 1
ATOM 2572 O O . PRO B 1 26 ? 21.562 33.531 12.758 1 98.25 26 PRO B O 1
ATOM 2575 N N . GLY B 1 27 ? 21.031 31.391 13.18 1 97.62 27 GLY B N 1
ATOM 2576 C CA . GLY B 1 27 ? 22.266 30.859 12.633 1 97.62 27 GLY B CA 1
ATOM 2577 C C . GLY B 1 27 ? 22.219 30.609 11.141 1 97.62 27 GLY B C 1
ATOM 2578 O O . GLY B 1 27 ? 21.266 31.016 10.477 1 97.62 27 GLY B O 1
ATOM 2579 N N . SER B 1 28 ? 23.312 29.953 10.617 1 97.69 28 SER B N 1
ATOM 2580 C CA . SER B 1 28 ? 23.375 29.609 9.203 1 97.69 28 SER B CA 1
ATOM 2581 C C . SER B 1 28 ? 22.172 28.781 8.781 1 97.69 28 SER B C 1
ATOM 2583 O O . SER B 1 28 ? 21.812 27.797 9.453 1 97.69 28 SER B O 1
ATOM 2585 N N . GLY B 1 29 ? 21.469 29.281 7.688 1 98 29 GLY B N 1
ATOM 2586 C CA . GLY B 1 29 ? 20.359 28.547 7.117 1 98 29 GLY B CA 1
ATOM 2587 C C . GLY B 1 29 ? 19.062 28.734 7.891 1 98 29 GLY B C 1
ATOM 2588 O O . GLY B 1 29 ? 18.078 28.031 7.633 1 98 29 GLY B O 1
ATOM 2589 N N . GLU B 1 30 ? 19.031 29.703 8.828 1 98.5 30 GLU B N 1
ATOM 2590 C CA . GLU B 1 30 ? 17.844 29.844 9.68 1 98.5 30 GLU B CA 1
ATOM 2591 C C . GLU B 1 30 ? 17.188 31.203 9.477 1 98.5 30 GLU B C 1
ATOM 2593 O O . GLU B 1 30 ? 17.812 32.156 9 1 98.5 30 GLU B O 1
ATOM 2598 N N . LEU B 1 31 ? 15.938 31.266 9.797 1 98.69 31 LEU B N 1
ATOM 2599 C CA . LEU B 1 31 ? 15.148 32.5 9.867 1 98.69 31 LEU B CA 1
ATOM 2600 C C . LEU B 1 31 ? 14.656 32.719 11.289 1 98.69 31 LEU B C 1
ATOM 2602 O O . LEU B 1 31 ? 14.328 31.781 12.008 1 98.69 31 LEU B O 1
ATOM 2606 N N . LEU B 1 32 ? 14.703 33.938 11.648 1 98.81 32 LEU B N 1
ATOM 2607 C CA . LEU B 1 32 ? 13.945 34.375 12.82 1 98.81 32 LEU B CA 1
ATOM 2608 C C . LEU B 1 32 ? 12.594 34.938 12.406 1 98.81 32 LEU B C 1
ATOM 2610 O O . LEU B 1 32 ? 12.531 35.812 11.531 1 98.81 32 LEU B O 1
ATOM 2614 N N . VAL B 1 33 ? 11.586 34.438 12.984 1 98.81 33 VAL B N 1
ATOM 2615 C CA . VAL B 1 33 ? 10.25 34.844 12.523 1 98.81 33 VAL B CA 1
ATOM 2616 C C . VAL B 1 33 ? 9.414 35.312 13.711 1 98.81 33 VAL B C 1
ATOM 2618 O O . VAL B 1 33 ? 9.414 34.656 14.766 1 98.81 33 VAL B O 1
ATOM 2621 N N . ASP B 1 34 ? 8.812 36.469 13.547 1 98.81 34 ASP B N 1
ATOM 2622 C CA . ASP B 1 34 ? 7.727 36.844 14.445 1 98.81 34 ASP B CA 1
ATOM 2623 C C . ASP B 1 34 ? 6.422 36.156 14.078 1 98.81 34 ASP B C 1
ATOM 2625 O O . ASP B 1 34 ? 5.828 36.438 13.031 1 98.81 34 ASP B O 1
ATOM 2629 N N . VAL B 1 35 ? 6 35.219 14.953 1 98.88 35 VAL B N 1
ATOM 2630 C CA . VAL B 1 35 ? 4.879 34.344 14.641 1 98.88 35 VAL B CA 1
ATOM 2631 C C . VAL B 1 35 ? 3.568 35.125 14.719 1 98.88 35 VAL B C 1
ATOM 2633 O O . VAL B 1 35 ? 3.307 35.812 15.703 1 98.88 35 VAL B O 1
ATOM 2636 N N . ALA B 1 36 ? 2.812 35.031 13.68 1 98.81 36 ALA B N 1
ATOM 2637 C CA . ALA B 1 36 ? 1.504 35.688 13.641 1 98.81 36 ALA B CA 1
ATOM 2638 C C . ALA B 1 36 ? 0.402 34.719 14.07 1 98.81 36 ALA B C 1
ATOM 2640 O O . ALA B 1 36 ? -0.578 35.125 14.695 1 98.81 36 ALA B O 1
ATOM 2641 N N . ALA B 1 37 ? 0.536 33.5 13.711 1 98.81 37 ALA B N 1
ATOM 2642 C CA . ALA B 1 37 ? -0.415 32.438 14.031 1 98.81 37 ALA B CA 1
ATOM 2643 C C . ALA B 1 37 ? 0.256 31.062 13.984 1 98.81 37 ALA B C 1
ATOM 2645 O O . ALA B 1 37 ? 1.124 30.812 13.141 1 98.81 37 ALA B O 1
ATOM 2646 N N . ALA B 1 38 ? -0.072 30.203 14.922 1 98.81 38 ALA B N 1
ATOM 2647 C CA . ALA B 1 38 ? 0.373 28.812 14.945 1 98.81 38 ALA B CA 1
ATOM 2648 C C . ALA B 1 38 ? -0.81 27.859 14.82 1 98.81 38 ALA B C 1
ATOM 2650 O O . ALA B 1 38 ? -1.852 28.062 15.445 1 98.81 38 ALA B O 1
ATOM 2651 N N . GLY B 1 39 ? -0.666 26.891 13.969 1 98.31 39 GLY B N 1
ATOM 2652 C CA . GLY B 1 39 ? -1.718 25.891 13.852 1 98.31 39 GLY B CA 1
ATOM 2653 C C . GLY B 1 39 ? -1.691 24.859 14.969 1 98.31 39 GLY B C 1
ATOM 2654 O O . GLY B 1 39 ? -0.62 24.469 15.43 1 98.31 39 GLY B O 1
ATOM 2655 N N . VAL B 1 40 ? -2.867 24.453 15.422 1 98.06 40 VAL B N 1
ATOM 2656 C CA . VAL B 1 40 ? -3.008 23.375 16.375 1 98.06 40 VAL B CA 1
ATOM 2657 C C . VAL B 1 40 ? -3.367 22.078 15.648 1 98.06 40 VAL B C 1
ATOM 2659 O O . VAL B 1 40 ? -4.352 22.031 14.906 1 98.06 40 VAL B O 1
ATOM 2662 N N . ASN B 1 41 ? -2.549 21.062 15.781 1 96.5 41 ASN B N 1
ATOM 2663 C CA . ASN B 1 41 ? -2.734 19.781 15.109 1 96.5 41 ASN B CA 1
ATOM 2664 C C . ASN B 1 41 ? -2.805 18.641 16.109 1 96.5 41 ASN B C 1
ATOM 2666 O O . ASN B 1 41 ? -2.236 18.719 17.203 1 96.5 41 ASN B O 1
ATOM 2670 N N . TYR B 1 42 ? -3.467 17.641 15.711 1 95.44 42 TYR B N 1
ATOM 2671 C CA . TYR B 1 42 ? -3.543 16.469 16.594 1 95.44 42 TYR B CA 1
ATOM 2672 C C . TYR B 1 42 ? -2.15 15.93 16.906 1 95.44 42 TYR B C 1
ATOM 2674 O O . TYR B 1 42 ? -1.905 15.422 18 1 95.44 42 TYR B O 1
ATOM 2682 N N . ILE B 1 43 ? -1.209 15.992 15.977 1 95.31 43 ILE B N 1
ATOM 2683 C CA . ILE B 1 43 ? 0.147 15.5 16.188 1 95.31 43 ILE B CA 1
ATOM 2684 C C . ILE B 1 43 ? 0.786 16.234 17.359 1 95.31 43 ILE B C 1
ATOM 2686 O O . ILE B 1 43 ? 1.654 15.688 18.047 1 95.31 43 ILE B O 1
ATOM 2690 N N . ASP B 1 44 ? 0.375 17.453 17.672 1 97.25 44 ASP B N 1
ATOM 2691 C CA . ASP B 1 44 ? 0.865 18.172 18.828 1 97.25 44 ASP B CA 1
ATOM 2692 C C . ASP B 1 44 ? 0.52 17.438 20.125 1 97.25 44 ASP B C 1
ATOM 2694 O O . ASP B 1 44 ? 1.293 17.469 21.078 1 97.25 44 ASP B O 1
ATOM 2698 N N . THR B 1 45 ? -0.628 16.812 20.125 1 96.38 45 THR B N 1
ATOM 2699 C CA . THR B 1 45 ? -1.045 16.062 21.297 1 96.38 45 THR B CA 1
ATOM 2700 C C . THR B 1 45 ? -0.183 14.82 21.484 1 96.38 45 THR B C 1
ATOM 2702 O O . THR B 1 45 ? 0.099 14.414 22.609 1 96.38 45 THR B O 1
ATOM 2705 N N . TYR B 1 46 ? 0.228 14.211 20.359 1 94.31 46 TYR B N 1
ATOM 2706 C CA . TYR B 1 46 ? 1.113 13.055 20.438 1 94.31 46 TYR B CA 1
ATOM 2707 C C . TYR B 1 46 ? 2.455 13.438 21.062 1 94.31 46 TYR B C 1
ATOM 2709 O O . TYR B 1 46 ? 2.996 12.703 21.891 1 94.31 46 TYR B O 1
ATOM 2717 N N . HIS B 1 47 ? 2.957 14.531 20.625 1 95.69 47 HIS B N 1
ATOM 2718 C CA . HIS B 1 47 ? 4.195 15.031 21.203 1 95.69 47 HIS B CA 1
ATOM 2719 C C . HIS B 1 47 ? 4.023 15.336 22.688 1 95.69 47 HIS B C 1
ATOM 2721 O O . HIS B 1 47 ? 4.855 14.945 23.516 1 95.69 47 HIS B O 1
ATOM 2727 N N . ARG B 1 48 ? 2.961 15.953 23 1 97.5 48 ARG B N 1
ATOM 2728 C CA . ARG B 1 48 ? 2.682 16.344 24.375 1 97.5 48 ARG B CA 1
ATOM 2729 C C . ARG B 1 48 ? 2.561 15.125 25.281 1 97.5 48 ARG B C 1
ATOM 2731 O O . ARG B 1 48 ? 3.094 15.117 26.391 1 97.5 48 ARG B O 1
ATOM 2738 N N . GLU B 1 49 ? 1.921 14.109 24.734 1 96.12 49 GLU B N 1
ATOM 2739 C CA . GLU B 1 49 ? 1.628 12.906 25.5 1 96.12 49 GLU B CA 1
ATOM 2740 C C . GLU B 1 49 ? 2.826 11.961 25.531 1 96.12 49 GLU B C 1
ATOM 2742 O O . GLU B 1 49 ? 2.852 11.008 26.312 1 96.12 49 GLU B O 1
ATOM 2747 N N . GLY B 1 50 ? 3.779 12.156 24.703 1 93.75 50 GLY B N 1
ATOM 2748 C CA . GLY B 1 50 ? 4.965 11.32 24.672 1 93.75 50 GLY B CA 1
ATOM 2749 C C . GLY B 1 50 ? 4.824 10.117 23.75 1 93.75 50 GLY B C 1
ATOM 2750 O O . GLY B 1 50 ? 5.691 9.242 23.734 1 93.75 50 GLY B O 1
ATOM 2751 N N . ILE B 1 51 ? 3.77 10.094 22.984 1 88.38 51 ILE B N 1
ATOM 2752 C CA . ILE B 1 51 ? 3.602 9.039 21.984 1 88.38 51 ILE B CA 1
ATOM 2753 C C . ILE B 1 51 ? 4.684 9.164 20.922 1 88.38 51 ILE B C 1
ATOM 2755 O O . ILE B 1 51 ? 5.242 8.164 20.469 1 88.38 51 ILE B O 1
ATOM 2759 N N . TYR B 1 52 ? 4.98 10.328 20.453 1 90.44 52 TYR B N 1
ATOM 2760 C CA . TYR B 1 52 ? 6.16 10.664 19.656 1 90.44 52 TYR B CA 1
ATOM 2761 C C . TYR B 1 52 ? 7.238 11.297 20.531 1 90.44 52 TYR B C 1
ATOM 2763 O O . TYR B 1 52 ? 7.184 12.492 20.828 1 90.44 52 TYR B O 1
ATOM 2771 N N . PRO B 1 53 ? 8.148 10.562 21 1 91.25 53 PRO B N 1
ATOM 2772 C CA . PRO B 1 53 ? 9.086 11.016 22.016 1 91.25 53 PRO B CA 1
ATOM 2773 C C . PRO B 1 53 ? 9.93 12.203 21.547 1 91.25 53 PRO B C 1
ATOM 2775 O O . PRO B 1 53 ? 10.445 12.195 20.422 1 91.25 53 PRO B O 1
ATOM 2778 N N . VAL B 1 54 ? 9.984 13.234 22.344 1 93.88 54 VAL B N 1
ATOM 2779 C CA . VAL B 1 54 ? 10.812 14.43 22.219 1 93.88 54 VAL B CA 1
ATOM 2780 C C . VAL B 1 54 ? 11.438 14.773 23.578 1 93.88 54 VAL B C 1
ATOM 2782 O O . VAL B 1 54 ? 10.781 14.672 24.609 1 93.88 54 VAL B O 1
ATOM 2785 N N . ASP B 1 55 ? 12.648 15.102 23.578 1 96.19 55 ASP B N 1
ATOM 2786 C CA . ASP B 1 55 ? 13.297 1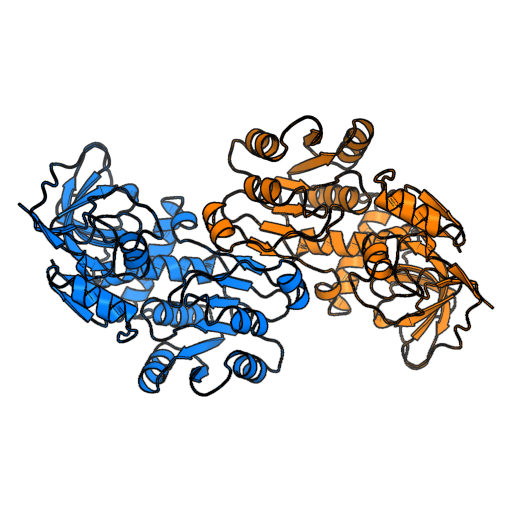5.477 24.828 1 96.19 55 ASP B CA 1
ATOM 2787 C C . ASP B 1 55 ? 12.68 16.734 25.422 1 96.19 55 ASP B C 1
ATOM 2789 O O . ASP B 1 55 ? 12.508 17.734 24.719 1 96.19 55 ASP B O 1
ATOM 2793 N N . THR B 1 56 ? 12.383 16.734 26.688 1 95.56 56 THR B N 1
ATOM 2794 C CA . THR B 1 56 ? 11.836 17.891 27.375 1 95.56 56 THR B CA 1
ATOM 2795 C C . THR B 1 56 ? 12.938 18.688 28.078 1 95.56 56 THR B C 1
ATOM 2797 O O . THR B 1 56 ? 13.961 18.125 28.469 1 95.56 56 THR B O 1
ATOM 2800 N N . PRO B 1 57 ? 12.781 19.984 28.281 1 96.38 57 PRO B N 1
ATOM 2801 C CA . PRO B 1 57 ? 11.617 20.766 27.859 1 96.38 57 PRO B CA 1
ATOM 2802 C C . PRO B 1 57 ? 11.641 21.094 26.375 1 96.38 57 PRO B C 1
ATOM 2804 O O . PRO B 1 57 ? 12.711 21.156 25.766 1 96.38 57 PRO B O 1
ATOM 2807 N N . PHE B 1 58 ? 10.523 21.234 25.734 1 96.88 58 PHE B N 1
ATOM 2808 C CA . PHE B 1 58 ? 10.461 21.703 24.359 1 96.88 58 PHE B CA 1
ATOM 2809 C C . PHE B 1 58 ? 9.18 22.5 24.109 1 96.88 58 PHE B C 1
ATOM 2811 O O . PHE B 1 58 ? 8.242 22.438 24.906 1 96.88 58 PHE B O 1
ATOM 2818 N N . ILE B 1 59 ? 9.211 23.375 23.094 1 98 59 ILE B N 1
ATOM 2819 C CA . ILE B 1 59 ? 8.07 24.172 22.672 1 98 59 ILE B CA 1
ATOM 2820 C C . ILE B 1 59 ? 7.266 23.406 21.625 1 98 59 ILE B C 1
ATOM 2822 O O . ILE B 1 59 ? 7.84 22.859 20.672 1 98 59 ILE B O 1
ATOM 2826 N N . LEU B 1 60 ? 5.938 23.359 21.766 1 97.94 60 LEU B N 1
ATOM 2827 C CA . LEU B 1 60 ? 5.055 22.609 20.875 1 97.94 60 LEU B CA 1
ATOM 2828 C C . LEU B 1 60 ? 4.742 23.391 19.609 1 97.94 60 LEU B C 1
ATOM 2830 O O . LEU B 1 60 ? 5.09 24.562 19.5 1 97.94 60 LEU B O 1
ATOM 2834 N N . GLY B 1 61 ? 4.102 22.672 18.75 1 98.06 61 GLY B N 1
ATOM 2835 C CA . GLY B 1 61 ? 3.605 23.266 17.531 1 98.06 61 GLY B CA 1
ATOM 2836 C C . GLY B 1 61 ? 4.457 22.938 16.312 1 98.06 61 GLY B C 1
ATOM 2837 O O . GLY B 1 61 ? 5.664 23.188 16.312 1 98.06 61 GLY B O 1
ATOM 2838 N N . MET B 1 62 ? 3.785 22.531 15.242 1 97.88 62 MET B N 1
ATOM 2839 C CA . MET B 1 62 ? 4.516 22.031 14.086 1 97.88 62 MET B CA 1
ATOM 2840 C C . MET B 1 62 ? 4.309 22.938 12.875 1 97.88 62 MET B C 1
ATOM 2842 O O . MET B 1 62 ? 4.875 22.688 11.805 1 97.88 62 MET B O 1
ATOM 2846 N N . GLU B 1 63 ? 3.482 23.984 13.023 1 97.94 63 GLU B N 1
ATOM 2847 C CA . GLU B 1 63 ? 3.139 24.812 11.867 1 97.94 63 GLU B CA 1
ATOM 2848 C C . GLU B 1 63 ? 2.834 26.25 12.297 1 97.94 63 GLU B C 1
ATOM 2850 O O . GLU B 1 63 ? 2.484 26.5 13.453 1 97.94 63 GLU B O 1
ATOM 2855 N N . GLY B 1 64 ? 3.029 27.109 11.328 1 98.62 64 GLY B N 1
ATOM 2856 C CA . GLY B 1 64 ? 2.707 28.516 11.594 1 98.62 64 GLY B CA 1
ATOM 2857 C C . GLY B 1 64 ? 2.982 29.422 10.414 1 98.62 64 GLY B C 1
ATOM 2858 O O . GLY B 1 64 ? 3.283 28.953 9.312 1 98.62 64 GLY B O 1
ATOM 2859 N N . ALA B 1 65 ? 2.742 30.688 10.656 1 98.88 65 ALA B N 1
ATOM 2860 C CA . ALA B 1 65 ? 3.033 31.766 9.719 1 98.88 65 ALA B CA 1
ATOM 2861 C C . ALA B 1 65 ? 3.428 33.031 10.469 1 98.88 65 ALA B C 1
ATOM 2863 O O . ALA B 1 65 ? 3.059 33.219 11.633 1 98.88 65 ALA B O 1
ATOM 2864 N N . GLY B 1 66 ? 4.156 33.844 9.812 1 98.81 66 GLY B N 1
ATOM 2865 C CA . GLY B 1 66 ? 4.602 35.094 10.406 1 98.81 66 GLY B CA 1
ATOM 2866 C C . GLY B 1 66 ? 5.477 35.906 9.484 1 98.81 66 GLY B C 1
ATOM 2867 O O . GLY B 1 66 ? 5.402 35.781 8.258 1 98.81 66 GLY B O 1
ATOM 2868 N N . THR B 1 67 ? 6.188 36.812 10.117 1 98.81 67 THR B N 1
ATOM 2869 C CA . THR B 1 67 ? 7.035 37.719 9.367 1 98.81 67 THR B CA 1
ATOM 2870 C C . THR B 1 67 ? 8.5 37.531 9.734 1 98.81 67 THR B C 1
ATOM 2872 O O . THR B 1 67 ? 8.852 37.438 10.914 1 98.81 67 THR B O 1
ATOM 2875 N N . VAL B 1 68 ? 9.328 37.5 8.711 1 98.88 68 VAL B N 1
ATOM 2876 C CA . VAL B 1 68 ? 10.758 37.344 8.93 1 98.88 68 VAL B CA 1
ATOM 2877 C C . VAL B 1 68 ? 11.312 38.562 9.641 1 98.88 68 VAL B C 1
ATOM 2879 O O . VAL B 1 68 ? 11.188 39.688 9.148 1 98.88 68 VAL B O 1
ATOM 2882 N N . ALA B 1 69 ? 11.898 38.344 10.781 1 98.75 69 ALA B N 1
ATOM 2883 C CA . ALA B 1 69 ? 12.484 39.406 11.586 1 98.75 69 ALA B CA 1
ATOM 2884 C C . ALA B 1 69 ? 13.984 39.531 11.336 1 98.75 69 ALA B C 1
ATOM 2886 O O . ALA B 1 69 ? 14.555 40.625 11.453 1 98.75 69 ALA B O 1
ATOM 2887 N N . ALA B 1 70 ? 14.617 38.406 11.055 1 98.62 70 ALA B N 1
ATOM 2888 C CA . ALA B 1 70 ? 16.047 38.344 10.75 1 98.62 70 ALA B CA 1
ATOM 2889 C C . ALA B 1 70 ? 16.375 37.125 9.898 1 98.62 70 ALA B C 1
ATOM 2891 O O . ALA B 1 70 ? 15.648 36.156 9.906 1 98.62 70 ALA B O 1
ATOM 2892 N N . VAL B 1 71 ? 17.438 37.25 9.117 1 98.62 71 VAL B N 1
ATOM 2893 C CA . VAL B 1 71 ? 17.875 36.188 8.203 1 98.62 71 VAL B CA 1
ATOM 2894 C C . VAL B 1 71 ? 19.312 35.781 8.547 1 98.62 71 VAL B C 1
ATOM 2896 O O . VAL B 1 71 ? 20.188 36.625 8.695 1 98.62 71 VAL B O 1
ATOM 2899 N N . GLY B 1 72 ? 19.453 34.469 8.781 1 98.12 72 GLY B N 1
ATOM 2900 C CA . GLY B 1 72 ? 20.781 33.969 9.07 1 98.12 72 GLY B CA 1
ATOM 2901 C C . GLY B 1 72 ? 21.688 33.938 7.855 1 98.12 72 GLY B C 1
ATOM 2902 O O . GLY B 1 72 ? 21.234 34.188 6.734 1 98.12 72 GLY B O 1
ATOM 2903 N N . GLU B 1 73 ? 22.953 33.531 8.156 1 96.44 73 GLU B N 1
ATOM 2904 C CA . GLU B 1 73 ? 23.938 33.406 7.082 1 96.44 73 GLU B CA 1
ATOM 2905 C C . GLU B 1 73 ? 23.531 32.344 6.078 1 96.44 73 GLU B C 1
ATOM 2907 O O . GLU B 1 73 ? 22.859 31.375 6.438 1 96.44 73 GLU B O 1
ATOM 2912 N N . ASP B 1 74 ? 23.781 32.5 4.848 1 94.94 74 ASP B N 1
ATOM 2913 C CA . ASP B 1 74 ? 23.672 31.516 3.768 1 94.94 74 ASP B CA 1
ATOM 2914 C C . ASP B 1 74 ? 22.219 31.281 3.379 1 94.94 74 ASP B C 1
ATOM 2916 O O . ASP B 1 74 ? 21.906 30.375 2.607 1 94.94 74 ASP B O 1
ATOM 2920 N N . VAL B 1 75 ? 21.312 32.031 4.035 1 97.25 75 VAL B N 1
ATOM 2921 C CA . VAL B 1 75 ? 19.922 31.922 3.617 1 97.25 75 VAL B CA 1
ATOM 2922 C C . VAL B 1 75 ? 19.703 32.75 2.355 1 97.25 75 VAL B C 1
ATOM 2924 O O . VAL B 1 75 ? 20.109 33.906 2.287 1 97.25 75 VAL B O 1
ATOM 2927 N N . THR B 1 76 ? 19.219 32.125 1.359 1 95.19 76 THR B N 1
ATOM 2928 C CA . THR B 1 76 ? 18.844 32.812 0.122 1 95.19 76 THR B CA 1
ATOM 2929 C C . THR B 1 76 ? 17.344 32.719 -0.115 1 95.19 76 THR B C 1
ATOM 2931 O O . THR B 1 76 ? 16.672 31.812 0.407 1 95.19 76 THR B O 1
ATOM 2934 N N . GLY B 1 77 ? 16.719 33.719 -0.726 1 95.69 77 GLY B N 1
ATOM 2935 C CA . GLY B 1 77 ? 15.328 33.656 -1.146 1 95.69 77 GLY B CA 1
ATOM 2936 C C . GLY B 1 77 ? 14.375 34.281 -0.156 1 95.69 77 GLY B C 1
ATOM 2937 O O . GLY B 1 77 ? 13.164 34.344 -0.399 1 95.69 77 GLY B O 1
ATOM 2938 N N . PHE B 1 78 ? 14.891 34.75 1.036 1 98.44 78 PHE B N 1
ATOM 2939 C CA . PHE B 1 78 ? 14.07 35.406 2.049 1 98.44 78 PHE B CA 1
ATOM 2940 C C . PHE B 1 78 ? 14.727 36.688 2.512 1 98.44 78 PHE B C 1
ATOM 2942 O O . PHE B 1 78 ? 15.945 36.812 2.502 1 98.44 78 PHE B O 1
ATOM 2949 N N . ALA B 1 79 ? 13.875 37.625 2.906 1 98.31 79 ALA B N 1
ATOM 2950 C CA . ALA B 1 79 ? 14.328 38.906 3.443 1 98.31 79 ALA B CA 1
ATOM 2951 C C . ALA B 1 79 ? 13.484 39.344 4.648 1 98.31 79 ALA B C 1
ATOM 2953 O O . ALA B 1 79 ? 12.367 38.844 4.828 1 98.31 79 ALA B O 1
ATOM 2954 N N . VAL B 1 80 ? 14.094 40.188 5.418 1 98.56 80 VAL B N 1
ATOM 2955 C CA . VAL B 1 80 ? 13.352 40.75 6.531 1 98.56 80 VAL B CA 1
ATOM 2956 C C . VAL B 1 80 ? 12.07 41.406 6.016 1 98.56 80 VAL B C 1
ATOM 2958 O O . VAL B 1 80 ? 12.094 42.125 5.008 1 98.56 80 VAL B O 1
ATOM 2961 N N . GLY B 1 81 ? 11.016 41.094 6.629 1 98.56 81 GLY B N 1
ATOM 2962 C CA . GLY B 1 81 ? 9.742 41.656 6.219 1 98.56 81 GLY B CA 1
ATOM 2963 C C . GLY B 1 81 ? 8.906 40.688 5.398 1 98.56 81 GLY B C 1
ATOM 2964 O O . GLY B 1 81 ? 7.695 40.875 5.238 1 98.56 81 GLY B O 1
ATOM 2965 N N . ASP B 1 82 ? 9.516 39.625 4.875 1 98.69 82 ASP B N 1
ATOM 2966 C CA . ASP B 1 82 ? 8.766 38.625 4.125 1 98.69 82 ASP B CA 1
ATOM 2967 C C . ASP B 1 82 ? 7.754 37.906 5.02 1 98.69 82 ASP B C 1
ATOM 2969 O O . ASP B 1 82 ? 8.055 37.562 6.164 1 98.69 82 ASP B O 1
ATOM 2973 N N . ARG B 1 83 ? 6.531 37.719 4.516 1 98.81 83 ARG B N 1
ATOM 2974 C CA . ARG B 1 83 ? 5.559 36.844 5.164 1 98.81 83 ARG B CA 1
ATOM 2975 C C . ARG B 1 83 ? 5.797 35.375 4.785 1 98.81 83 ARG B C 1
ATOM 2977 O O . ARG B 1 83 ? 5.812 35.031 3.604 1 98.81 83 ARG B O 1
ATOM 2984 N N . VAL B 1 84 ? 6.004 34.531 5.812 1 98.88 84 VAL B N 1
ATOM 2985 C CA . VAL B 1 84 ? 6.352 33.125 5.527 1 98.88 84 VAL B CA 1
ATOM 2986 C C . VAL B 1 84 ? 5.445 32.188 6.324 1 98.88 84 VAL B C 1
ATOM 2988 O O . VAL B 1 84 ? 4.883 32.594 7.348 1 98.88 84 VAL B O 1
ATOM 2991 N N . ALA B 1 85 ? 5.207 31.047 5.828 1 98.88 85 ALA B N 1
ATOM 2992 C CA . ALA B 1 85 ? 4.523 29.938 6.492 1 98.88 85 ALA B CA 1
ATOM 2993 C C . ALA B 1 85 ? 5.387 28.688 6.492 1 98.88 85 ALA B C 1
ATOM 2995 O O . ALA B 1 85 ? 6.328 28.562 5.703 1 98.88 85 ALA B O 1
ATOM 2996 N N . TRP B 1 86 ? 5.16 27.797 7.449 1 98.75 86 TRP B N 1
ATOM 2997 C CA . TRP B 1 86 ? 5.98 26.594 7.566 1 98.75 86 TRP B CA 1
ATOM 2998 C C . TRP B 1 86 ? 5.191 25.453 8.203 1 98.75 86 TRP B C 1
ATOM 3000 O O . TRP B 1 86 ? 4.121 25.672 8.766 1 98.75 86 TRP B O 1
ATOM 3010 N N . GLN B 1 87 ? 5.625 24.25 8.047 1 98.44 87 GLN B N 1
ATOM 3011 C CA . GLN B 1 87 ? 5.199 23.062 8.766 1 98.44 87 GLN B CA 1
ATOM 3012 C C . GLN B 1 87 ? 6.367 22.094 8.977 1 98.44 87 GLN B C 1
ATOM 3014 O O . GLN B 1 87 ? 7.41 22.219 8.336 1 98.44 87 GLN B O 1
ATOM 3019 N N . GLY B 1 88 ? 6.215 21.203 9.906 1 96.5 88 GLY B N 1
ATOM 3020 C CA . GLY B 1 88 ? 7.117 20.078 10.023 1 96.5 88 GLY B CA 1
ATOM 3021 C C . GLY B 1 88 ? 8.273 20.328 10.977 1 96.5 88 GLY B C 1
ATOM 3022 O O . GLY B 1 88 ? 9.305 19.656 10.891 1 96.5 88 GLY B O 1
ATOM 3023 N N . SER B 1 89 ? 8.172 21.344 11.805 1 95.5 89 SER B N 1
ATOM 3024 C CA . SER B 1 89 ? 9.211 21.656 12.781 1 95.5 89 SER B CA 1
ATOM 3025 C C . SER B 1 89 ? 8.609 22.125 14.102 1 95.5 89 SER B C 1
ATOM 3027 O O . SER B 1 89 ? 7.738 23 14.117 1 95.5 89 SER B O 1
ATOM 3029 N N . LEU B 1 90 ? 9.078 21.562 15.18 1 96.75 90 LEU B N 1
ATOM 3030 C CA . LEU B 1 90 ? 8.578 21.891 16.516 1 96.75 90 LEU B CA 1
ATOM 3031 C C . LEU B 1 90 ? 8.93 23.328 16.891 1 96.75 90 LEU B C 1
ATOM 3033 O O . LEU B 1 90 ? 9.984 23.844 16.5 1 96.75 90 LEU B O 1
ATOM 3037 N N . GLY B 1 91 ? 7.992 24 17.641 1 97.62 91 GLY B N 1
ATOM 3038 C CA . GLY B 1 91 ? 8.367 25.266 18.25 1 97.62 91 GLY B CA 1
ATOM 3039 C C . GLY B 1 91 ? 7.449 26.406 17.844 1 97.62 91 GLY B C 1
ATOM 3040 O O . GLY B 1 91 ? 7.703 27.562 18.172 1 97.62 91 GLY B O 1
ATOM 3041 N N . SER B 1 92 ? 6.348 26.125 17.219 1 98.44 92 SER B N 1
ATOM 3042 C CA . SER B 1 92 ? 5.539 27.172 16.625 1 98.44 92 SER B CA 1
ATOM 3043 C C . SER B 1 92 ? 4.633 27.828 17.656 1 98.44 92 SER B C 1
ATOM 3045 O O . SER B 1 92 ? 4.09 28.906 17.438 1 98.44 92 SER B O 1
ATOM 3047 N N . TYR B 1 93 ? 4.395 27.125 18.797 1 98.69 93 TYR B N 1
ATOM 3048 C CA . TYR B 1 93 ? 3.615 27.734 19.859 1 98.69 93 TYR B CA 1
ATOM 3049 C C . TYR B 1 93 ? 4.414 28.828 20.562 1 98.69 93 TYR B C 1
ATOM 3051 O O . TYR B 1 93 ? 4.723 28.719 21.75 1 98.69 93 TYR B O 1
ATOM 3059 N N . ALA B 1 94 ? 4.742 29.953 19.859 1 98.69 94 ALA B N 1
ATOM 3060 C CA . ALA B 1 94 ? 5.621 31 20.375 1 98.69 94 ALA B CA 1
ATOM 3061 C C . ALA B 1 94 ? 5.344 32.344 19.672 1 98.69 94 ALA B C 1
ATOM 3063 O O . ALA B 1 94 ? 4.746 32.375 18.594 1 98.69 94 ALA B O 1
ATOM 3064 N N . GLN B 1 95 ? 5.719 33.375 20.312 1 98.69 95 GLN B N 1
ATOM 3065 C CA . GLN B 1 95 ? 5.629 34.719 19.719 1 98.69 95 GLN B CA 1
ATOM 3066 C C . GLN B 1 95 ? 6.719 34.906 18.672 1 98.69 95 GLN B C 1
ATOM 3068 O O . GLN B 1 95 ? 6.535 35.656 17.719 1 98.69 95 GLN B O 1
ATOM 3073 N N . ARG B 1 96 ? 7.867 34.281 18.875 1 98.38 96 ARG B N 1
ATOM 3074 C CA . ARG B 1 96 ? 9.039 34.344 18 1 98.38 96 ARG B CA 1
ATOM 3075 C C . ARG B 1 96 ? 9.781 33.031 17.984 1 98.38 96 ARG B C 1
ATOM 3077 O O . ARG B 1 96 ? 9.891 32.344 19.016 1 98.38 96 ARG B O 1
ATOM 3084 N N . ARG B 1 97 ? 10.266 32.625 16.828 1 97.81 97 ARG B N 1
ATOM 3085 C CA . ARG B 1 97 ? 10.992 31.359 16.797 1 97.81 97 ARG B CA 1
ATOM 3086 C C . ARG B 1 97 ? 12.031 31.344 15.68 1 97.81 97 ARG B C 1
ATOM 3088 O O . ARG B 1 97 ? 11.938 32.125 14.727 1 97.81 97 ARG B O 1
ATOM 3095 N N . LEU B 1 98 ? 13.016 30.531 15.875 1 98.19 98 LEU B N 1
ATOM 3096 C CA . LEU B 1 98 ? 13.961 30.172 14.82 1 98.19 98 LEU B CA 1
ATOM 3097 C C . LEU B 1 98 ? 13.453 28.969 14.023 1 98.19 98 LEU B C 1
ATOM 3099 O O . LEU B 1 98 ? 12.883 28.031 14.586 1 98.19 98 LEU B O 1
ATOM 3103 N N . LEU B 1 99 ? 13.531 28.969 12.719 1 96.88 99 LEU B N 1
ATOM 3104 C CA . LEU B 1 99 ? 13.234 27.781 11.922 1 96.88 99 LEU B CA 1
ATOM 3105 C C . LEU B 1 99 ? 14.164 27.688 10.711 1 96.88 99 LEU B C 1
ATOM 3107 O O . LEU B 1 99 ? 14.672 28.703 10.234 1 96.88 99 LEU B O 1
ATOM 3111 N N . PRO B 1 100 ? 14.383 26.469 10.234 1 97.31 100 PRO B N 1
ATOM 3112 C CA . PRO B 1 100 ? 15.164 26.312 9.008 1 97.31 100 PRO B CA 1
ATOM 3113 C C . PRO B 1 100 ? 14.516 27 7.805 1 97.31 100 PRO B C 1
ATOM 3115 O O . PRO B 1 100 ? 13.312 26.828 7.578 1 97.31 100 PRO B O 1
ATOM 3118 N N . ALA B 1 101 ? 15.305 27.719 7.055 1 98.06 101 ALA B N 1
ATOM 3119 C CA . ALA B 1 101 ? 14.805 28.359 5.84 1 98.06 101 ALA B CA 1
ATOM 3120 C C . ALA B 1 101 ? 14.281 27.328 4.852 1 98.06 101 ALA B C 1
ATOM 3122 O O . ALA B 1 101 ? 13.383 27.609 4.059 1 98.06 101 ALA B O 1
ATOM 3123 N N . SER B 1 102 ? 14.758 26.094 4.969 1 97.19 102 SER B N 1
ATOM 3124 C CA . SER B 1 102 ? 14.445 25.031 4.02 1 97.19 102 SER B CA 1
ATOM 3125 C C . SER B 1 102 ? 12.984 24.594 4.117 1 97.19 102 SER B C 1
ATOM 3127 O O . SER B 1 102 ? 12.438 24 3.186 1 97.19 102 SER B O 1
ATOM 3129 N N . ILE B 1 103 ? 12.289 24.906 5.207 1 97.69 103 ILE B N 1
ATOM 3130 C CA . ILE B 1 103 ? 10.906 24.453 5.336 1 97.69 103 ILE B CA 1
ATOM 3131 C C . ILE B 1 103 ? 9.969 25.656 5.219 1 97.69 103 ILE B C 1
ATOM 3133 O O . ILE B 1 103 ? 8.742 25.5 5.266 1 97.69 103 ILE B O 1
ATOM 3137 N N . ALA B 1 104 ? 10.508 26.859 5.074 1 98.44 104 ALA B N 1
ATOM 3138 C CA . ALA B 1 104 ? 9.703 28.062 4.969 1 98.44 104 ALA B CA 1
ATOM 3139 C C . ALA B 1 104 ? 9.25 28.297 3.531 1 98.44 104 ALA B C 1
ATOM 3141 O O . ALA B 1 104 ? 9.984 28.016 2.586 1 98.44 104 ALA B O 1
ATOM 3142 N N . VAL B 1 105 ? 8.047 28.828 3.385 1 98.69 105 VAL B N 1
ATOM 3143 C CA . VAL B 1 105 ? 7.527 29.25 2.088 1 98.69 105 VAL B CA 1
ATOM 3144 C C . VAL B 1 105 ? 6.969 30.672 2.191 1 98.69 105 VAL B C 1
ATOM 3146 O O . VAL B 1 105 ? 6.426 31.047 3.229 1 98.69 105 VAL B O 1
ATOM 3149 N N . LYS B 1 106 ? 7.094 31.422 1.164 1 98.56 106 LYS B N 1
ATOM 3150 C CA . LYS B 1 106 ? 6.508 32.75 1.146 1 98.56 106 LYS B CA 1
ATOM 3151 C C . LYS B 1 106 ? 4.992 32.688 0.988 1 98.56 106 LYS B C 1
ATOM 3153 O O . LYS B 1 106 ? 4.477 31.875 0.219 1 98.56 106 LYS B O 1
ATOM 3158 N N . ILE B 1 107 ? 4.309 33.469 1.707 1 98.62 107 ILE B N 1
ATOM 3159 C CA . ILE B 1 107 ? 2.859 33.562 1.605 1 98.62 107 ILE B CA 1
ATOM 3160 C C . ILE B 1 107 ? 2.486 34.469 0.421 1 98.62 107 ILE B C 1
ATOM 3162 O O . ILE B 1 107 ? 2.934 35.594 0.331 1 98.62 107 ILE B O 1
ATOM 3166 N N . PRO B 1 108 ? 1.708 33.938 -0.503 1 98.25 108 PRO B N 1
ATOM 3167 C CA . PRO B 1 108 ? 1.312 34.781 -1.644 1 98.25 108 PRO B CA 1
ATOM 3168 C C . PRO B 1 108 ? 0.479 36 -1.229 1 98.25 108 PRO B C 1
ATOM 3170 O O . PRO B 1 108 ? -0.161 35.969 -0.175 1 98.25 108 PRO B O 1
ATOM 3173 N N . ASP B 1 109 ? 0.484 36.938 -2.16 1 96.38 109 ASP B N 1
ATOM 3174 C CA . ASP B 1 109 ? -0.377 38.125 -1.951 1 96.38 109 ASP B CA 1
ATOM 3175 C C . ASP B 1 109 ? -1.846 37.688 -1.878 1 96.38 109 ASP B C 1
ATOM 3177 O O . ASP B 1 109 ? -2.285 36.812 -2.615 1 96.38 109 ASP B O 1
ATOM 3181 N N . GLY B 1 110 ? -2.531 38.25 -0.988 1 96.19 110 GLY B N 1
ATOM 3182 C CA . GLY B 1 110 ? -3.955 37.969 -0.878 1 96.19 110 GLY B CA 1
ATOM 3183 C C . GLY B 1 110 ? -4.27 36.875 0.134 1 96.19 110 GLY B C 1
ATOM 3184 O O . GLY B 1 110 ? -5.43 36.688 0.506 1 96.19 110 GLY B O 1
ATOM 3185 N N . VAL B 1 111 ? -3.262 36.156 0.563 1 98.06 111 VAL B N 1
ATOM 3186 C CA . VAL B 1 111 ? -3.459 35.125 1.598 1 98.06 111 VAL B CA 1
ATOM 3187 C C . VAL B 1 111 ? -3.023 35.688 2.951 1 98.06 111 VAL B C 1
ATOM 3189 O O . VAL B 1 111 ? -1.894 36.156 3.102 1 98.06 111 VAL B O 1
ATOM 3192 N N . THR B 1 112 ? -3.908 35.656 3.896 1 98.31 112 THR B N 1
ATOM 3193 C CA . THR B 1 112 ? -3.57 36.188 5.223 1 98.31 112 THR B CA 1
ATOM 3194 C C . THR B 1 112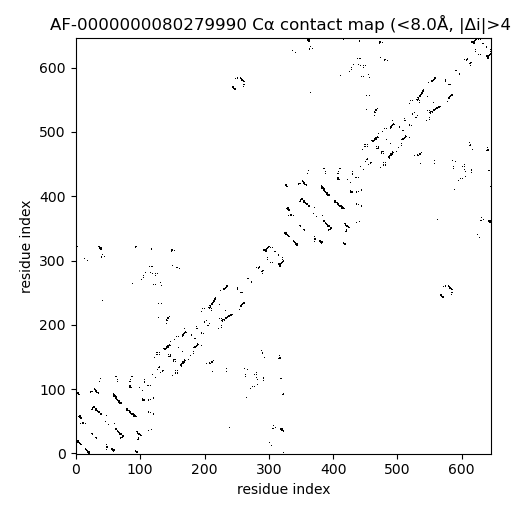 ? -2.625 35.219 5.941 1 98.31 112 THR B C 1
ATOM 3196 O O . THR B 1 112 ? -2.535 34.031 5.586 1 98.31 112 THR B O 1
ATOM 3199 N N . GLU B 1 113 ? -1.932 35.688 6.895 1 98.38 113 GLU B N 1
ATOM 3200 C CA . GLU B 1 113 ? -1.045 34.844 7.691 1 98.38 113 GLU B CA 1
ATOM 3201 C C . GLU B 1 113 ? -1.827 33.75 8.422 1 98.38 113 GLU B C 1
ATOM 3203 O O . GLU B 1 113 ? -1.354 32.625 8.555 1 98.38 113 GLU B O 1
ATOM 3208 N N . GLU B 1 114 ? -3.033 34.094 8.883 1 98.44 114 GLU B N 1
ATOM 3209 C CA . GLU B 1 114 ? -3.861 33.125 9.562 1 98.44 114 GLU B CA 1
ATOM 3210 C C . GLU B 1 114 ? -4.242 31.984 8.609 1 98.44 114 GLU B C 1
ATOM 3212 O O . GLU B 1 114 ? -4.117 30.797 8.961 1 98.44 114 GLU B O 1
ATOM 3217 N N . THR B 1 115 ? -4.629 32.312 7.406 1 98.5 115 THR B N 1
ATOM 3218 C CA . THR B 1 115 ? -4.984 31.312 6.418 1 98.5 115 THR B CA 1
ATOM 3219 C C . THR B 1 115 ? -3.771 30.469 6.051 1 98.5 115 THR B C 1
ATOM 3221 O O . THR B 1 115 ? -3.877 29.25 5.938 1 98.5 115 THR B O 1
ATOM 3224 N N . ALA B 1 116 ? -2.65 31.125 5.918 1 98.75 116 ALA B N 1
ATOM 3225 C CA . ALA B 1 116 ? -1.425 30.406 5.578 1 98.75 116 ALA B CA 1
ATOM 3226 C C . ALA B 1 116 ? -1.042 29.422 6.676 1 98.75 116 ALA B C 1
ATOM 3228 O O . ALA B 1 116 ? -0.743 28.266 6.398 1 98.75 116 ALA B O 1
ATOM 3229 N N . ALA B 1 117 ? -1.114 29.875 7.938 1 98.56 117 ALA B N 1
ATOM 3230 C CA . ALA B 1 117 ? -0.805 29.016 9.07 1 98.56 117 ALA B CA 1
ATOM 3231 C C . ALA B 1 117 ? -1.747 27.812 9.117 1 98.56 117 ALA B C 1
ATOM 3233 O O . ALA B 1 117 ? -1.334 26.703 9.469 1 98.56 117 ALA B O 1
ATOM 3234 N N . ALA B 1 118 ? -3 28.078 8.742 1 98.25 118 ALA B N 1
ATOM 3235 C CA . ALA B 1 118 ? -4.035 27.047 8.797 1 98.25 118 ALA B CA 1
ATOM 3236 C C . ALA B 1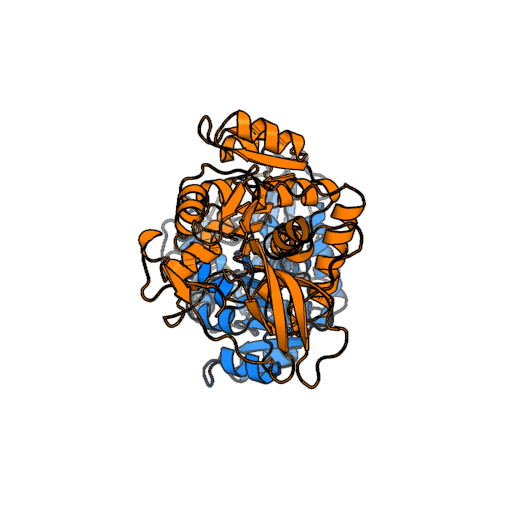 118 ? -3.91 26.062 7.629 1 98.25 118 ALA B C 1
ATOM 3238 O O . ALA B 1 118 ? -4.539 25.016 7.625 1 98.25 118 ALA B O 1
ATOM 3239 N N . THR B 1 119 ? -3.061 26.344 6.648 1 98.19 119 THR B N 1
ATOM 3240 C CA . THR B 1 119 ? -3.014 25.594 5.398 1 98.19 119 THR B CA 1
ATOM 3241 C C . THR B 1 119 ? -1.864 24.594 5.414 1 98.19 119 THR B C 1
ATOM 3243 O O . THR B 1 119 ? -1.968 23.516 4.824 1 98.19 119 THR B O 1
ATOM 3246 N N . MET B 1 120 ? -0.803 24.859 6.078 1 98.19 120 MET B N 1
ATOM 3247 C CA . MET B 1 120 ? 0.497 24.25 5.824 1 98.19 120 MET B CA 1
ATOM 3248 C C . MET B 1 120 ? 0.487 22.781 6.211 1 98.19 120 MET B C 1
ATOM 3250 O O . MET B 1 120 ? 0.481 21.906 5.34 1 98.19 120 MET B O 1
ATOM 3254 N N . LEU B 1 121 ? 0.384 22.438 7.477 1 98.31 121 LEU B N 1
ATOM 3255 C CA . LEU B 1 121 ? 0.573 21.047 7.871 1 98.31 121 LEU B CA 1
ATOM 3256 C C . LEU B 1 121 ? -0.586 20.188 7.387 1 98.31 121 LEU B C 1
ATOM 3258 O O . LEU B 1 121 ? -0.374 19.188 6.699 1 98.31 121 LEU B O 1
ATOM 3262 N N . GLN B 1 122 ? -1.805 20.578 7.68 1 98.12 122 GLN B N 1
ATOM 3263 C CA . GLN B 1 122 ? -2.959 19.781 7.262 1 98.12 122 GLN B CA 1
ATOM 3264 C C . GLN B 1 122 ? -3.121 19.812 5.746 1 98.12 122 GLN B C 1
ATOM 3266 O O . GLN B 1 122 ? -3.469 18.797 5.137 1 98.12 122 GLN B O 1
ATOM 3271 N N . GLY B 1 123 ? -2.848 21 5.152 1 98.62 123 GLY B N 1
ATOM 3272 C CA . GLY B 1 123 ? -2.932 21.094 3.705 1 98.62 123 GLY B CA 1
ATOM 3273 C C . GLY B 1 123 ? -1.93 20.203 2.988 1 98.62 123 GLY B C 1
ATOM 3274 O O . GLY B 1 123 ? -2.293 19.453 2.078 1 98.62 123 GLY B O 1
ATOM 3275 N N . VAL B 1 124 ? -0.694 20.297 3.438 1 98.75 124 VAL B N 1
ATOM 3276 C CA . VAL B 1 124 ? 0.363 19.5 2.832 1 98.75 124 VAL B CA 1
ATOM 3277 C C . VAL B 1 124 ? 0.063 18.016 3.033 1 98.75 124 VAL B C 1
ATOM 3279 O O . VAL B 1 124 ? 0.239 17.203 2.115 1 98.75 124 VAL B O 1
ATOM 3282 N N . THR B 1 125 ? -0.417 17.656 4.188 1 98.56 125 THR B N 1
ATOM 3283 C CA . THR B 1 125 ? -0.789 16.266 4.461 1 98.56 125 THR B CA 1
ATOM 3284 C C . THR B 1 125 ? -1.921 15.82 3.541 1 98.56 125 THR B C 1
ATOM 3286 O O . THR B 1 125 ? -1.826 14.773 2.896 1 98.56 125 THR B O 1
ATOM 3289 N N . ALA B 1 126 ? -2.963 16.594 3.453 1 98.75 126 ALA B N 1
ATOM 3290 C CA . ALA B 1 126 ? -4.105 16.266 2.609 1 98.75 126 ALA B CA 1
ATOM 3291 C C . ALA B 1 126 ? -3.691 16.141 1.146 1 98.75 126 ALA B C 1
ATOM 3293 O O . ALA B 1 126 ? -4.09 15.188 0.461 1 98.75 126 ALA B O 1
ATOM 3294 N N . HIS B 1 127 ? -2.908 17.125 0.726 1 98.81 127 HIS B N 1
ATOM 3295 C CA . HIS B 1 127 ? -2.418 17.094 -0.647 1 98.81 127 HIS B CA 1
ATOM 3296 C C . HIS B 1 127 ? -1.6 15.836 -0.917 1 98.81 127 HIS B C 1
ATOM 3298 O O . HIS B 1 127 ? -1.779 15.188 -1.947 1 98.81 127 HIS B O 1
ATOM 3304 N N . ALA B 1 128 ? -0.679 15.523 0.023 1 98.81 128 ALA B N 1
ATOM 3305 C CA . ALA B 1 128 ? 0.15 14.328 -0.125 1 98.81 128 ALA B CA 1
ATOM 3306 C C . ALA B 1 128 ? -0.71 13.07 -0.223 1 98.81 128 ALA B C 1
ATOM 3308 O O . ALA B 1 128 ? -0.43 12.18 -1.029 1 98.81 128 ALA B O 1
ATOM 3309 N N . LEU B 1 129 ? -1.756 12.969 0.525 1 98.88 129 LEU B N 1
ATOM 3310 C CA . LEU B 1 129 ? -2.625 11.797 0.565 1 98.88 129 LEU B CA 1
ATOM 3311 C C . LEU B 1 129 ? -3.365 11.625 -0.757 1 98.88 129 LEU B C 1
ATOM 3313 O O . LEU B 1 129 ? -3.389 10.531 -1.321 1 98.88 129 LEU B O 1
ATOM 3317 N N . ILE B 1 130 ? -3.891 12.711 -1.368 1 98.62 130 ILE B N 1
ATOM 3318 C CA . ILE B 1 130 ? -4.785 12.602 -2.516 1 98.62 130 ILE B CA 1
ATOM 3319 C C . ILE B 1 130 ? -3.965 12.594 -3.807 1 98.62 130 ILE B C 1
ATOM 3321 O O . ILE B 1 130 ? -4.426 12.094 -4.836 1 98.62 130 ILE B O 1
ATOM 3325 N N . ALA B 1 131 ? -2.707 13.117 -3.729 1 98.62 131 ALA B N 1
ATOM 3326 C CA . ALA B 1 131 ? -1.963 13.305 -4.973 1 98.62 131 ALA B CA 1
ATOM 3327 C C . ALA B 1 131 ? -0.827 12.289 -5.086 1 98.62 131 ALA B C 1
ATOM 3329 O O . ALA B 1 131 ? -0.282 12.086 -6.176 1 98.62 131 ALA B O 1
ATOM 3330 N N . SER B 1 132 ? -0.431 11.703 -3.949 1 98.69 132 SER B N 1
ATOM 3331 C CA . SER B 1 132 ? 0.761 10.867 -4.008 1 98.69 132 SER B CA 1
ATOM 3332 C C . SER B 1 132 ? 0.522 9.516 -3.334 1 98.69 132 SER B C 1
ATOM 3334 O O . SER B 1 132 ? 0.745 8.469 -3.938 1 98.69 132 SER B O 1
ATOM 3336 N N . THR B 1 133 ? 0.039 9.492 -2.055 1 98.75 133 THR B N 1
ATOM 3337 C CA . THR B 1 133 ? -0.231 8.227 -1.381 1 98.75 133 THR B CA 1
ATOM 3338 C C . THR B 1 133 ? -1.195 7.375 -2.199 1 98.75 133 THR B C 1
ATOM 3340 O O . THR B 1 133 ? -0.933 6.195 -2.445 1 98.75 133 THR B O 1
ATOM 3343 N N . TYR B 1 134 ? -2.271 7.977 -2.557 1 98.81 134 TYR B N 1
ATOM 3344 C CA . TYR B 1 134 ? -3.197 7.465 -3.562 1 98.81 134 TYR B CA 1
ATOM 3345 C C . TYR B 1 134 ? -3.592 8.562 -4.547 1 98.81 134 TYR B C 1
ATOM 3347 O O . TYR B 1 134 ? -4.262 9.531 -4.172 1 98.81 134 TYR B O 1
ATOM 3355 N N . GLU B 1 135 ? -3.121 8.461 -5.805 1 98.56 135 GLU B N 1
ATOM 3356 C CA . GLU B 1 135 ? -3.453 9.477 -6.801 1 98.56 135 GLU B CA 1
ATOM 3357 C C . GLU B 1 135 ? -4.926 9.391 -7.199 1 98.56 135 GLU B C 1
ATOM 3359 O O . GLU B 1 135 ? -5.285 8.656 -8.117 1 98.56 135 GLU B O 1
ATOM 3364 N N . VAL B 1 136 ? -5.738 10.164 -6.492 1 98.69 136 VAL B N 1
ATOM 3365 C CA . VAL B 1 136 ? -7.18 10.188 -6.715 1 98.69 136 VAL B CA 1
ATOM 3366 C C . VAL B 1 136 ? -7.477 10.641 -8.141 1 98.69 136 VAL B C 1
ATOM 3368 O O . VAL B 1 136 ? -6.855 11.586 -8.641 1 98.69 136 VAL B O 1
ATOM 3371 N N . LYS B 1 137 ? -8.383 9.945 -8.789 1 98 137 LYS B N 1
ATOM 3372 C CA . LYS B 1 137 ? -8.797 10.258 -10.156 1 98 137 LYS B CA 1
ATOM 3373 C C . LYS B 1 137 ? -10.32 10.352 -10.258 1 98 137 LYS B C 1
ATOM 3375 O O . LYS B 1 137 ? -11.031 9.93 -9.344 1 98 137 LYS B O 1
ATOM 3380 N N . ALA B 1 138 ? -10.703 10.984 -11.406 1 98.06 138 ALA B N 1
ATOM 3381 C CA . ALA B 1 138 ? -12.133 11.023 -11.68 1 98.06 138 ALA B CA 1
ATOM 3382 C C . ALA B 1 138 ? -12.734 9.625 -11.68 1 98.06 138 ALA B C 1
ATOM 3384 O O . ALA B 1 138 ? -12.18 8.703 -12.289 1 98.06 138 ALA B O 1
ATOM 3385 N N . GLY B 1 139 ? -13.789 9.461 -10.922 1 95.12 139 GLY B N 1
ATOM 3386 C CA . GLY B 1 139 ? -14.469 8.18 -10.883 1 95.12 139 GLY B CA 1
ATOM 3387 C C . GLY B 1 139 ? -14.148 7.379 -9.633 1 95.12 139 GLY B C 1
ATOM 3388 O O . GLY B 1 139 ? -14.844 6.41 -9.312 1 95.12 139 GLY B O 1
ATOM 3389 N N . ASP B 1 140 ? -13.133 7.723 -8.906 1 98.5 140 ASP B N 1
ATOM 3390 C CA . ASP B 1 140 ? -12.812 7.047 -7.648 1 98.5 140 ASP B CA 1
ATOM 3391 C C . ASP B 1 140 ? -13.867 7.336 -6.582 1 98.5 140 ASP B C 1
ATOM 3393 O O . ASP B 1 140 ? -14.273 8.484 -6.398 1 98.5 140 ASP B O 1
ATOM 3397 N N . ASP B 1 141 ? -14.367 6.309 -5.934 1 98.88 141 ASP B N 1
ATOM 3398 C CA . ASP B 1 141 ? -15.062 6.477 -4.66 1 98.88 141 ASP B CA 1
ATOM 3399 C C . ASP B 1 141 ? -14.07 6.539 -3.498 1 98.88 141 ASP B C 1
ATOM 3401 O O . ASP B 1 141 ? -13.242 5.645 -3.334 1 98.88 141 ASP B O 1
ATOM 3405 N N . VAL B 1 142 ? -14.219 7.566 -2.693 1 98.88 142 VAL B N 1
ATOM 3406 C CA . VAL B 1 142 ? -13.281 7.832 -1.604 1 98.88 142 VAL B CA 1
ATOM 3407 C C . VAL B 1 142 ? -14.047 7.949 -0.285 1 98.88 142 VAL B C 1
ATOM 3409 O O . VAL B 1 142 ? -15.094 8.594 -0.223 1 98.88 142 VAL B O 1
ATOM 3412 N N . LEU B 1 143 ? -13.539 7.27 0.75 1 98.94 143 LEU B N 1
ATOM 3413 C CA . LEU B 1 143 ? -14.102 7.422 2.09 1 98.94 143 LEU B CA 1
ATOM 3414 C C . LEU B 1 143 ? -13.188 8.273 2.965 1 98.94 143 LEU B C 1
ATOM 3416 O O . LEU B 1 143 ? -12 7.984 3.096 1 98.94 143 LEU B O 1
ATOM 3420 N N . VAL B 1 144 ? -13.703 9.328 3.525 1 98.94 144 VAL B N 1
ATOM 3421 C CA . VAL B 1 144 ? -12.984 10.227 4.422 1 98.94 144 VAL B CA 1
ATOM 3422 C C . VAL B 1 144 ? -13.609 10.188 5.812 1 98.94 144 VAL B C 1
ATOM 3424 O O . VAL B 1 144 ? -14.758 10.594 5.992 1 98.94 144 VAL B O 1
ATOM 3427 N N . HIS B 1 145 ? -12.859 9.695 6.75 1 98.62 145 HIS B N 1
ATOM 3428 C CA . HIS B 1 145 ? -13.352 9.727 8.125 1 98.62 145 HIS B CA 1
ATOM 3429 C C . HIS B 1 145 ? -13.203 11.125 8.727 1 98.62 145 HIS B C 1
ATOM 3431 O O . HIS B 1 145 ? -12.289 11.867 8.359 1 98.62 145 HIS B O 1
ATOM 3437 N N . ALA B 1 146 ? -14.109 11.453 9.734 1 97.31 146 ALA B N 1
ATOM 3438 C CA . ALA B 1 146 ? -14.094 12.758 10.391 1 97.31 146 ALA B CA 1
ATOM 3439 C C . ALA B 1 146 ? -14.078 13.891 9.367 1 97.31 146 ALA B C 1
ATOM 3441 O O . ALA B 1 146 ? -13.234 14.781 9.438 1 97.31 146 ALA B O 1
ATOM 3442 N N . ALA B 1 147 ? -15.094 13.867 8.461 1 98 147 ALA B N 1
ATOM 3443 C CA . ALA B 1 147 ? -15.094 14.656 7.234 1 98 147 ALA B CA 1
ATOM 3444 C C . ALA B 1 147 ? -15.297 16.141 7.535 1 98 147 ALA B C 1
ATOM 3446 O O . ALA B 1 147 ? -15.078 16.984 6.668 1 98 147 ALA B O 1
ATOM 3447 N N . ALA B 1 148 ? -15.68 16.469 8.766 1 95.94 148 ALA B N 1
ATOM 3448 C CA . ALA B 1 148 ? -15.969 17.875 9.094 1 95.94 148 ALA B CA 1
ATOM 3449 C C . ALA B 1 148 ? -14.836 18.484 9.906 1 95.94 148 ALA B C 1
ATOM 3451 O O . ALA B 1 148 ? -14.867 19.672 10.227 1 95.94 148 ALA B O 1
ATOM 3452 N N . GLY B 1 149 ? -13.852 17.656 10.195 1 93.94 149 GLY B N 1
ATOM 3453 C CA . GLY B 1 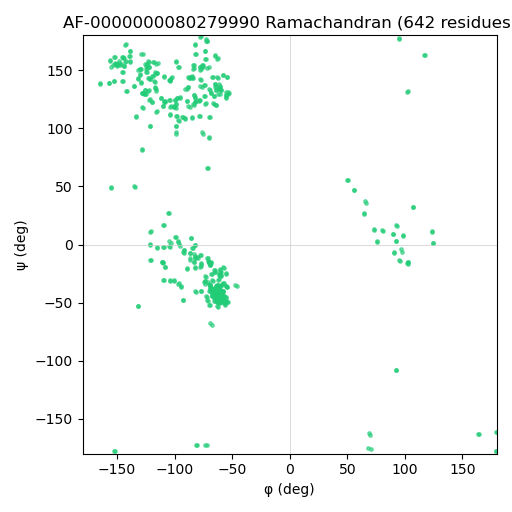149 ? -12.703 18.188 10.93 1 93.94 149 GLY B CA 1
ATOM 3454 C C . GLY B 1 149 ? -11.758 18.984 10.055 1 93.94 149 GLY B C 1
ATOM 3455 O O . GLY B 1 149 ? -12.031 19.203 8.875 1 93.94 149 GLY B O 1
ATOM 3456 N N . GLY B 1 150 ? -10.695 19.516 10.711 1 92.69 150 GLY B N 1
ATOM 3457 C CA . GLY B 1 150 ? -9.703 20.297 9.992 1 92.69 150 GLY B CA 1
ATOM 3458 C C . GLY B 1 150 ? -9.117 19.578 8.797 1 92.69 150 GLY B C 1
ATOM 3459 O O . GLY B 1 150 ? -9.086 20.109 7.688 1 92.69 150 GLY B O 1
ATOM 3460 N N . MET B 1 151 ? -8.695 18.375 9.008 1 95.62 151 MET B N 1
ATOM 3461 C CA . MET B 1 151 ? -8.141 17.531 7.953 1 95.62 151 MET B CA 1
ATOM 3462 C C . MET B 1 151 ? -9.242 17.062 7.004 1 95.62 151 MET B C 1
ATOM 3464 O O . MET B 1 151 ? -9.07 17.094 5.785 1 95.62 151 MET B 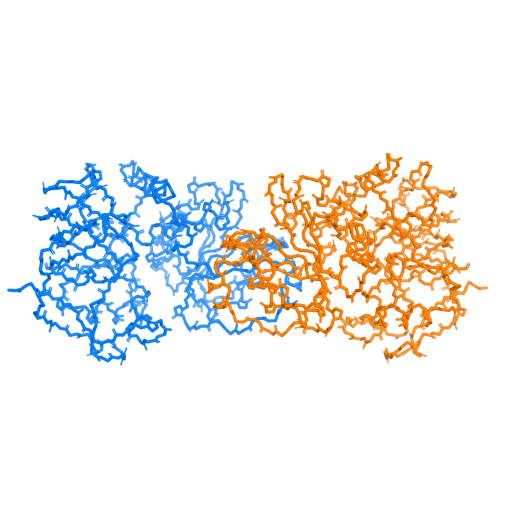O 1
ATOM 3468 N N . GLY B 1 152 ? -10.336 16.625 7.562 1 97.62 152 GLY B N 1
ATOM 3469 C CA . GLY B 1 152 ? -11.43 16.062 6.789 1 97.62 152 GLY B CA 1
ATOM 3470 C C . GLY B 1 152 ? -11.977 17.016 5.742 1 97.62 152 GLY B C 1
ATOM 3471 O O . GLY B 1 152 ? -12.172 16.625 4.586 1 97.62 152 GLY B O 1
ATOM 3472 N N . LEU B 1 153 ? -12.211 18.25 6.133 1 98.19 153 LEU B N 1
ATOM 3473 C CA . LEU B 1 153 ? -12.742 19.234 5.211 1 98.19 153 LEU B CA 1
ATOM 3474 C C . LEU B 1 153 ? -11.797 19.453 4.039 1 98.19 153 LEU B C 1
ATOM 3476 O O . LEU B 1 153 ? -12.234 19.609 2.896 1 98.19 153 LEU B O 1
ATOM 3480 N N . LEU B 1 154 ? -10.492 19.469 4.316 1 98.5 154 LEU B N 1
ATOM 3481 C CA . LEU B 1 154 ? -9.5 19.641 3.262 1 98.5 154 LEU B CA 1
ATOM 3482 C C . LEU B 1 154 ? -9.477 18.438 2.326 1 98.5 154 LEU B C 1
ATOM 3484 O O . LEU B 1 154 ? -9.461 18.594 1.104 1 98.5 154 LEU B O 1
ATOM 3488 N N . LEU B 1 155 ? -9.508 17.234 2.848 1 98.75 155 LEU B N 1
ATOM 3489 C CA . LEU B 1 155 ? -9.5 16.016 2.051 1 98.75 155 LEU B CA 1
ATOM 3490 C C . LEU B 1 155 ? -10.711 15.953 1.131 1 98.75 155 LEU B C 1
ATOM 3492 O O . LEU B 1 155 ? -10.594 15.609 -0.045 1 98.75 155 LEU B O 1
ATOM 3496 N N . VAL B 1 156 ? -11.891 16.312 1.693 1 98.81 156 VAL B N 1
ATOM 3497 C CA . VAL B 1 156 ? -13.125 16.297 0.911 1 98.81 156 VAL B CA 1
ATOM 3498 C C . VAL B 1 156 ? -13 17.25 -0.276 1 98.81 156 VAL B C 1
ATOM 3500 O O . VAL B 1 156 ? -13.219 16.844 -1.424 1 98.81 156 VAL B O 1
ATOM 3503 N N . GLN B 1 157 ? -12.586 18.469 -0.008 1 98.88 157 GLN B N 1
ATOM 3504 C CA . GLN B 1 157 ? -12.5 19.469 -1.054 1 98.88 157 GLN B CA 1
ATOM 3505 C C . GLN B 1 157 ? -11.484 19.078 -2.119 1 98.88 157 GLN B C 1
ATOM 3507 O O . GLN B 1 157 ? -11.766 19.172 -3.316 1 98.88 157 GLN B O 1
ATOM 3512 N N . LEU B 1 158 ? -10.32 18.625 -1.686 1 98.81 158 LEU B N 1
ATOM 3513 C CA . LEU B 1 158 ? -9.234 18.312 -2.611 1 98.81 158 LEU B CA 1
ATOM 3514 C C . LEU B 1 158 ? -9.562 17.078 -3.436 1 98.81 158 LEU B C 1
ATOM 3516 O O . LEU B 1 158 ? -9.25 17.016 -4.625 1 98.81 158 LEU B O 1
ATOM 3520 N N . ALA B 1 159 ? -10.164 16.047 -2.828 1 98.75 159 ALA B N 1
ATOM 3521 C CA . ALA B 1 159 ? -10.586 14.859 -3.566 1 98.75 159 ALA B CA 1
ATOM 3522 C C . ALA B 1 159 ? -11.656 15.211 -4.598 1 98.75 159 ALA B C 1
ATOM 3524 O O . ALA B 1 159 ? -11.609 14.727 -5.73 1 98.75 159 ALA B O 1
ATOM 3525 N N . LYS B 1 160 ? -12.594 16.094 -4.191 1 98.56 160 LYS B N 1
ATOM 3526 C CA . LYS B 1 160 ? -13.641 16.531 -5.109 1 98.56 160 LYS B CA 1
ATOM 3527 C C . LYS B 1 160 ? -13.047 17.281 -6.297 1 98.56 160 LYS B C 1
ATOM 3529 O O . LYS B 1 160 ? -13.484 17.094 -7.434 1 98.56 160 LYS B O 1
ATOM 3534 N N . ALA B 1 161 ? -12.117 18.094 -6.02 1 98.19 161 ALA B N 1
ATOM 3535 C CA . ALA B 1 161 ? -11.477 18.875 -7.066 1 98.19 161 ALA B CA 1
ATOM 3536 C C . ALA B 1 161 ? -10.805 17.969 -8.102 1 98.19 161 ALA B C 1
ATOM 3538 O O . ALA B 1 161 ? -10.617 18.375 -9.25 1 98.19 161 ALA B O 1
ATOM 3539 N N . ARG B 1 162 ? -10.508 16.75 -7.734 1 97.94 162 ARG B N 1
ATOM 3540 C CA . ARG B 1 162 ? -9.875 15.805 -8.641 1 97.94 162 ARG B CA 1
ATOM 3541 C C . ARG B 1 162 ? -10.906 14.906 -9.305 1 97.94 162 ARG B C 1
ATOM 3543 O O . ARG B 1 162 ? -10.547 13.977 -10.031 1 97.94 162 ARG B O 1
ATOM 3550 N N . GLY B 1 163 ? -12.188 15.125 -8.969 1 98.06 163 GLY B N 1
ATOM 3551 C CA . GLY B 1 163 ? -13.273 14.453 -9.68 1 98.06 163 GLY B CA 1
ATOM 3552 C C . GLY B 1 163 ? -13.789 13.227 -8.953 1 98.06 163 GLY B C 1
ATOM 3553 O O . GLY B 1 163 ? -14.625 12.492 -9.484 1 98.06 163 GLY B O 1
ATOM 3554 N N . ALA B 1 164 ? -13.367 12.984 -7.762 1 98.62 164 ALA B N 1
ATOM 3555 C CA . ALA B 1 164 ? -13.781 11.797 -7.016 1 98.62 164 ALA B CA 1
ATOM 3556 C C . ALA B 1 164 ? -15.203 11.961 -6.477 1 98.62 164 ALA B C 1
ATOM 3558 O O . ALA B 1 164 ? -15.688 13.086 -6.324 1 98.62 164 ALA B O 1
ATOM 3559 N N . ARG B 1 165 ? -15.898 10.867 -6.277 1 98.81 165 ARG B N 1
ATOM 3560 C CA . ARG B 1 165 ? -17.062 10.805 -5.402 1 98.81 165 ARG B CA 1
ATOM 3561 C C . ARG B 1 165 ? -16.641 10.594 -3.949 1 98.81 165 ARG B C 1
ATOM 3563 O O . ARG B 1 165 ? -16 9.594 -3.621 1 98.81 165 ARG B O 1
ATOM 3570 N N . VAL B 1 166 ? -17 11.5 -3.09 1 98.94 166 VAL B N 1
ATOM 3571 C CA . VAL B 1 166 ? -16.5 11.484 -1.718 1 98.94 166 VAL B CA 1
ATOM 3572 C C . VAL B 1 166 ? -17.625 11.094 -0.764 1 98.94 166 VAL B C 1
ATOM 3574 O O . VAL B 1 166 ? -18.688 11.711 -0.772 1 98.94 166 VAL B O 1
ATOM 3577 N N . ILE B 1 167 ? -17.406 10.07 -0.01 1 98.94 167 ILE B N 1
ATOM 3578 C CA . ILE B 1 167 ? -18.25 9.664 1.115 1 98.94 167 ILE B CA 1
ATOM 3579 C C . ILE B 1 167 ? -17.578 10.055 2.428 1 98.94 167 ILE B C 1
ATOM 3581 O O . ILE B 1 167 ? -16.438 9.641 2.703 1 98.94 167 ILE B O 1
ATOM 3585 N N . GLY B 1 168 ? -18.219 10.914 3.227 1 98.88 168 GLY B N 1
ATOM 3586 C CA . GLY B 1 168 ? -17.672 11.344 4.504 1 98.88 168 GLY B CA 1
ATOM 3587 C C . GLY B 1 168 ? -18.422 10.773 5.695 1 98.88 168 GLY B C 1
ATOM 3588 O O . GLY B 1 168 ? -19.641 10.562 5.625 1 98.88 168 GLY B O 1
ATOM 3589 N N . THR B 1 169 ? -17.703 10.477 6.762 1 98.75 169 THR B N 1
ATOM 3590 C CA . THR B 1 169 ? -18.359 10.117 8.008 1 98.75 169 THR B CA 1
ATOM 3591 C C . THR B 1 169 ? -18.312 11.266 9.008 1 98.75 169 THR B C 1
ATOM 3593 O O . THR B 1 169 ? -17.312 11.984 9.07 1 98.75 169 THR B O 1
ATOM 3596 N N . VAL B 1 170 ? -19.375 11.461 9.734 1 97.88 170 VAL B N 1
ATOM 3597 C CA . VAL B 1 170 ? -19.469 12.516 10.734 1 97.88 170 VAL B CA 1
ATOM 3598 C C . VAL B 1 170 ? -20.266 12.008 11.945 1 97.88 170 VAL B C 1
ATOM 3600 O O . VAL B 1 170 ? -20.844 10.922 11.898 1 97.88 170 VAL B O 1
ATOM 3603 N N . SER B 1 171 ? -20.25 12.828 12.969 1 95.81 171 SER B N 1
ATOM 3604 C CA . SER B 1 171 ? -20.875 12.391 14.211 1 95.81 171 SER B CA 1
ATOM 3605 C C . SER B 1 171 ? -22.156 13.164 14.492 1 95.81 171 SER B C 1
ATOM 3607 O O . SER B 1 171 ? -22.922 12.789 15.383 1 95.81 171 SER B O 1
ATOM 3609 N N . THR B 1 172 ? -22.422 14.328 13.82 1 96.81 172 THR B N 1
ATOM 3610 C CA . THR B 1 172 ? -23.609 15.148 14.062 1 96.81 172 THR B CA 1
ATOM 3611 C C . THR B 1 172 ? -24.188 15.664 12.742 1 96.81 172 THR B C 1
ATOM 3613 O O . THR B 1 172 ? -23.5 15.641 11.711 1 96.81 172 THR B O 1
ATOM 3616 N N . ASP B 1 173 ? -25.391 16.156 12.852 1 97.19 173 ASP B N 1
ATOM 3617 C CA . ASP B 1 173 ? -26.047 16.703 11.672 1 97.19 173 ASP B CA 1
ATOM 3618 C C . ASP B 1 173 ? -25.359 18 11.234 1 97.19 173 ASP B C 1
ATOM 3620 O O . ASP B 1 173 ? -25.266 18.281 10.031 1 97.19 173 ASP B O 1
ATOM 3624 N N . GLU B 1 174 ? -24.969 18.766 12.211 1 96.94 174 GLU B N 1
ATOM 3625 C CA . GLU B 1 174 ? -24.25 20 11.906 1 96.94 174 GLU B CA 1
ATOM 3626 C C . GLU B 1 174 ? -22.969 19.734 11.133 1 96.94 174 GLU B C 1
ATOM 3628 O O . GLU B 1 174 ? -22.656 20.422 10.156 1 96.94 174 GLU B O 1
ATOM 3633 N N . LYS B 1 175 ? -22.281 18.719 11.508 1 96.88 175 LYS B N 1
ATOM 3634 C CA . LYS B 1 175 ? -21.047 18.328 10.836 1 96.88 175 LYS B CA 1
ATOM 3635 C C . LYS B 1 175 ? -21.328 17.75 9.453 1 96.88 175 LYS B C 1
ATOM 3637 O O . LYS B 1 175 ? -20.547 17.938 8.523 1 96.88 175 LYS B O 1
ATOM 3642 N N . ALA B 1 176 ? -22.469 17.094 9.359 1 98.12 176 ALA B N 1
ATOM 3643 C CA . ALA B 1 176 ? -22.859 16.562 8.055 1 98.12 176 ALA B CA 1
ATOM 3644 C C . ALA B 1 176 ? -23.047 17.703 7.047 1 98.12 176 ALA B C 1
ATOM 3646 O O . ALA B 1 176 ? -22.594 17.594 5.902 1 98.12 176 ALA B O 1
ATOM 3647 N N . GLU B 1 177 ? -23.672 18.719 7.52 1 98 177 GLU B N 1
ATOM 3648 C CA . GLU B 1 177 ? -23.906 19.875 6.648 1 98 177 GLU B CA 1
ATOM 3649 C C . GLU B 1 177 ? -22.578 20.5 6.215 1 98 177 GLU B C 1
ATOM 3651 O O . GLU B 1 177 ? -22.438 20.906 5.062 1 98 177 GLU B O 1
ATOM 3656 N N . LEU B 1 178 ? -21.656 20.578 7.125 1 97.12 178 LEU B N 1
ATOM 3657 C CA . LEU B 1 178 ? -20.344 21.125 6.816 1 97.12 178 LEU B CA 1
ATOM 3658 C C . LEU B 1 178 ? -19.625 20.281 5.77 1 97.12 178 LEU B C 1
ATOM 3660 O O . LEU B 1 178 ? -19.031 20.812 4.832 1 97.12 178 LEU B O 1
ATOM 3664 N N . ALA B 1 179 ? -19.688 18.969 5.922 1 98.31 179 ALA B N 1
ATOM 3665 C CA . ALA B 1 179 ? -19.031 18.047 4.977 1 98.31 179 ALA B CA 1
ATOM 3666 C C . ALA B 1 179 ? -19.656 18.172 3.588 1 98.31 179 ALA B C 1
ATOM 3668 O O . ALA B 1 179 ? -18.953 18.188 2.58 1 98.31 179 ALA B O 1
ATOM 3669 N N . LYS B 1 180 ? -20.953 18.297 3.566 1 98.56 180 LYS B N 1
ATOM 3670 C CA . LYS B 1 180 ? -21.656 18.469 2.297 1 98.56 180 LYS B CA 1
ATOM 3671 C C . LYS B 1 180 ? -21.266 19.781 1.623 1 98.56 180 LYS B C 1
ATOM 3673 O O . LYS B 1 180 ? -21.047 19.812 0.411 1 98.56 180 LYS B O 1
ATOM 3678 N N . GLN B 1 181 ? -21.203 20.812 2.461 1 97.88 181 GLN B N 1
ATOM 3679 C CA . GLN B 1 181 ? -20.797 22.109 1.938 1 97.88 181 GLN B CA 1
ATOM 3680 C C . GLN B 1 181 ? -19.391 22.062 1.367 1 97.88 181 GLN B C 1
ATOM 3682 O O . GLN B 1 181 ? -19.078 22.766 0.4 1 97.88 181 GLN B O 1
ATOM 3687 N N . ALA B 1 182 ? -18.594 21.188 1.933 1 98.06 182 ALA B N 1
ATOM 3688 C CA . ALA B 1 182 ? -17.219 21.031 1.469 1 98.06 182 ALA B CA 1
ATOM 3689 C C . ALA B 1 182 ? -17.156 20.234 0.17 1 98.06 182 ALA B C 1
ATOM 3691 O O . ALA B 1 182 ? -16.125 20.203 -0.5 1 98.06 182 ALA B O 1
ATOM 3692 N N . GLY B 1 183 ? -18.219 19.516 -0.197 1 98.44 183 GLY B N 1
ATOM 3693 C CA . GLY B 1 183 ? -18.297 18.844 -1.488 1 98.44 183 GLY B CA 1
ATOM 3694 C C . GLY B 1 183 ? -18.578 17.359 -1.379 1 98.44 183 GLY B C 1
ATOM 3695 O O . GLY B 1 183 ? -18.672 16.672 -2.393 1 98.44 183 GLY B O 1
ATOM 3696 N N . ALA B 1 184 ? -18.75 16.844 -0.171 1 98.81 184 ALA B N 1
ATOM 3697 C CA . ALA B 1 184 ? -19.031 15.422 -0.024 1 98.81 184 ALA B CA 1
ATOM 3698 C C . ALA B 1 184 ? -20.312 15.039 -0.759 1 98.81 184 ALA B C 1
ATOM 3700 O O . ALA B 1 184 ? -21.328 15.727 -0.656 1 98.81 184 ALA B O 1
ATOM 3701 N N . ASP B 1 185 ? -20.266 13.992 -1.502 1 98.88 185 ASP B N 1
ATOM 3702 C CA . ASP B 1 185 ? -21.422 13.516 -2.246 1 98.88 185 ASP B CA 1
ATOM 3703 C C . ASP B 1 185 ? -22.406 12.781 -1.329 1 98.88 185 ASP B C 1
ATOM 3705 O O . ASP B 1 185 ? -23.625 12.891 -1.492 1 98.88 185 ASP B O 1
ATOM 3709 N N . ASP B 1 186 ? -21.859 12.023 -0.446 1 98.81 186 ASP B N 1
ATOM 3710 C CA . ASP B 1 186 ? -22.609 11.312 0.58 1 98.81 186 ASP B CA 1
ATOM 3711 C C . ASP B 1 186 ? -21.984 11.508 1.958 1 98.81 186 ASP B C 1
ATOM 3713 O O . ASP B 1 186 ? -20.766 11.625 2.078 1 98.81 186 ASP B O 1
ATOM 3717 N N . VAL B 1 187 ? -22.828 11.617 2.953 1 98.81 187 VAL B N 1
ATOM 3718 C CA . VAL B 1 187 ? -22.344 11.75 4.324 1 98.81 187 VAL B CA 1
ATOM 3719 C C . VAL B 1 187 ? -23.031 10.711 5.215 1 98.81 187 VAL B C 1
ATOM 3721 O O . VAL B 1 187 ? -24.25 10.539 5.164 1 98.81 187 VAL B O 1
ATOM 3724 N N . ILE B 1 188 ? -22.25 10 5.965 1 98.81 188 ILE B N 1
ATOM 3725 C CA . ILE B 1 188 ? -22.734 8.93 6.836 1 98.81 188 ILE B CA 1
ATOM 3726 C C . ILE B 1 188 ? -22.609 9.367 8.297 1 98.81 188 ILE B C 1
ATOM 3728 O O . ILE B 1 188 ? -21.531 9.758 8.742 1 98.81 188 ILE B O 1
ATOM 3732 N N . ARG B 1 189 ? -23.75 9.352 9 1 98.31 189 ARG B N 1
ATOM 3733 C CA . ARG B 1 189 ? -23.766 9.445 10.461 1 98.31 189 ARG B CA 1
ATOM 3734 C C . ARG B 1 189 ? -23.344 8.133 11.102 1 98.31 189 ARG B C 1
ATOM 3736 O O . ARG B 1 189 ? -24.172 7.25 11.336 1 98.31 189 ARG B O 1
ATOM 3743 N N . TYR B 1 190 ? -22.031 8.094 11.422 1 96.31 190 TYR B N 1
ATOM 3744 C CA . TYR B 1 190 ? -21.484 6.809 11.836 1 96.31 190 TYR B CA 1
ATOM 3745 C C . TYR B 1 190 ? -22.016 6.414 13.211 1 96.31 190 TYR B C 1
ATOM 3747 O O . TYR B 1 190 ? -21.875 5.266 13.633 1 96.31 190 TYR B O 1
ATOM 3755 N N . ASP B 1 191 ? -22.625 7.391 13.961 1 94.81 191 ASP B N 1
ATOM 3756 C CA . ASP B 1 191 ? -23.203 7.117 15.273 1 94.81 191 ASP B CA 1
ATOM 3757 C C . ASP B 1 191 ? -24.594 6.473 15.133 1 94.81 191 ASP B C 1
ATOM 3759 O O . ASP B 1 191 ? -25.125 5.938 16.094 1 94.81 191 ASP B O 1
ATOM 3763 N N . GLN B 1 192 ? -25.109 6.48 13.922 1 96.94 192 GLN B N 1
ATOM 3764 C CA . GLN B 1 192 ? -26.469 6.012 13.711 1 96.94 192 GLN B CA 1
ATOM 3765 C C . GLN B 1 192 ? -26.484 4.688 12.945 1 96.94 192 GLN B C 1
ATOM 3767 O O . GLN B 1 192 ? -27.406 3.891 13.094 1 96.94 192 GLN B O 1
ATOM 3772 N N . VAL B 1 193 ? -25.516 4.492 12.102 1 97.75 193 VAL B N 1
ATOM 3773 C CA . VAL B 1 193 ? -25.469 3.275 11.297 1 97.75 193 VAL B CA 1
ATOM 3774 C C . VAL B 1 193 ? -24.047 2.746 11.227 1 97.75 193 VAL B C 1
ATOM 3776 O O . VAL B 1 193 ? -23.094 3.473 11.523 1 97.75 193 VAL B O 1
ATOM 3779 N N . ASP B 1 194 ? -23.906 1.477 10.844 1 98.25 194 ASP B N 1
ATOM 3780 C CA . ASP B 1 194 ? -22.609 0.903 10.531 1 98.25 194 ASP B CA 1
ATOM 3781 C C . ASP B 1 194 ? -22.047 1.487 9.234 1 98.25 194 ASP B C 1
ATOM 3783 O O . ASP B 1 194 ? -22.562 1.217 8.156 1 98.25 194 ASP B O 1
ATOM 3787 N N . PHE B 1 195 ? -21.047 2.262 9.305 1 98.69 195 PHE B N 1
ATOM 3788 C CA . PHE B 1 195 ? -20.609 3.025 8.148 1 98.69 195 PHE B CA 1
ATOM 3789 C C . PHE B 1 195 ? -20.078 2.098 7.055 1 98.69 195 PHE B C 1
ATOM 3791 O O . PHE B 1 195 ? -20.156 2.424 5.867 1 98.69 195 PHE B O 1
ATOM 3798 N N . ALA B 1 196 ? -19.484 0.936 7.438 1 98.81 196 ALA B N 1
ATOM 3799 C CA . ALA B 1 196 ? -18.969 0.02 6.422 1 98.81 196 ALA B CA 1
ATOM 3800 C C . ALA B 1 196 ? -20.109 -0.529 5.559 1 98.81 196 ALA B C 1
ATOM 3802 O O . ALA B 1 196 ? -19.984 -0.596 4.332 1 98.81 196 ALA B O 1
ATOM 3803 N N . LYS B 1 197 ? -21.156 -0.967 6.168 1 98.62 197 LYS B N 1
ATOM 3804 C CA . LYS B 1 197 ? -22.344 -1.435 5.434 1 98.62 197 LYS B CA 1
ATOM 3805 C C . LYS B 1 197 ? -22.906 -0.332 4.547 1 98.62 197 LYS B C 1
ATOM 3807 O O . LYS B 1 197 ? -23.266 -0.579 3.395 1 98.62 197 LYS B O 1
ATOM 3812 N N . ALA B 1 198 ? -23 0.916 5.129 1 98.81 198 ALA B N 1
ATOM 3813 C CA . ALA B 1 198 ? -23.516 2.053 4.375 1 98.81 198 ALA B CA 1
ATOM 3814 C C . ALA B 1 198 ? -22.656 2.33 3.143 1 98.81 198 ALA B C 1
ATOM 3816 O O . ALA B 1 198 ? -23.188 2.6 2.061 1 98.81 198 ALA B O 1
ATOM 3817 N N . VAL B 1 199 ? -21.344 2.252 3.285 1 98.88 199 VAL B N 1
ATOM 3818 C CA . VAL B 1 199 ? -20.422 2.471 2.174 1 98.88 199 VAL B CA 1
ATOM 3819 C C . VAL B 1 199 ? -20.672 1.429 1.086 1 98.88 199 VAL B C 1
ATOM 3821 O O . VAL B 1 199 ? -20.734 1.762 -0.1 1 98.88 199 VAL B O 1
ATOM 3824 N N . ARG B 1 200 ? -20.781 0.13 1.458 1 98.81 200 ARG B N 1
ATOM 3825 C CA . ARG B 1 200 ? -21.047 -0.94 0.501 1 98.81 200 ARG B CA 1
ATOM 3826 C C . ARG B 1 200 ? -22.344 -0.693 -0.254 1 98.81 200 ARG B C 1
ATOM 3828 O O . ARG B 1 200 ? -22.391 -0.85 -1.476 1 98.81 200 ARG B O 1
ATOM 3835 N N . GLU B 1 201 ? -23.312 -0.236 0.46 1 98.62 201 GLU B N 1
ATOM 3836 C CA . GLU B 1 201 ? -24.594 0.064 -0.174 1 98.62 201 GLU B CA 1
ATOM 3837 C C . GLU B 1 201 ? -24.469 1.219 -1.163 1 98.62 201 GLU B C 1
ATOM 3839 O O . GLU B 1 201 ? -24.953 1.131 -2.295 1 98.62 201 GLU B O 1
ATOM 3844 N N . LEU B 1 202 ? -23.797 2.264 -0.764 1 98.75 202 LEU B N 1
ATOM 3845 C CA . LEU B 1 202 ? -23.656 3.463 -1.583 1 98.75 202 LEU B CA 1
ATOM 3846 C C . LEU B 1 202 ? -22.844 3.168 -2.836 1 98.75 202 LEU B C 1
ATOM 3848 O O . LEU B 1 202 ? -22.938 3.893 -3.83 1 98.75 202 LEU B O 1
ATOM 3852 N N . THR B 1 203 ? -22.016 2.082 -2.789 1 98.62 203 THR B N 1
ATOM 3853 C CA . THR B 1 203 ? -21.109 1.797 -3.896 1 98.62 203 THR B CA 1
ATOM 3854 C C . THR B 1 203 ? -21.562 0.556 -4.66 1 98.62 203 THR B C 1
ATOM 3856 O O . THR B 1 203 ? -20.766 -0.074 -5.359 1 98.62 203 THR B O 1
ATOM 3859 N N . GLY B 1 204 ? -22.797 0.15 -4.465 1 98.19 204 GLY B N 1
ATOM 3860 C CA . GLY B 1 204 ? -23.328 -1.004 -5.172 1 98.19 204 GLY B CA 1
ATOM 3861 C C . GLY B 1 204 ? -22.625 -2.301 -4.805 1 98.19 204 GLY B C 1
ATOM 3862 O O . GLY B 1 204 ? -22.453 -3.178 -5.656 1 98.19 204 GLY B O 1
ATOM 3863 N N . GLY B 1 205 ? -22.094 -2.352 -3.611 1 98.31 205 GLY B N 1
ATOM 3864 C CA . GLY B 1 205 ? -21.453 -3.557 -3.107 1 98.31 205 GLY B CA 1
ATOM 3865 C C . GLY B 1 205 ? -19.969 -3.621 -3.418 1 98.31 205 GLY B C 1
ATOM 3866 O O . GLY B 1 205 ? -19.25 -4.473 -2.887 1 98.31 205 GLY B O 1
ATOM 3867 N N . LYS B 1 206 ? -19.359 -2.775 -4.16 1 98.06 206 LYS B N 1
ATOM 3868 C CA . LYS B 1 206 ? -17.984 -2.848 -4.652 1 98.06 206 LYS B CA 1
ATOM 3869 C C . LYS B 1 206 ? -17 -2.363 -3.594 1 98.06 206 LYS B C 1
ATOM 3871 O O . LYS B 1 206 ? -15.914 -2.924 -3.451 1 98.06 206 LYS B O 1
ATOM 3876 N N . GLY B 1 207 ? -17.359 -1.248 -2.838 1 98.81 207 GLY B N 1
ATOM 3877 C CA . GLY B 1 207 ? -16.438 -0.592 -1.914 1 98.81 207 GLY B CA 1
ATOM 3878 C C . GLY B 1 207 ? -15.719 0.589 -2.529 1 98.81 207 GLY B C 1
ATOM 3879 O O . GLY B 1 207 ? -15.914 0.903 -3.705 1 98.81 207 GLY B O 1
ATOM 3880 N N . VAL B 1 208 ? -14.938 1.245 -1.728 1 98.94 208 VAL B N 1
ATOM 3881 C CA . VAL B 1 208 ? -14.266 2.469 -2.16 1 98.94 208 VAL B CA 1
ATOM 3882 C C . VAL B 1 208 ? -12.828 2.154 -2.564 1 98.94 208 VAL B C 1
ATOM 3884 O O . VAL B 1 208 ? -12.258 1.149 -2.131 1 98.94 208 VAL B O 1
ATOM 3887 N N . ALA B 1 209 ? -12.25 3.012 -3.383 1 98.94 209 ALA B N 1
ATOM 3888 C CA . ALA B 1 209 ? -10.898 2.846 -3.895 1 98.94 209 ALA B CA 1
ATOM 3889 C C . ALA B 1 209 ? -9.859 3.141 -2.812 1 98.94 209 ALA B C 1
ATOM 3891 O O . ALA B 1 209 ? -8.781 2.541 -2.793 1 98.94 209 ALA B O 1
ATOM 3892 N N . VAL B 1 210 ? -10.227 4.062 -1.927 1 98.94 210 VAL B N 1
ATOM 3893 C CA . VAL B 1 210 ? -9.289 4.449 -0.872 1 98.94 210 VAL B CA 1
ATOM 3894 C C . VAL B 1 210 ? -10.07 4.938 0.35 1 98.94 210 VAL B C 1
ATOM 3896 O O . VAL B 1 210 ? -11.117 5.574 0.214 1 98.94 210 VAL B O 1
ATOM 3899 N N . VAL B 1 211 ? -9.602 4.574 1.508 1 98.94 211 VAL B N 1
ATOM 3900 C CA . VAL B 1 211 ? -10.062 5.113 2.783 1 98.94 211 VAL B CA 1
ATOM 3901 C C . VAL B 1 211 ? -8.961 5.977 3.404 1 98.94 211 VAL B C 1
ATOM 3903 O O . VAL B 1 211 ? -7.836 5.516 3.59 1 98.94 211 VAL B O 1
ATOM 3906 N N . TYR B 1 212 ? -9.266 7.223 3.604 1 98.94 212 TYR B N 1
ATOM 3907 C CA . TYR B 1 212 ? -8.414 8.102 4.402 1 98.94 212 TYR B CA 1
ATOM 3908 C C . TYR B 1 212 ? -8.875 8.125 5.855 1 98.94 212 TYR B C 1
ATOM 3910 O O . TYR B 1 212 ? -9.906 8.719 6.18 1 98.94 212 TYR B O 1
ATOM 3918 N N . ASP B 1 213 ? -8.062 7.508 6.742 1 98.75 213 ASP B N 1
ATOM 3919 C CA . ASP B 1 213 ? -8.492 7.238 8.109 1 98.75 213 ASP B CA 1
ATOM 3920 C C . ASP B 1 213 ? -7.562 7.91 9.117 1 98.75 213 ASP B C 1
ATOM 3922 O O . ASP B 1 213 ? -6.496 7.383 9.438 1 98.75 213 ASP B O 1
ATOM 3926 N N . GLY B 1 214 ? -8.016 9 9.641 1 97.56 214 GLY B N 1
ATOM 3927 C CA . GLY B 1 214 ? -7.289 9.68 10.703 1 97.56 214 GLY B CA 1
ATOM 3928 C C . GLY B 1 214 ? -7.805 9.344 12.086 1 97.56 214 GLY B C 1
ATOM 3929 O O . GLY B 1 214 ? -7.316 9.883 13.086 1 97.56 214 GLY B O 1
ATOM 3930 N N . VAL B 1 215 ? -8.789 8.453 12.148 1 97.06 215 VAL B N 1
ATOM 3931 C CA . VAL B 1 215 ? -9.461 8.109 13.398 1 97.06 215 VAL B CA 1
ATOM 3932 C C . VAL B 1 215 ? -8.789 6.895 14.031 1 97.06 215 VAL B C 1
ATOM 3934 O O . VAL B 1 215 ? -8.477 6.895 15.227 1 97.06 215 VAL B O 1
ATOM 3937 N N . GLY B 1 216 ? -8.539 5.82 13.242 1 96.81 216 GLY B N 1
ATOM 3938 C CA . GLY B 1 216 ? -7.664 4.734 13.656 1 96.81 216 GLY B CA 1
ATOM 3939 C C . GLY B 1 216 ? -8.398 3.6 14.344 1 96.81 216 GLY B C 1
ATOM 3940 O O . GLY B 1 216 ? -9.227 2.93 13.727 1 96.81 216 GLY B O 1
ATOM 3941 N N . LYS B 1 217 ? -8.219 3.457 15.688 1 97.5 217 LYS B N 1
ATOM 3942 C CA . LYS B 1 217 ? -8.594 2.283 16.469 1 97.5 217 LYS B CA 1
ATOM 3943 C C . LYS B 1 217 ? -10.07 1.947 16.281 1 97.5 217 LYS B C 1
ATOM 3945 O O . LYS B 1 217 ? -10.422 0.791 16.047 1 97.5 217 LYS B O 1
ATOM 3950 N N . SER B 1 218 ? -10.961 2.9 16.328 1 97.81 218 SER B N 1
ATOM 3951 C CA . SER B 1 218 ? -12.398 2.643 16.328 1 97.81 218 SER B CA 1
ATOM 3952 C C . SER B 1 218 ? -12.914 2.434 14.898 1 97.81 218 SER B C 1
ATOM 3954 O O . SER B 1 218 ? -14.039 1.967 14.703 1 97.81 218 SER B O 1
ATOM 3956 N N . THR B 1 219 ? -12.078 2.67 13.859 1 98.5 219 THR B N 1
ATOM 3957 C CA . THR B 1 219 ? -12.617 2.67 12.5 1 98.5 219 THR B CA 1
ATOM 3958 C C . THR B 1 219 ? -11.914 1.628 11.641 1 98.5 219 THR B C 1
ATOM 3960 O O . THR B 1 219 ? -12.398 1.276 10.562 1 98.5 219 THR B O 1
ATOM 3963 N N . VAL B 1 220 ? -10.797 1.073 12.07 1 98.62 220 VAL B N 1
ATOM 3964 C CA . VAL B 1 220 ? -9.883 0.341 11.195 1 98.62 220 VAL B CA 1
ATOM 3965 C C . VAL B 1 220 ? -10.602 -0.869 10.594 1 98.62 220 VAL B C 1
ATOM 3967 O O . VAL B 1 220 ? -10.469 -1.149 9.406 1 98.62 220 VAL B O 1
ATOM 3970 N N . ASP B 1 221 ? -11.328 -1.631 11.352 1 98.38 221 ASP B N 1
ATOM 3971 C CA . ASP B 1 221 ? -12.016 -2.809 10.836 1 98.38 221 ASP B CA 1
ATOM 3972 C C . ASP B 1 221 ? -13.039 -2.422 9.766 1 98.38 221 ASP B C 1
ATOM 3974 O O . ASP B 1 221 ? -13.102 -3.041 8.703 1 98.38 221 ASP B O 1
ATOM 3978 N N . GLY B 1 222 ? -13.852 -1.414 10.094 1 98.69 222 GLY B N 1
ATOM 3979 C CA . GLY B 1 222 ? -14.812 -0.927 9.117 1 98.69 222 GLY B CA 1
ATOM 3980 C C . GLY B 1 222 ? -14.164 -0.323 7.887 1 98.69 222 GLY B C 1
ATOM 3981 O O . GLY B 1 222 ? -14.695 -0.438 6.777 1 98.69 222 GLY B O 1
ATOM 3982 N N . SER B 1 223 ? -13 0.379 8.07 1 98.88 223 SER B N 1
ATOM 3983 C CA . SER B 1 223 ? -12.258 0.935 6.949 1 98.88 223 SER B CA 1
ATOM 3984 C C . SER B 1 223 ? -11.82 -0.158 5.977 1 98.88 223 SER B C 1
ATOM 3986 O O . SER B 1 223 ? -12 -0.021 4.766 1 98.88 223 SER B O 1
ATOM 3988 N N . LEU B 1 224 ? -11.336 -1.273 6.496 1 98.81 224 LEU B N 1
ATOM 3989 C CA . LEU B 1 224 ? -10.945 -2.404 5.66 1 98.81 224 LEU B CA 1
ATOM 3990 C C . LEU B 1 224 ? -12.156 -2.988 4.938 1 98.81 224 LEU B C 1
ATOM 3992 O O . LEU B 1 224 ? -12.094 -3.271 3.74 1 98.81 224 LEU B O 1
ATOM 3996 N N . ALA B 1 225 ? -13.242 -3.094 5.629 1 98.75 225 ALA B N 1
ATOM 3997 C CA . ALA B 1 225 ? -14.453 -3.699 5.09 1 98.75 225 ALA B CA 1
ATOM 3998 C C . ALA B 1 225 ? -15.086 -2.805 4.023 1 98.75 225 ALA B C 1
ATOM 4000 O O . ALA B 1 225 ? -15.961 -3.246 3.273 1 98.75 225 ALA B O 1
ATOM 4001 N N . SER B 1 226 ? -14.641 -1.522 3.977 1 98.94 226 SER B N 1
ATOM 4002 C CA . SER B 1 226 ? -15.242 -0.55 3.066 1 98.94 226 SER B CA 1
ATOM 4003 C C . SER B 1 226 ? -14.492 -0.506 1.737 1 98.94 226 SER B C 1
ATOM 4005 O O . SER B 1 226 ? -14.938 0.144 0.789 1 98.94 226 SER B O 1
ATOM 4007 N N . LEU B 1 227 ? -13.375 -1.205 1.629 1 98.94 227 LEU B N 1
ATOM 4008 C CA . LEU B 1 227 ? -12.516 -1.101 0.456 1 98.94 227 LEU B CA 1
ATOM 4009 C C . LEU B 1 227 ? -12.992 -2.031 -0.654 1 98.94 227 LEU B C 1
ATOM 4011 O O . LEU B 1 227 ? -13.484 -3.129 -0.381 1 98.94 227 LEU B O 1
ATOM 4015 N N . LYS B 1 228 ? -12.883 -1.596 -1.863 1 98.88 228 LYS B N 1
ATOM 4016 C CA . LYS B 1 228 ? -13.016 -2.506 -2.998 1 98.88 228 LYS B CA 1
ATOM 4017 C C . LYS B 1 228 ? -11.781 -3.398 -3.133 1 98.88 228 LYS B C 1
ATOM 4019 O O . LYS B 1 228 ? -10.758 -3.152 -2.494 1 98.88 228 LYS B O 1
ATOM 4024 N N . ILE B 1 229 ? -11.875 -4.414 -3.924 1 98.81 229 ILE B N 1
ATOM 4025 C CA . ILE B 1 229 ? -10.711 -5.238 -4.242 1 98.81 229 ILE B CA 1
ATOM 4026 C C . ILE B 1 229 ? -9.578 -4.352 -4.75 1 98.81 229 ILE B C 1
ATOM 4028 O O . ILE B 1 229 ? -9.797 -3.453 -5.562 1 98.81 229 ILE B O 1
ATOM 4032 N N . ARG B 1 230 ? -8.352 -4.527 -4.195 1 98.81 230 ARG B N 1
ATOM 4033 C CA . ARG B 1 230 ? -7.133 -3.816 -4.562 1 98.81 230 ARG B CA 1
ATOM 4034 C C . ARG B 1 230 ? -7.164 -2.375 -4.066 1 98.81 230 ARG B C 1
ATOM 4036 O O . ARG B 1 230 ? -6.383 -1.539 -4.523 1 98.81 230 ARG B O 1
ATOM 4043 N N . GLY B 1 231 ? -8.148 -2.027 -3.145 1 98.94 231 GLY B N 1
ATOM 4044 C CA . GLY B 1 231 ? -8.219 -0.688 -2.584 1 98.94 231 GLY B CA 1
ATOM 4045 C C . GLY B 1 231 ? -7.109 -0.394 -1.596 1 98.94 231 GLY B C 1
ATOM 4046 O O . GLY B 1 231 ? -6.32 -1.279 -1.26 1 98.94 231 GLY B O 1
ATOM 4047 N N . LEU B 1 232 ? -7.039 0.881 -1.093 1 98.94 232 LEU B N 1
ATOM 4048 C CA . LEU B 1 232 ? -5.973 1.315 -0.196 1 98.94 232 LEU B CA 1
ATOM 4049 C C . LEU B 1 232 ? -6.547 1.89 1.095 1 98.94 232 LEU B C 1
ATOM 4051 O O . LEU B 1 232 ? -7.477 2.701 1.058 1 98.94 232 LEU B O 1
ATOM 4055 N N . LEU B 1 233 ? -6.059 1.415 2.18 1 98.94 233 LEU B N 1
ATOM 4056 C CA . LEU B 1 233 ? -6.281 2.053 3.473 1 98.94 233 LEU B CA 1
ATOM 4057 C C . LEU B 1 233 ? -5.09 2.92 3.863 1 98.94 233 LEU B C 1
ATOM 4059 O O . LEU B 1 233 ? -3.998 2.404 4.117 1 98.94 233 LEU B O 1
ATOM 4063 N N . ALA B 1 234 ? -5.25 4.195 3.865 1 98.94 234 ALA B N 1
ATOM 4064 C CA . ALA B 1 234 ? -4.242 5.141 4.336 1 98.94 234 ALA B CA 1
ATOM 4065 C C . ALA B 1 234 ? -4.535 5.586 5.766 1 98.94 234 ALA B C 1
ATOM 4067 O O . ALA B 1 234 ? -5.426 6.41 5.996 1 98.94 234 ALA B O 1
ATOM 4068 N N . LEU B 1 235 ? -3.807 5.023 6.703 1 98.75 235 LEU B N 1
ATOM 4069 C CA . LEU B 1 235 ? -3.879 5.434 8.102 1 98.75 235 LEU B CA 1
ATOM 4070 C C . LEU B 1 235 ? -2.961 6.621 8.375 1 98.75 235 LEU B C 1
ATOM 4072 O O . LEU B 1 235 ? -1.736 6.477 8.359 1 98.75 235 LEU B O 1
ATOM 4076 N N . TYR B 1 236 ? -3.539 7.809 8.609 1 98 236 TYR B N 1
ATOM 4077 C CA . TYR B 1 236 ? -2.654 8.961 8.734 1 98 236 TYR B CA 1
ATOM 4078 C C . TYR B 1 236 ? -2.818 9.633 10.094 1 98 236 TYR B C 1
ATOM 4080 O O . TYR B 1 236 ? -2.15 10.633 10.383 1 98 236 TYR B O 1
ATOM 4088 N N . GLY B 1 237 ? -3.713 9.07 10.898 1 95.25 237 GLY B N 1
ATOM 4089 C CA . GLY B 1 237 ? -3.938 9.523 12.258 1 95.25 237 GLY B CA 1
ATOM 4090 C C . GLY B 1 237 ? -4.441 8.43 13.18 1 95.25 237 GLY B C 1
ATOM 4091 O O . GLY B 1 237 ? -4.535 7.27 12.773 1 95.25 237 GLY B O 1
ATOM 4092 N N . ALA B 1 238 ? -4.711 8.797 14.453 1 94.44 238 ALA B N 1
ATOM 4093 C CA . ALA B 1 238 ? -5.152 7.863 15.484 1 94.44 238 ALA B CA 1
ATOM 4094 C C . ALA B 1 238 ? -5.938 8.586 16.578 1 94.44 238 ALA B C 1
ATOM 4096 O O . ALA B 1 238 ? -5.676 8.383 17.766 1 94.44 238 ALA B O 1
ATOM 4097 N N . ALA B 1 239 ? -6.863 9.375 16.125 1 93.06 239 ALA B N 1
ATOM 4098 C CA . ALA B 1 239 ? -7.598 10.234 17.047 1 93.06 239 ALA B CA 1
ATOM 4099 C C . ALA B 1 239 ? -8.359 9.406 18.094 1 93.06 239 ALA B C 1
ATOM 4101 O O . ALA B 1 239 ? -8.617 9.875 19.203 1 93.06 239 ALA B O 1
ATOM 4102 N N . SER B 1 240 ? -8.719 8.172 17.75 1 94.75 240 SER B N 1
ATOM 4103 C CA . SER B 1 240 ? -9.43 7.309 18.688 1 94.75 240 SER B CA 1
ATOM 4104 C C . SER B 1 240 ? -8.484 6.32 19.359 1 94.75 240 SER B C 1
ATOM 4106 O O . SER B 1 240 ? -8.922 5.391 20.031 1 94.75 240 SER B O 1
ATOM 4108 N N . GLY B 1 241 ? -7.184 6.52 19.078 1 93 241 GLY B N 1
ATOM 4109 C CA . GLY B 1 241 ? -6.172 5.609 19.594 1 93 241 GLY B CA 1
ATOM 4110 C C . GLY B 1 241 ? -5.422 4.875 18.484 1 93 241 GLY B C 1
ATOM 4111 O O . GLY B 1 241 ? -5.883 4.824 17.344 1 93 241 GLY B O 1
ATOM 4112 N N . PRO B 1 242 ? -4.277 4.305 18.844 1 93.75 242 PRO B N 1
ATOM 4113 C CA . PRO B 1 242 ? -3.465 3.607 17.844 1 93.75 242 PRO B CA 1
ATOM 4114 C C . PRO B 1 242 ? -4.156 2.367 17.281 1 93.75 242 PRO B C 1
ATOM 4116 O O . PRO B 1 242 ? -4.836 1.649 18.016 1 93.75 242 PRO B O 1
ATOM 4119 N N . VAL B 1 243 ? -4.047 2.18 16.031 1 97.38 243 VAL B N 1
ATOM 4120 C CA . VAL B 1 243 ? -4.523 0.959 15.391 1 97.38 243 VAL B CA 1
ATOM 4121 C C . VAL B 1 243 ? -3.697 -0.234 15.867 1 97.38 243 VAL B C 1
ATOM 4123 O O . VAL B 1 243 ? -2.465 -0.187 15.859 1 97.38 243 VAL B O 1
ATOM 4126 N N . PRO B 1 244 ? -4.34 -1.278 16.328 1 97.62 244 PRO B N 1
ATOM 4127 C CA . PRO B 1 244 ? -3.584 -2.477 16.703 1 97.62 244 PRO B CA 1
ATOM 4128 C C . PRO B 1 244 ? -2.891 -3.131 15.508 1 97.62 244 PRO B C 1
ATOM 4130 O O . PRO B 1 244 ? -3.215 -2.828 14.359 1 97.62 244 PRO B O 1
ATOM 4133 N N . PRO B 1 245 ? -1.909 -3.986 15.828 1 98.44 245 PRO B N 1
ATOM 4134 C CA . PRO B 1 245 ? -1.239 -4.684 14.727 1 98.44 245 PRO B CA 1
ATOM 4135 C C . PRO B 1 245 ? -2.215 -5.434 13.82 1 98.44 245 PRO B C 1
ATOM 4137 O O . PRO B 1 245 ? -3.191 -6.012 14.305 1 98.44 245 PRO B O 1
ATOM 4140 N N . ILE B 1 246 ? -1.943 -5.457 12.57 1 98.56 246 ILE B N 1
ATOM 4141 C CA . ILE B 1 246 ? -2.834 -6.027 11.57 1 98.56 246 ILE B CA 1
ATOM 4142 C C . ILE B 1 246 ? -2.209 -7.293 10.984 1 98.56 246 ILE B C 1
ATOM 4144 O O . ILE B 1 246 ? -1.047 -7.281 10.562 1 98.56 246 ILE B O 1
ATOM 4148 N N . ASP B 1 247 ? -2.961 -8.344 11.039 1 97.81 247 ASP B N 1
ATOM 4149 C CA . ASP B 1 247 ? -2.578 -9.578 10.359 1 97.81 247 ASP B CA 1
ATOM 4150 C C . ASP B 1 247 ? -2.537 -9.383 8.844 1 97.81 247 ASP B C 1
ATOM 4152 O O . ASP B 1 247 ? -3.559 -9.086 8.227 1 97.81 247 ASP B O 1
ATOM 4156 N N . PRO B 1 248 ? -1.377 -9.594 8.203 1 97.75 248 PRO B N 1
ATOM 4157 C CA . PRO B 1 248 ? -1.306 -9.406 6.754 1 97.75 248 PRO B CA 1
ATOM 4158 C C . PRO B 1 248 ? -2.348 -10.234 6 1 97.75 248 PRO B C 1
ATOM 4160 O O . PRO B 1 248 ? -2.801 -9.828 4.93 1 97.75 248 PRO B O 1
ATOM 4163 N N . GLN B 1 249 ? -2.818 -11.312 6.543 1 96.38 249 GLN B N 1
ATOM 4164 C CA . GLN B 1 249 ? -3.824 -12.133 5.883 1 96.38 249 GLN B CA 1
ATOM 4165 C C . GLN B 1 249 ? -5.16 -11.406 5.797 1 96.38 249 GLN B C 1
ATOM 4167 O O . GLN B 1 249 ? -6.004 -11.742 4.961 1 96.38 249 GLN B O 1
ATOM 4172 N N . LEU B 1 250 ? -5.363 -10.492 6.695 1 97.69 250 LEU B N 1
ATOM 4173 C CA . LEU B 1 250 ? -6.574 -9.68 6.621 1 97.69 250 LEU B CA 1
ATOM 4174 C C . LEU B 1 250 ? -6.602 -8.859 5.34 1 97.69 250 LEU B C 1
ATOM 4176 O O . LEU B 1 250 ? -7.668 -8.641 4.762 1 97.69 250 LEU B O 1
ATOM 4180 N N . LEU B 1 251 ? -5.418 -8.391 4.871 1 98.62 251 LEU B N 1
ATOM 4181 C CA . LEU B 1 251 ? -5.344 -7.633 3.625 1 98.62 251 LEU B CA 1
ATOM 4182 C C . LEU B 1 251 ? -5.754 -8.5 2.438 1 98.62 251 LEU B C 1
ATOM 4184 O O . LEU B 1 251 ? -6.414 -8.016 1.514 1 98.62 251 LEU B O 1
ATOM 4188 N N . ASN B 1 252 ? -5.34 -9.742 2.492 1 97.5 252 ASN B N 1
ATOM 4189 C CA . ASN B 1 252 ? -5.742 -10.711 1.475 1 97.5 252 ASN B CA 1
ATOM 4190 C C . ASN B 1 252 ? -7.25 -10.93 1.476 1 97.5 252 ASN B C 1
ATOM 4192 O O . ASN B 1 252 ? -7.914 -10.719 0.457 1 97.5 252 ASN B O 1
ATOM 4196 N N . ARG B 1 253 ? -7.836 -11.25 2.605 1 96.44 253 ARG B N 1
ATOM 4197 C CA . ARG B 1 253 ? -9.258 -11.57 2.73 1 96.44 253 ARG B CA 1
ATOM 4198 C C . ARG B 1 253 ? -10.117 -10.359 2.412 1 96.44 253 ARG B C 1
ATOM 4200 O O . ARG B 1 253 ? -11.273 -10.5 2.002 1 96.44 253 ARG B O 1
ATOM 4207 N N . SER B 1 254 ? -9.508 -9.156 2.58 1 98.12 254 SER B N 1
ATOM 4208 C CA . SER B 1 254 ? -10.234 -7.918 2.314 1 98.12 254 SER B CA 1
ATOM 4209 C C . SER B 1 254 ? -10.156 -7.539 0.839 1 98.12 254 SER B C 1
ATOM 4211 O O . SER B 1 254 ? -10.672 -6.496 0.433 1 98.12 254 SER B O 1
ATOM 4213 N N . GLY B 1 255 ? -9.586 -8.375 0.021 1 98.5 255 GLY B N 1
ATOM 4214 C CA . GLY B 1 255 ? -9.578 -8.102 -1.408 1 98.5 255 GLY B CA 1
ATOM 4215 C C . GLY B 1 255 ? -8.219 -7.691 -1.93 1 98.5 255 GLY B C 1
ATOM 4216 O O . GLY B 1 255 ? -8.117 -6.871 -2.844 1 98.5 255 GLY B O 1
ATOM 4217 N N . SER B 1 256 ? -7.098 -8.258 -1.282 1 98.81 256 SER B N 1
ATOM 4218 C CA . SER B 1 256 ? -5.746 -7.871 -1.672 1 98.81 256 SER B CA 1
ATOM 4219 C C . SER B 1 256 ? -5.555 -6.359 -1.583 1 98.81 256 SER B C 1
ATOM 4221 O O . SER B 1 256 ? -5.066 -5.734 -2.525 1 98.81 256 SER B O 1
ATOM 4223 N N . VAL B 1 257 ? -6 -5.781 -0.469 1 98.94 257 VAL B N 1
ATOM 4224 C CA . VAL B 1 257 ? -5.945 -4.332 -0.303 1 98.94 257 VAL B CA 1
ATOM 4225 C C . VAL B 1 257 ? -4.547 -3.912 0.144 1 98.94 257 VAL B C 1
ATOM 4227 O O . VAL B 1 257 ? -3.736 -4.754 0.539 1 98.94 257 VAL B O 1
ATOM 4230 N N . TYR B 1 258 ? -4.242 -2.639 0.019 1 98.94 258 TYR B N 1
ATOM 4231 C CA . TYR B 1 258 ? -2.986 -2.041 0.456 1 98.94 258 TYR B CA 1
ATOM 4232 C C . TYR B 1 258 ? -3.166 -1.287 1.768 1 98.94 258 TYR B C 1
ATOM 4234 O O . TYR B 1 258 ? -4.227 -0.712 2.02 1 98.94 258 TYR B O 1
ATOM 4242 N N . LEU B 1 259 ? -2.176 -1.356 2.568 1 98.94 259 LEU B N 1
ATOM 4243 C CA . LEU B 1 259 ? -2.131 -0.629 3.832 1 98.94 259 LEU B CA 1
ATOM 4244 C C . LEU B 1 259 ? -0.9 0.27 3.898 1 98.94 259 LEU B C 1
ATOM 4246 O O . LEU B 1 259 ? 0.197 -0.144 3.518 1 98.94 259 LEU B O 1
ATOM 4250 N N . THR B 1 260 ? -1.063 1.512 4.285 1 98.94 260 THR B N 1
ATOM 4251 C CA . THR B 1 260 ? 0.068 2.377 4.598 1 98.94 260 THR B CA 1
ATOM 4252 C C . THR B 1 260 ? -0.253 3.281 5.785 1 98.94 260 THR B C 1
ATOM 4254 O O . THR B 1 260 ? -1.416 3.418 6.172 1 98.94 260 THR B O 1
ATOM 4257 N N . ARG B 1 261 ? 0.756 3.74 6.418 1 98.62 261 ARG B N 1
ATOM 4258 C CA . ARG B 1 261 ? 0.708 4.746 7.477 1 98.62 261 ARG B CA 1
ATOM 4259 C C . ARG B 1 261 ? 1.682 5.883 7.195 1 98.62 261 ARG B C 1
ATOM 4261 O O . ARG B 1 261 ? 2.771 5.934 7.77 1 98.62 261 ARG B O 1
ATOM 4268 N N . PRO B 1 262 ? 1.222 6.797 6.355 1 98.44 262 PRO B N 1
ATOM 4269 C CA . PRO B 1 262 ? 2.133 7.832 5.859 1 98.44 262 PRO B CA 1
ATOM 4270 C C . PRO B 1 262 ? 2.273 9.008 6.824 1 98.44 262 PRO B C 1
ATOM 4272 O O . PRO B 1 262 ? 1.41 9.211 7.684 1 98.44 262 PRO B O 1
ATOM 4275 N N . THR B 1 263 ? 3.352 9.664 6.754 1 96.81 263 THR B N 1
ATOM 4276 C CA . THR B 1 263 ? 3.566 10.992 7.305 1 96.81 263 THR B CA 1
ATOM 4277 C C . THR B 1 263 ? 3.918 11.984 6.199 1 96.81 263 THR B C 1
ATOM 4279 O O . THR B 1 263 ? 4.559 11.625 5.211 1 96.81 263 THR B O 1
ATOM 4282 N N . SER B 1 264 ? 3.455 13.195 6.375 1 96.62 264 SER B N 1
ATOM 4283 C CA . SER B 1 264 ? 3.697 14.203 5.352 1 96.62 264 SER B CA 1
ATOM 4284 C C . SER B 1 264 ? 5.191 14.445 5.156 1 96.62 264 SER B C 1
ATOM 4286 O O . SER B 1 264 ? 5.625 14.812 4.062 1 96.62 264 SER B O 1
ATOM 4288 N N . ALA B 1 265 ? 6.047 14.188 6.18 1 96.94 265 ALA B N 1
ATOM 4289 C CA . ALA B 1 265 ? 7.488 14.391 6.098 1 96.94 265 ALA B CA 1
ATOM 4290 C C . ALA B 1 265 ? 8.094 13.586 4.949 1 96.94 265 ALA B C 1
ATOM 4292 O O . ALA B 1 265 ? 9.039 14.047 4.297 1 96.94 265 ALA B O 1
ATOM 4293 N N . HIS B 1 266 ? 7.559 12.43 4.656 1 98.62 266 HIS B N 1
ATOM 4294 C CA . HIS B 1 266 ? 8.086 11.562 3.607 1 98.62 266 HIS B CA 1
ATOM 4295 C C . HIS B 1 266 ? 7.582 11.992 2.232 1 98.62 266 HIS B C 1
ATOM 4297 O O . HIS B 1 266 ? 7.934 11.383 1.221 1 98.62 266 HIS B O 1
ATOM 4303 N N . TYR B 1 267 ? 6.77 13.039 2.201 1 98.56 267 TYR B N 1
ATOM 4304 C CA . TYR B 1 267 ? 6.203 13.508 0.939 1 98.56 267 TYR B CA 1
ATOM 4305 C C . TYR B 1 267 ? 6.602 14.953 0.662 1 98.56 267 TYR B C 1
ATOM 4307 O O . TYR B 1 267 ? 5.988 15.617 -0.17 1 98.56 267 TYR B O 1
ATOM 4315 N N . VAL B 1 268 ? 7.547 15.438 1.448 1 98.31 268 VAL B N 1
ATOM 4316 C CA . VAL B 1 268 ? 8.227 16.703 1.222 1 98.31 268 VAL B CA 1
ATOM 4317 C C . VAL B 1 268 ? 9.727 16.531 1.428 1 98.31 268 VAL B C 1
ATOM 4319 O O . VAL B 1 268 ? 10.359 17.344 2.115 1 98.31 268 VAL B O 1
ATOM 4322 N N . LEU B 1 269 ? 10.273 15.562 0.815 1 97.5 269 LEU B N 1
ATOM 4323 C CA . LEU B 1 269 ? 11.68 15.211 0.989 1 97.5 269 LEU B CA 1
ATOM 4324 C C . LEU B 1 269 ? 12.586 16.219 0.292 1 97.5 269 LEU B C 1
ATOM 4326 O O . LEU B 1 269 ? 13.75 16.375 0.659 1 97.5 269 LEU B O 1
ATOM 4330 N N . THR B 1 270 ? 12.086 16.875 -0.758 1 97.62 270 THR B N 1
ATOM 4331 C CA . THR B 1 270 ? 12.852 17.859 -1.51 1 97.62 270 THR B CA 1
ATOM 4332 C C . THR B 1 270 ? 12.125 19.203 -1.519 1 97.62 270 THR B C 1
ATOM 4334 O O . THR B 1 270 ? 10.914 19.266 -1.282 1 97.62 270 THR B O 1
ATOM 4337 N N . ARG B 1 271 ? 12.852 20.266 -1.746 1 97.25 271 ARG B N 1
ATOM 4338 C CA . ARG B 1 271 ? 12.266 21.594 -1.904 1 97.25 271 ARG B CA 1
ATOM 4339 C C . ARG B 1 271 ? 11.219 21.594 -3.014 1 97.25 271 ARG B C 1
ATOM 4341 O O . ARG B 1 271 ? 10.18 22.25 -2.889 1 97.25 271 ARG B O 1
ATOM 4348 N N . GLU B 1 272 ? 11.492 20.812 -4.051 1 98.12 272 GLU B N 1
ATOM 4349 C CA . GLU B 1 272 ? 10.578 20.719 -5.184 1 98.12 272 GLU B CA 1
ATOM 4350 C C . GLU B 1 272 ? 9.242 20.109 -4.77 1 98.12 272 GLU B C 1
ATOM 4352 O O . GLU B 1 272 ? 8.18 20.578 -5.184 1 98.12 272 GLU B O 1
ATOM 4357 N N . GLU B 1 273 ? 9.281 19.078 -3.953 1 98.38 273 GLU B N 1
ATOM 4358 C CA . GLU B 1 273 ? 8.062 18.438 -3.465 1 98.38 273 GLU B CA 1
ATOM 4359 C C . GLU B 1 273 ? 7.266 19.391 -2.578 1 98.38 273 GLU B C 1
ATOM 4361 O O . GLU B 1 273 ? 6.039 19.484 -2.691 1 98.38 273 GLU B O 1
ATOM 4366 N N . LEU B 1 274 ? 7.973 20.078 -1.694 1 98.5 274 LEU B N 1
ATOM 4367 C CA . LEU B 1 274 ? 7.305 21.047 -0.825 1 98.5 274 LEU B CA 1
ATOM 4368 C C . LEU B 1 274 ? 6.637 22.141 -1.644 1 98.5 274 LEU B C 1
ATOM 4370 O O . LEU B 1 274 ? 5.449 22.422 -1.458 1 98.5 274 LEU B O 1
ATOM 4374 N N . GLU B 1 275 ? 7.355 22.719 -2.57 1 98.19 275 GLU B N 1
ATOM 4375 C CA . GLU B 1 275 ? 6.852 23.828 -3.369 1 98.19 275 GLU B CA 1
ATOM 4376 C C . GLU B 1 275 ? 5.707 23.391 -4.273 1 98.19 275 GLU B C 1
ATOM 4378 O O . GLU B 1 275 ? 4.75 24.125 -4.488 1 98.19 275 GLU B O 1
ATOM 4383 N N . TRP B 1 276 ? 5.777 22.188 -4.844 1 98.62 276 TRP B N 1
ATOM 4384 C CA . TRP B 1 276 ? 4.695 21.641 -5.656 1 98.62 276 TRP B CA 1
ATOM 4385 C C . TRP B 1 276 ? 3.383 21.609 -4.879 1 98.62 276 TRP B C 1
ATOM 4387 O O . TRP B 1 276 ? 2.367 22.141 -5.352 1 98.62 276 TRP B O 1
ATOM 4397 N N . ARG B 1 277 ? 3.465 21.094 -3.689 1 98.62 277 ARG B N 1
ATOM 4398 C CA . ARG B 1 277 ? 2.266 20.922 -2.877 1 98.62 277 ARG B CA 1
ATOM 4399 C C . ARG B 1 277 ? 1.74 22.266 -2.377 1 98.62 277 ARG B C 1
ATOM 4401 O O . ARG B 1 277 ? 0.549 22.562 -2.504 1 98.62 277 ARG B O 1
ATOM 4408 N N . VAL B 1 278 ? 2.6 23.062 -1.855 1 98.56 278 VAL B N 1
ATOM 4409 C CA . VAL B 1 278 ? 2.191 24.328 -1.244 1 98.56 278 VAL B CA 1
ATOM 4410 C C . VAL B 1 278 ? 1.692 25.281 -2.322 1 98.56 278 VAL B C 1
ATOM 4412 O O . VAL B 1 278 ? 0.727 26.031 -2.107 1 98.56 278 VAL B O 1
ATOM 4415 N N . ASN B 1 279 ? 2.352 25.281 -3.494 1 98.56 279 ASN B N 1
ATOM 4416 C CA . ASN B 1 279 ? 1.908 26.156 -4.574 1 98.56 279 ASN B CA 1
ATOM 4417 C C . ASN B 1 279 ? 0.505 25.781 -5.051 1 98.56 279 ASN B C 1
ATOM 4419 O O . ASN B 1 279 ? -0.321 26.672 -5.301 1 98.56 279 ASN B O 1
ATOM 4423 N N . GLU B 1 280 ? 0.212 24.531 -5.145 1 98.62 280 GLU B N 1
ATOM 4424 C CA . GLU B 1 280 ? -1.133 24.125 -5.531 1 98.62 280 GLU B CA 1
ATOM 4425 C C . GLU B 1 280 ? -2.156 24.484 -4.461 1 98.62 280 GLU B C 1
ATOM 4427 O O . GLU B 1 280 ? -3.262 24.938 -4.781 1 98.62 280 GLU B O 1
ATOM 4432 N N . LEU B 1 281 ? -1.765 24.344 -3.23 1 98.81 281 LEU B N 1
ATOM 4433 C CA . LEU B 1 281 ? -2.668 24.672 -2.133 1 98.81 281 LEU B CA 1
ATOM 4434 C C . LEU B 1 281 ? -2.971 26.156 -2.105 1 98.81 281 LEU B C 1
ATOM 4436 O O . LEU B 1 281 ? -4.137 26.562 -2.059 1 98.81 281 LEU B O 1
ATOM 4440 N N . PHE B 1 282 ? -1.933 26.984 -2.189 1 98.75 282 PHE B N 1
ATOM 4441 C CA . PHE B 1 282 ? -2.133 28.438 -2.115 1 98.75 282 PHE B CA 1
ATOM 4442 C C . PHE B 1 282 ? -2.854 28.938 -3.357 1 98.75 282 PHE B C 1
ATOM 4444 O O . PHE B 1 282 ? -3.65 29.875 -3.277 1 98.75 282 PHE B O 1
ATOM 4451 N N . ALA B 1 283 ? -2.584 28.344 -4.527 1 98.62 283 ALA B N 1
ATOM 4452 C CA . ALA B 1 283 ? -3.322 28.703 -5.73 1 98.62 283 ALA B CA 1
ATOM 4453 C C . ALA B 1 283 ? -4.812 28.422 -5.57 1 98.62 283 ALA B C 1
ATOM 4455 O O . ALA B 1 283 ? -5.652 29.25 -5.938 1 98.62 283 ALA B O 1
ATOM 4456 N N . ALA B 1 284 ? -5.094 27.328 -5.004 1 98.62 284 ALA B N 1
ATOM 4457 C CA . ALA B 1 284 ? -6.488 26.953 -4.789 1 98.62 284 ALA B CA 1
ATOM 4458 C C . ALA B 1 284 ? -7.152 27.859 -3.764 1 98.62 284 ALA B C 1
ATOM 4460 O O . ALA B 1 284 ? -8.328 28.219 -3.906 1 98.62 284 ALA B O 1
ATOM 4461 N N . VAL B 1 285 ? -6.445 28.234 -2.732 1 98.38 285 VAL B N 1
ATOM 4462 C CA . VAL B 1 285 ? -6.961 29.172 -1.742 1 98.38 285 VAL B CA 1
ATOM 4463 C C . VAL B 1 285 ? -7.234 30.516 -2.402 1 98.38 285 VAL B C 1
ATOM 4465 O O . VAL B 1 285 ? -8.289 31.125 -2.195 1 98.38 285 VAL B O 1
ATOM 4468 N N . GLN B 1 286 ? -6.309 30.938 -3.23 1 97.94 286 GLN B N 1
ATOM 4469 C CA . GLN B 1 286 ? -6.406 32.25 -3.873 1 97.94 286 GLN B CA 1
ATOM 4470 C C . GLN B 1 286 ? -7.582 32.281 -4.844 1 97.94 286 GLN B C 1
ATOM 4472 O O . GLN B 1 286 ? -8.281 33.312 -4.926 1 97.94 286 GLN B O 1
ATOM 4477 N N . ASP B 1 287 ? -7.84 31.188 -5.566 1 97.19 287 ASP B N 1
ATOM 4478 C CA . ASP B 1 287 ? -8.891 31.219 -6.578 1 97.19 287 ASP B CA 1
ATOM 4479 C C . ASP B 1 287 ? -10.227 30.766 -5.996 1 97.19 287 ASP B C 1
ATOM 4481 O O . ASP B 1 287 ? -11.242 30.734 -6.699 1 97.19 287 ASP B O 1
ATOM 4485 N N . GLY B 1 288 ? -10.219 30.328 -4.734 1 96.56 288 GLY B N 1
ATOM 4486 C CA . GLY B 1 288 ? -11.445 30.031 -4.016 1 96.56 288 GLY B CA 1
ATOM 4487 C C . GLY B 1 288 ? -11.875 28.594 -4.125 1 96.56 288 GLY B C 1
ATOM 4488 O O . GLY B 1 288 ? -12.875 28.188 -3.521 1 96.56 288 GLY B O 1
ATOM 4489 N N . SER B 1 289 ? -11.125 27.797 -4.754 1 97.5 289 SER B N 1
ATOM 4490 C CA . SER B 1 289 ? -11.492 26.391 -4.934 1 97.5 289 SER B CA 1
ATOM 4491 C C . SER B 1 289 ? -11.141 25.562 -3.699 1 97.5 289 SER B C 1
ATOM 4493 O O . SER B 1 289 ? -11.586 24.422 -3.562 1 97.5 289 SER B O 1
ATOM 4495 N N . LEU B 1 290 ? -10.375 26.188 -2.832 1 98.31 290 LEU B N 1
ATOM 4496 C CA . LEU B 1 290 ? -10.117 25.594 -1.525 1 98.31 290 LEU B CA 1
ATOM 4497 C C . LEU B 1 290 ? -10.406 26.578 -0.408 1 98.31 290 LEU B C 1
ATOM 4499 O O . LEU B 1 290 ? -9.805 27.656 -0.353 1 98.31 290 LEU B O 1
ATOM 4503 N N . ASN B 1 291 ? -11.328 26.188 0.372 1 98 291 ASN B N 1
ATOM 4504 C CA . ASN B 1 291 ? -11.703 27 1.521 1 98 291 ASN B CA 1
ATOM 4505 C C . ASN B 1 291 ? -11.086 26.469 2.812 1 98 291 ASN B C 1
ATOM 4507 O O . ASN B 1 291 ? -11.32 25.328 3.189 1 98 291 ASN B O 1
ATOM 4511 N N . ILE B 1 292 ? -10.281 27.266 3.436 1 97.94 292 ILE B N 1
ATOM 4512 C CA . ILE B 1 292 ? -9.68 26.922 4.723 1 97.94 292 ILE B CA 1
ATOM 4513 C C . ILE B 1 292 ? -10.578 27.422 5.855 1 97.94 292 ILE B C 1
ATOM 4515 O O . ILE B 1 292 ? -10.633 28.625 6.129 1 97.94 292 ILE B O 1
ATOM 4519 N N . ARG B 1 293 ? -11.203 26.547 6.52 1 96.75 293 ARG B N 1
ATOM 4520 C CA . ARG B 1 293 ? -12.07 26.922 7.637 1 96.75 293 ARG B CA 1
ATOM 4521 C C . ARG B 1 293 ? -11.273 27 8.938 1 96.75 293 ARG B C 1
ATOM 4523 O O . ARG B 1 293 ? -10.641 26.031 9.344 1 96.75 293 ARG B O 1
ATOM 4530 N N . ILE B 1 294 ? -11.281 28.141 9.477 1 97.25 294 ILE B N 1
ATOM 4531 C CA . ILE B 1 294 ? -10.711 28.312 10.805 1 97.25 294 ILE B CA 1
ATOM 4532 C C . ILE B 1 294 ? -11.828 28.25 11.852 1 97.25 294 ILE B C 1
ATOM 4534 O O . ILE B 1 294 ? -12.625 29.172 11.977 1 97.25 294 ILE B O 1
ATOM 4538 N N . GLY B 1 295 ? -11.883 27.156 12.586 1 94.88 295 GLY B N 1
ATOM 4539 C CA . GLY B 1 295 ? -12.977 26.875 13.5 1 94.88 295 GLY B CA 1
ATOM 4540 C C . GLY B 1 295 ? -12.766 27.484 14.883 1 94.88 295 GLY B C 1
ATOM 4541 O O . GLY B 1 295 ? -13.695 27.547 15.688 1 94.88 295 GLY B O 1
ATOM 4542 N N . GLY B 1 296 ? -11.516 27.922 15.117 1 96.56 296 GLY B N 1
ATOM 4543 C CA . GLY B 1 296 ? -11.219 28.5 16.422 1 96.56 296 GLY B CA 1
ATOM 4544 C C . GLY B 1 296 ? -9.922 29.281 16.453 1 96.56 296 GLY B C 1
ATOM 4545 O O . GLY B 1 296 ? -8.938 28.891 15.812 1 96.56 296 GLY B O 1
ATOM 4546 N N . ARG B 1 297 ? -9.938 30.406 17.125 1 98.19 297 ARG B N 1
ATOM 4547 C CA . ARG B 1 297 ? -8.773 31.219 17.453 1 98.19 297 ARG B CA 1
ATOM 4548 C C . ARG B 1 297 ? -8.602 31.359 18.953 1 98.19 297 ARG B C 1
ATOM 4550 O O . ARG B 1 297 ? -9.539 31.719 19.672 1 98.19 297 ARG B O 1
ATOM 4557 N N . TYR B 1 298 ? -7.477 30.969 19.422 1 98.38 298 TYR B N 1
ATOM 4558 C CA . TYR B 1 298 ? -7.156 31.062 20.844 1 98.38 298 TYR B CA 1
ATOM 4559 C C . TYR B 1 298 ? -5.91 31.922 21.062 1 98.38 298 TYR B C 1
ATOM 4561 O O . TYR B 1 298 ? -4.957 31.844 20.281 1 98.38 298 TYR B O 1
ATOM 4569 N N . PRO B 1 299 ? -5.941 32.719 22.156 1 98.44 299 PRO B N 1
ATOM 4570 C CA . PRO B 1 299 ? -4.648 33.281 22.547 1 98.44 299 PRO B CA 1
ATOM 4571 C C . PRO B 1 299 ? -3.598 32.188 22.828 1 98.44 299 PRO B C 1
ATOM 4573 O O . PRO B 1 299 ? -3.934 31.109 23.297 1 98.44 299 PRO B O 1
ATOM 4576 N N . LEU B 1 300 ? -2.377 32.5 22.5 1 98.25 300 LEU B N 1
ATOM 4577 C CA . LEU B 1 300 ? -1.268 31.594 22.781 1 98.25 300 LEU B CA 1
ATOM 4578 C C . LEU B 1 300 ? -1.354 31.047 24.203 1 98.25 300 LEU B C 1
ATOM 4580 O O . LEU B 1 300 ? -1.106 29.875 24.438 1 98.25 300 LEU B O 1
ATOM 4584 N N . ALA B 1 301 ? -1.806 31.844 25.125 1 97.31 301 ALA B N 1
ATOM 4585 C CA . ALA B 1 301 ? -1.888 31.5 26.547 1 97.31 301 ALA B CA 1
ATOM 4586 C C . ALA B 1 301 ? -2.963 30.438 26.797 1 97.31 301 ALA B C 1
ATOM 4588 O O . ALA B 1 301 ? -2.986 29.797 27.844 1 97.31 301 ALA B O 1
ATOM 4589 N N . ASP B 1 302 ? -3.848 30.25 25.844 1 98 302 ASP B N 1
ATOM 4590 C CA . ASP B 1 302 ? -4.957 29.312 26 1 98 302 ASP B CA 1
ATOM 4591 C C . ASP B 1 302 ? -4.715 28.031 25.188 1 98 302 ASP B C 1
ATOM 4593 O O . ASP B 1 302 ? -5.66 27.391 24.734 1 98 302 ASP B O 1
ATOM 4597 N N . ALA B 1 303 ? -3.434 27.719 24.969 1 98.38 303 ALA B N 1
ATOM 4598 C CA . ALA B 1 303 ? -3.08 26.5 24.25 1 98.38 303 ALA B CA 1
ATOM 4599 C C . ALA B 1 303 ? -3.713 25.281 24.891 1 98.38 303 ALA B C 1
ATOM 4601 O O . ALA B 1 303 ? -4.125 24.344 24.203 1 98.38 303 ALA B O 1
ATOM 4602 N N . ARG B 1 304 ? -3.795 25.266 26.219 1 98 304 ARG B N 1
ATOM 4603 C CA . ARG B 1 304 ? -4.422 24.156 26.938 1 98 304 ARG B CA 1
ATOM 4604 C C . ARG B 1 304 ? -5.863 23.953 26.484 1 98 304 ARG B C 1
ATOM 4606 O O . ARG B 1 304 ? -6.266 22.844 26.156 1 98 304 ARG B O 1
ATOM 4613 N N . GLN B 1 305 ? -6.594 24.984 26.453 1 97.56 305 GLN B N 1
ATOM 4614 C CA . GLN B 1 305 ? -7.988 24.922 26.031 1 97.56 305 GLN B CA 1
ATOM 4615 C C . GLN B 1 305 ? -8.109 24.422 24.594 1 97.56 305 GLN B C 1
ATOM 4617 O O . GLN B 1 305 ? -9 23.625 24.281 1 97.56 305 GLN B O 1
ATOM 4622 N N . ALA B 1 306 ? -7.234 24.938 23.734 1 97.62 306 ALA B N 1
ATOM 4623 C CA . ALA B 1 306 ? -7.258 24.5 22.344 1 97.62 306 ALA B CA 1
ATOM 4624 C C . ALA B 1 306 ? -7.078 22.984 22.234 1 97.62 306 ALA B C 1
ATOM 4626 O O . ALA B 1 306 ? -7.785 22.312 21.484 1 97.62 306 ALA B O 1
ATOM 4627 N N . HIS B 1 307 ? -6.102 22.422 23.016 1 97.94 307 HIS B N 1
ATOM 4628 C CA . HIS B 1 307 ? -5.867 20.984 23 1 97.94 307 HIS B CA 1
ATOM 4629 C C . HIS B 1 307 ? -7.074 20.219 23.531 1 97.94 307 HIS B C 1
ATOM 4631 O O . HIS B 1 307 ? -7.445 19.172 23 1 97.94 307 HIS B O 1
ATOM 4637 N N . GLU B 1 308 ? -7.715 20.719 24.609 1 97.5 308 GLU B N 1
ATOM 4638 C CA . GLU B 1 308 ? -8.898 20.094 25.188 1 97.5 308 GLU B CA 1
ATOM 4639 C C . GLU B 1 308 ? -10.055 20.062 24.188 1 97.5 308 GLU B C 1
ATOM 4641 O O . GLU B 1 308 ? -10.734 19.047 24.047 1 97.5 308 GLU B O 1
ATOM 4646 N N . ASP B 1 309 ? -10.219 21.188 23.547 1 95.5 309 ASP B N 1
ATOM 4647 C CA . ASP B 1 309 ? -11.297 21.281 22.578 1 95.5 309 ASP B CA 1
ATOM 4648 C C . ASP B 1 309 ? -11.047 20.344 21.391 1 95.5 309 ASP B C 1
ATOM 4650 O O . ASP B 1 309 ? -11.977 19.703 20.891 1 95.5 309 ASP B O 1
ATOM 4654 N N . LEU B 1 310 ? -9.781 20.281 20.938 1 94.5 310 LEU B N 1
ATOM 4655 C CA . LEU B 1 310 ? -9.414 19.422 19.828 1 94.5 310 LEU B CA 1
ATOM 4656 C C . LEU B 1 310 ? -9.656 17.953 20.172 1 94.5 310 LEU B C 1
ATOM 4658 O O . LEU B 1 310 ? -10.336 17.234 19.438 1 94.5 310 LEU B O 1
ATOM 4662 N N . GLN B 1 311 ? -9.211 17.469 21.312 1 93.69 311 GLN B N 1
ATOM 4663 C CA . GLN B 1 311 ? -9.289 16.062 21.703 1 93.69 311 GLN B CA 1
ATOM 4664 C C . GLN B 1 311 ? -10.695 15.688 22.156 1 93.69 311 GLN B C 1
ATOM 4666 O O . GLN B 1 311 ? -11.055 14.508 22.188 1 93.69 311 GLN B O 1
ATOM 4671 N N . GLY B 1 312 ? -11.469 16.781 22.484 1 91 312 GLY B N 1
ATOM 4672 C CA . GLY B 1 312 ? -12.852 16.547 22.891 1 91 312 GLY B CA 1
ATOM 4673 C C . GLY B 1 312 ? -13.797 16.438 21.703 1 91 312 GLY B C 1
ATOM 4674 O O . GLY B 1 312 ? -15 16.281 21.891 1 91 312 GLY B O 1
ATOM 4675 N N . ARG B 1 313 ? -13.43 16.594 20.5 1 84.56 313 ARG B N 1
ATOM 4676 C CA . ARG B 1 313 ? -14.18 16.469 19.25 1 84.56 313 ARG B CA 1
ATOM 4677 C C . ARG B 1 313 ? -15.266 17.531 19.156 1 84.56 313 ARG B C 1
ATOM 4679 O O . ARG B 1 313 ? -16.359 17.281 18.672 1 84.56 313 ARG B O 1
ATOM 4686 N N . ARG B 1 314 ? -14.875 18.609 19.641 1 82.25 314 ARG B N 1
ATOM 4687 C CA . ARG B 1 314 ? -15.844 19.688 19.719 1 82.25 314 ARG B CA 1
ATOM 4688 C C . ARG B 1 314 ? -15.57 20.734 18.641 1 82.25 314 ARG B C 1
ATOM 4690 O O . ARG B 1 314 ? -16.219 21.797 18.625 1 82.25 314 ARG B O 1
ATOM 4697 N N . THR B 1 315 ? -14.68 20.484 17.891 1 86.88 315 THR B N 1
ATOM 4698 C CA . THR B 1 315 ? -14.242 21.531 16.969 1 86.88 315 THR B CA 1
ATOM 4699 C C . THR B 1 315 ? -14.492 21.109 15.516 1 86.88 315 THR B C 1
ATOM 4701 O O . THR B 1 315 ? -14.711 19.922 15.234 1 86.88 315 THR B O 1
ATOM 4704 N N . THR B 1 316 ? -14.617 22.078 14.656 1 91.19 316 THR B N 1
ATOM 4705 C CA . THR B 1 316 ? -14.625 21.922 13.203 1 91.19 316 THR B CA 1
ATOM 4706 C C . THR B 1 316 ? -13.555 22.797 12.562 1 91.19 316 THR B C 1
ATOM 4708 O O . THR B 1 316 ? -13.188 23.844 13.109 1 91.19 316 THR B O 1
ATOM 4711 N N . GLY B 1 317 ? -13.047 22.359 11.508 1 94.31 317 GLY B N 1
ATOM 4712 C CA . GLY B 1 317 ? -12.023 23.141 10.828 1 94.31 317 GLY B CA 1
ATOM 4713 C C . GLY B 1 317 ? -10.719 23.203 11.594 1 94.31 317 GLY B C 1
ATOM 4714 O O . GLY B 1 317 ? -10.438 22.328 12.43 1 94.31 317 GLY B O 1
ATOM 4715 N N . LYS B 1 318 ? -9.875 24.094 11.258 1 96.94 318 LYS B N 1
ATOM 4716 C CA . LYS B 1 318 ? -8.547 24.281 11.844 1 96.94 318 LYS B CA 1
ATOM 4717 C C . LYS B 1 318 ? -8.609 25.172 13.078 1 96.94 318 LYS B C 1
ATOM 4719 O O . LYS B 1 318 ? -9.383 26.141 13.117 1 96.94 318 LYS B O 1
ATOM 4724 N N . LEU B 1 319 ? -7.793 24.875 14.086 1 97.69 319 LEU B N 1
ATOM 4725 C CA . LEU B 1 319 ? -7.609 25.734 15.25 1 97.69 319 LEU B CA 1
ATOM 4726 C C . LEU B 1 319 ? -6.281 26.469 15.172 1 97.69 319 LEU B C 1
ATOM 4728 O O . LEU B 1 319 ? -5.27 25.906 14.758 1 97.69 319 LEU B O 1
ATOM 4732 N N . LEU B 1 320 ? -6.285 27.719 15.594 1 98.69 320 LEU B N 1
ATOM 4733 C CA . LEU B 1 320 ? -5.078 28.547 15.602 1 98.69 320 LEU B CA 1
ATOM 4734 C C . LEU B 1 320 ? -4.793 29.078 17 1 98.69 320 LEU B C 1
ATOM 4736 O O . LEU B 1 320 ? -5.719 29.328 17.781 1 98.69 320 LEU B O 1
ATOM 4740 N N . LEU B 1 321 ? -3.553 29.156 17.344 1 98.81 321 LEU B N 1
ATOM 4741 C CA . LEU B 1 321 ? -3.072 29.969 18.453 1 98.81 321 LEU B CA 1
ATOM 4742 C C . LEU B 1 321 ? -2.531 31.297 17.969 1 98.81 321 LEU B C 1
ATOM 4744 O O . LEU B 1 321 ? -1.676 31.344 17.078 1 98.81 321 LEU B O 1
ATOM 4748 N N . ILE B 1 322 ? -3.02 32.344 18.516 1 98.56 322 ILE B N 1
ATOM 4749 C CA . ILE B 1 322 ? -2.594 33.688 18.156 1 98.56 322 ILE B CA 1
ATOM 4750 C C . ILE B 1 322 ? -1.675 34.25 19.234 1 98.56 322 ILE B C 1
ATOM 4752 O O . ILE B 1 322 ? -2.111 34.5 20.375 1 98.56 322 ILE B O 1
ATOM 4756 N N . PRO B 1 323 ? -0.411 34.406 18.859 1 96.88 323 PRO B N 1
ATOM 4757 C CA . PRO B 1 323 ? 0.541 34.906 19.859 1 96.88 323 PRO B CA 1
ATOM 4758 C C . PRO B 1 323 ? 0.204 36.312 20.359 1 96.88 323 PRO B C 1
ATOM 4760 O O . PRO B 1 323 ? -0.402 37.094 19.625 1 96.88 323 PRO B O 1
#

Nearest PDB structures (foldseek):
  4rvu-assembly1_D  TM=9.689E-01  e=2.315E-47  Mycobacterium tuberculosis H37Rv
  1qor-assembly1_B  TM=9.829E-01  e=7.238E-44  Escherichia coli
  3jyl-assembly1_A  TM=9.816E-01  e=1.113E-43  Pseudomonas syringae pv. tomato
  3gms-assembly1_A  TM=9.279E-01  e=1.687E-28  Bacillus thuringiensis
  5bp4-assembly6_L  TM=8.627E-01  e=6.729E-27  Mycolicibacterium smegmatis MC2 155

InterPro domains:
  IPR002364 Quinone oxidoreductase/zeta-crystallin, conserved site [PS01162] (139-160)
  IPR011032 GroES-like superfamily [SSF50129] (9-140)
  IPR013149 Alcohol dehydrogenase-like, C-terminal [PF00107] (150-254)
  IPR013154 Alcohol dehydrogenase-like, N-terminal [PF08240] (27-109)
  IPR020843 Enoylreductase domain [SM00829] (11-321)
  IPR036291 NAD(P)-binding domain superfamily [SSF51735] (111-275)
  IPR047618 Quinone oxidoreductase-like [cd05286] (4-323)